Protein AF-A0A968DNM8-F1 (afdb_monomer_lite)

Structure (mmCIF, N/CA/C/O backbone):
data_AF-A0A968DNM8-F1
#
_entry.id   AF-A0A968DNM8-F1
#
loop_
_atom_site.group_PDB
_atom_site.id
_atom_site.type_symbol
_atom_site.label_atom_id
_atom_site.label_alt_id
_atom_site.label_comp_id
_atom_site.label_asym_id
_atom_site.label_entity_id
_atom_site.label_seq_id
_atom_site.pdbx_PDB_ins_code
_atom_site.Cartn_x
_atom_site.Cartn_y
_atom_site.Cartn_z
_atom_site.occupancy
_atom_site.B_iso_or_equiv
_atom_site.auth_seq_id
_atom_site.auth_comp_id
_atom_site.auth_asym_id
_atom_site.auth_atom_id
_atom_site.pdbx_PDB_model_num
ATOM 1 N N . SER A 1 1 ? 60.825 -6.050 -36.585 1.00 47.53 1 SER A N 1
ATOM 2 C CA . SER A 1 1 ? 59.431 -6.464 -36.829 1.00 47.53 1 SER A CA 1
ATOM 3 C C . SER A 1 1 ? 58.989 -7.382 -35.704 1.00 47.53 1 SER A C 1
ATOM 5 O O . SER A 1 1 ? 59.132 -8.590 -35.809 1.00 47.53 1 SER A O 1
ATOM 7 N N . GLU A 1 2 ? 58.483 -6.815 -34.615 1.00 42.41 2 GLU A N 1
ATOM 8 C CA . GLU A 1 2 ? 57.850 -7.585 -33.541 1.00 42.41 2 GLU A CA 1
ATOM 9 C C . GLU A 1 2 ? 56.453 -7.002 -33.344 1.00 42.41 2 GLU A C 1
ATOM 11 O O . GLU A 1 2 ? 56.248 -6.000 -32.662 1.00 42.41 2 GLU A O 1
ATOM 16 N N . ILE A 1 3 ? 55.484 -7.581 -34.055 1.00 45.53 3 ILE A N 1
ATOM 17 C CA . ILE A 1 3 ? 54.069 -7.320 -33.807 1.00 45.53 3 ILE A CA 1
ATOM 18 C C . ILE A 1 3 ? 53.752 -8.070 -32.518 1.00 45.53 3 ILE A C 1
ATOM 20 O O . ILE A 1 3 ? 53.507 -9.275 -32.525 1.00 45.53 3 ILE A O 1
ATOM 24 N N . VAL A 1 4 ? 53.813 -7.353 -31.396 1.00 52.62 4 VAL A N 1
ATOM 25 C CA . VAL A 1 4 ? 53.345 -7.842 -30.101 1.00 52.62 4 VAL A CA 1
ATOM 26 C C . VAL A 1 4 ? 51.849 -8.124 -30.236 1.00 52.62 4 VAL A C 1
ATOM 28 O O . VAL A 1 4 ? 51.016 -7.217 -30.189 1.00 52.62 4 VAL A O 1
ATOM 31 N N . TYR A 1 5 ? 51.504 -9.397 -30.423 1.00 43.38 5 TYR A N 1
ATOM 32 C CA . TYR A 1 5 ? 50.137 -9.895 -30.336 1.00 43.38 5 TYR A CA 1
ATOM 33 C C . TYR A 1 5 ? 49.639 -9.681 -28.898 1.00 43.38 5 TYR A C 1
ATOM 35 O O . TYR A 1 5 ? 49.817 -10.521 -28.015 1.00 43.38 5 TYR A O 1
ATOM 43 N N . ARG A 1 6 ? 49.010 -8.528 -28.633 1.00 48.03 6 ARG A N 1
ATOM 44 C CA . ARG A 1 6 ? 48.183 -8.347 -27.434 1.00 48.03 6 ARG A CA 1
ATOM 45 C C . ARG A 1 6 ? 47.087 -9.412 -27.489 1.00 48.03 6 ARG A C 1
ATOM 47 O O . ARG A 1 6 ? 46.253 -9.384 -28.391 1.00 48.03 6 ARG A O 1
ATOM 54 N N . LYS A 1 7 ? 47.110 -10.346 -26.528 1.00 50.75 7 LYS A N 1
ATOM 55 C CA . LYS A 1 7 ? 46.036 -11.322 -26.274 1.00 50.75 7 LYS A CA 1
ATOM 56 C C . LYS A 1 7 ? 44.667 -10.648 -26.450 1.00 50.75 7 LYS A C 1
ATOM 58 O O . LYS A 1 7 ? 44.511 -9.522 -25.967 1.00 50.75 7 LYS A O 1
ATOM 63 N N . PRO A 1 8 ? 43.677 -11.313 -27.073 1.00 48.50 8 PRO A N 1
ATOM 64 C CA . PRO A 1 8 ? 42.332 -10.765 -27.161 1.00 48.50 8 PRO A CA 1
ATOM 65 C C . PRO A 1 8 ? 41.835 -10.505 -25.736 1.00 48.50 8 PRO A C 1
ATOM 67 O O . PRO A 1 8 ? 41.644 -11.437 -24.955 1.00 48.50 8 PRO A O 1
ATOM 70 N N . LYS A 1 9 ? 41.689 -9.227 -25.369 1.00 60.75 9 LYS A N 1
ATOM 71 C CA . LYS A 1 9 ? 40.992 -8.835 -24.143 1.00 60.75 9 LYS A CA 1
ATOM 72 C C . LYS A 1 9 ? 39.611 -9.488 -24.178 1.00 60.75 9 LYS A C 1
ATOM 74 O O . LYS A 1 9 ? 38.979 -9.538 -25.233 1.00 60.75 9 LYS A O 1
ATOM 79 N N . ASN A 1 10 ? 39.154 -10.017 -23.042 1.00 77.69 10 ASN A N 1
ATOM 80 C CA . ASN A 1 10 ? 37.824 -10.616 -22.927 1.00 77.69 10 ASN A CA 1
ATOM 81 C C . ASN A 1 10 ? 36.771 -9.612 -23.422 1.00 77.69 10 ASN A C 1
ATOM 83 O O . ASN A 1 10 ? 36.462 -8.653 -22.716 1.00 77.69 10 ASN A O 1
ATOM 87 N N . LYS A 1 11 ? 36.209 -9.847 -24.616 1.00 78.50 11 LYS A N 1
ATOM 88 C CA . LYS A 1 11 ? 35.213 -8.968 -25.261 1.00 78.50 11 LYS A CA 1
ATOM 89 C C . LYS A 1 11 ? 34.022 -8.662 -24.344 1.00 78.50 11 LYS A C 1
ATOM 91 O O . LYS A 1 11 ? 33.450 -7.581 -24.414 1.00 78.50 11 LYS A O 1
ATOM 96 N N . TRP A 1 12 ? 33.673 -9.592 -23.452 1.00 80.50 12 TRP A N 1
ATOM 97 C CA . TRP A 1 12 ? 32.627 -9.401 -22.445 1.00 80.50 12 TRP A CA 1
ATOM 98 C C . TRP A 1 12 ? 32.983 -8.335 -21.395 1.00 80.50 12 TRP A C 1
ATOM 100 O O . TRP A 1 12 ? 32.142 -7.506 -21.066 1.00 80.50 12 TRP A O 1
ATOM 110 N N . LEU A 1 13 ? 34.236 -8.292 -20.924 1.00 82.44 13 LEU A N 1
ATOM 111 C CA . LEU A 1 13 ? 34.688 -7.276 -19.965 1.00 82.44 13 LEU A CA 1
ATOM 112 C C . LEU A 1 13 ? 34.738 -5.881 -20.594 1.00 82.44 13 LEU A C 1
ATOM 114 O O . LEU A 1 13 ? 34.473 -4.895 -19.913 1.00 82.44 13 LEU A O 1
ATOM 118 N N . GLU A 1 14 ? 35.068 -5.785 -21.883 1.00 82.62 14 GLU A N 1
ATOM 119 C CA . GLU A 1 14 ? 35.017 -4.509 -22.605 1.00 82.62 14 GLU A CA 1
ATOM 120 C C . GLU A 1 14 ? 33.575 -4.014 -22.742 1.00 82.62 14 GLU A C 1
ATOM 122 O O . GLU A 1 14 ? 33.303 -2.865 -22.400 1.00 82.62 14 GLU A O 1
ATOM 127 N N . LYS A 1 15 ? 32.634 -4.891 -23.117 1.00 84.50 15 LYS A N 1
ATOM 128 C CA . LYS A 1 15 ? 31.202 -4.553 -23.156 1.00 84.50 15 LYS A CA 1
ATOM 129 C C . LYS A 1 15 ? 30.659 -4.128 -21.794 1.00 84.50 15 LYS A C 1
ATOM 131 O O . LYS A 1 15 ? 30.009 -3.094 -21.699 1.00 84.50 15 LYS A O 1
ATOM 136 N N . ALA A 1 16 ? 30.973 -4.874 -20.736 1.00 86.19 16 ALA A N 1
ATOM 137 C CA . ALA A 1 16 ? 30.549 -4.532 -19.381 1.00 86.19 16 ALA A CA 1
ATOM 138 C C . ALA A 1 16 ? 31.075 -3.153 -18.948 1.00 86.19 16 ALA A C 1
ATOM 140 O O . ALA A 1 16 ? 30.330 -2.365 -18.374 1.00 86.19 16 ALA A O 1
ATOM 141 N N . ARG A 1 17 ? 32.332 -2.820 -19.275 1.00 85.81 17 ARG A N 1
ATOM 142 C CA . ARG A 1 17 ? 32.898 -1.489 -18.995 1.00 85.81 17 ARG A CA 1
ATOM 143 C C . ARG A 1 17 ? 32.185 -0.378 -19.757 1.00 85.81 17 ARG A C 1
ATOM 145 O O . ARG A 1 17 ? 31.951 0.670 -19.170 1.00 85.81 17 ARG A O 1
ATOM 152 N N . VAL A 1 18 ? 31.840 -0.598 -21.027 1.00 84.44 18 VAL A N 1
ATOM 153 C CA . VAL A 1 18 ? 31.085 0.383 -21.825 1.00 84.44 18 VAL A CA 1
ATOM 154 C C . VAL A 1 18 ? 29.696 0.606 -21.224 1.00 84.44 18 VAL A C 1
ATOM 156 O O . VAL A 1 18 ? 29.329 1.748 -20.970 1.00 84.44 18 VAL A O 1
ATOM 159 N N . ILE A 1 19 ? 28.964 -0.469 -20.912 1.00 87.94 19 ILE A N 1
ATOM 160 C CA . ILE A 1 19 ? 27.630 -0.394 -20.293 1.00 87.94 19 ILE A CA 1
ATOM 161 C C . ILE A 1 19 ? 27.691 0.351 -18.954 1.00 87.94 19 ILE A C 1
ATOM 163 O O . ILE A 1 19 ? 26.894 1.258 -18.717 1.00 87.94 19 ILE A O 1
ATOM 167 N N . LEU A 1 20 ? 28.656 0.018 -18.090 1.00 87.56 20 LEU A N 1
ATOM 168 C CA . LEU A 1 20 ? 28.830 0.682 -16.796 1.00 87.56 20 LEU A CA 1
ATOM 169 C C . LEU A 1 20 ? 29.239 2.151 -16.938 1.00 87.56 20 LEU A C 1
ATOM 171 O O . LEU A 1 20 ? 28.790 2.975 -16.149 1.00 87.56 20 LEU A O 1
ATOM 175 N N . ALA A 1 21 ? 30.054 2.497 -17.938 1.00 86.62 21 ALA A N 1
ATOM 176 C CA . ALA A 1 21 ? 30.423 3.885 -18.201 1.00 86.62 21 ALA A CA 1
ATOM 177 C C . ALA A 1 21 ? 29.208 4.721 -18.635 1.00 86.62 21 ALA A C 1
ATOM 179 O O . ALA A 1 21 ? 29.029 5.827 -18.130 1.00 86.62 21 ALA A O 1
ATOM 180 N N . ILE A 1 22 ? 28.353 4.179 -19.513 1.00 85.44 22 ILE A N 1
ATOM 181 C CA . ILE A 1 22 ? 27.098 4.832 -19.925 1.00 85.44 22 ILE A CA 1
ATOM 182 C C . ILE A 1 22 ? 26.163 4.972 -18.718 1.00 85.44 22 ILE A C 1
ATOM 184 O O . ILE A 1 22 ? 25.698 6.067 -18.429 1.00 85.44 22 ILE A O 1
ATOM 188 N N . THR A 1 23 ? 25.974 3.891 -17.956 1.00 88.19 23 THR A N 1
ATOM 189 C CA . THR A 1 23 ? 25.125 3.888 -16.752 1.00 88.19 23 THR A CA 1
ATOM 190 C C . THR A 1 23 ? 25.596 4.931 -15.735 1.00 88.19 23 THR A C 1
ATOM 192 O O . THR A 1 23 ? 24.809 5.734 -15.246 1.00 88.19 23 THR A O 1
ATOM 195 N N . GLY A 1 24 ? 26.896 4.960 -15.421 1.00 88.19 24 GLY A N 1
ATOM 196 C CA . GLY A 1 24 ? 27.458 5.904 -14.454 1.00 88.19 24 GLY A CA 1
ATOM 197 C C . GLY A 1 24 ? 27.327 7.358 -14.905 1.00 88.19 24 GLY A C 1
ATOM 198 O O . GLY A 1 24 ? 27.003 8.224 -14.093 1.00 88.19 24 GLY A O 1
ATOM 199 N N . LYS A 1 25 ? 27.523 7.625 -16.202 1.00 88.00 25 LYS A N 1
ATOM 200 C CA . LYS A 1 25 ? 27.269 8.942 -16.792 1.00 88.00 25 LYS A CA 1
ATOM 201 C C . LYS A 1 25 ? 25.800 9.339 -16.619 1.00 88.00 25 LYS A C 1
ATOM 203 O O . LYS A 1 25 ? 25.532 10.421 -16.104 1.00 88.00 25 LYS A O 1
ATOM 208 N N . ASP A 1 26 ? 24.874 8.462 -17.000 1.00 87.50 26 ASP A N 1
ATOM 209 C CA . ASP A 1 26 ? 23.439 8.736 -16.935 1.00 87.50 26 ASP A CA 1
ATOM 210 C C . ASP A 1 26 ? 22.969 9.017 -15.512 1.00 87.50 26 ASP A C 1
ATOM 212 O O . ASP A 1 26 ? 22.211 9.955 -15.303 1.00 87.50 26 ASP A O 1
ATOM 216 N N . ILE A 1 27 ? 23.436 8.242 -14.527 1.00 90.12 27 ILE A N 1
ATOM 217 C CA . ILE A 1 27 ? 23.116 8.475 -13.112 1.00 90.12 27 ILE A CA 1
ATOM 218 C C . ILE A 1 27 ? 23.582 9.878 -12.688 1.00 90.12 27 ILE A C 1
ATOM 220 O O . ILE A 1 27 ? 22.854 10.623 -12.036 1.00 90.12 27 ILE A O 1
ATOM 224 N N . LEU A 1 28 ? 24.789 10.290 -13.078 1.00 88.75 28 LEU A N 1
ATOM 225 C CA . LEU A 1 28 ? 25.308 11.612 -12.715 1.00 88.75 28 LEU A CA 1
ATOM 226 C C . LEU A 1 28 ? 24.573 12.760 -13.420 1.00 88.75 28 LEU A C 1
ATOM 228 O O . LEU A 1 28 ? 24.411 13.833 -12.835 1.00 88.75 28 LEU A O 1
ATOM 232 N N . GLU A 1 29 ? 24.145 12.564 -14.666 1.00 84.81 29 GLU A N 1
ATOM 233 C CA . GLU A 1 29 ? 23.373 13.558 -15.422 1.00 84.81 29 GLU A CA 1
ATOM 234 C C . GLU A 1 29 ? 21.927 13.651 -14.929 1.00 84.81 29 GLU A C 1
ATOM 236 O O . GLU A 1 29 ? 21.407 14.751 -14.748 1.00 84.81 29 GLU A O 1
ATOM 241 N N . ALA A 1 30 ? 21.302 12.517 -14.625 1.00 82.56 30 ALA A N 1
ATOM 242 C CA . ALA A 1 30 ? 19.929 12.446 -14.149 1.00 82.56 30 ALA A CA 1
ATOM 243 C C . ALA A 1 30 ? 19.754 13.097 -12.767 1.00 82.56 30 ALA A C 1
ATOM 245 O O . ALA A 1 30 ? 18.746 13.765 -12.547 1.00 82.56 30 ALA A O 1
ATOM 246 N N . VAL A 1 31 ? 20.757 13.027 -11.880 1.00 83.94 31 VAL A N 1
ATOM 247 C CA . VAL A 1 31 ? 20.761 13.802 -10.618 1.00 83.94 31 VAL A CA 1
ATOM 248 C C . VAL A 1 31 ? 20.751 15.313 -10.867 1.00 83.94 31 VAL A C 1
ATOM 250 O O . VAL A 1 31 ? 20.229 16.054 -10.051 1.00 83.94 31 VAL A O 1
ATOM 253 N N . LYS A 1 32 ? 21.285 15.799 -11.991 1.00 85.81 32 LYS A N 1
ATOM 254 C CA . LYS A 1 32 ? 21.257 17.231 -12.342 1.00 85.81 32 LYS A CA 1
ATOM 255 C C . LYS A 1 32 ? 20.007 17.614 -13.135 1.00 85.81 32 LYS A C 1
ATOM 257 O O . LYS A 1 32 ? 19.736 18.801 -13.334 1.00 85.81 32 LYS A O 1
ATOM 262 N N . ASN A 1 33 ? 19.252 16.629 -13.621 1.00 84.25 33 ASN A N 1
ATOM 263 C CA . ASN A 1 33 ? 18.058 16.862 -14.412 1.00 84.25 33 ASN A CA 1
ATOM 264 C C . ASN A 1 33 ? 16.872 17.174 -13.486 1.00 84.25 33 ASN A C 1
ATOM 266 O O . ASN A 1 33 ? 16.312 16.305 -12.816 1.00 84.25 33 ASN A O 1
ATOM 270 N N . LYS A 1 34 ? 16.431 18.436 -13.514 1.00 84.31 34 LYS A N 1
ATOM 271 C CA . LYS A 1 34 ? 15.292 18.922 -12.718 1.00 84.31 34 LYS A CA 1
ATOM 272 C C . LYS A 1 34 ? 14.007 18.127 -12.953 1.00 84.31 34 LYS A C 1
ATOM 274 O O . LYS A 1 34 ? 13.228 17.964 -12.023 1.00 84.31 34 LYS A O 1
ATOM 279 N N . SER A 1 35 ? 13.773 17.633 -14.170 1.00 80.19 35 SER A N 1
ATOM 280 C CA . SER A 1 35 ? 12.582 16.838 -14.491 1.00 80.19 35 SER A CA 1
ATOM 281 C C . SER A 1 35 ? 12.633 15.456 -13.841 1.00 80.19 35 SER A C 1
ATOM 283 O O . SER A 1 35 ? 11.611 14.970 -13.361 1.00 80.19 35 SER A O 1
ATOM 285 N N . VAL A 1 36 ? 13.815 14.837 -13.797 1.00 84.06 36 VAL A N 1
ATOM 286 C CA . VAL A 1 36 ? 14.033 13.551 -13.121 1.00 84.06 36 VAL A CA 1
ATOM 287 C C . VAL A 1 36 ? 13.823 13.706 -11.618 1.00 84.06 36 VAL A C 1
ATOM 289 O O . VAL A 1 36 ? 13.012 12.982 -11.043 1.00 84.06 36 VAL A O 1
ATOM 292 N N . ILE A 1 37 ? 14.481 14.696 -11.002 1.00 86.94 37 ILE A N 1
ATOM 293 C CA . ILE A 1 37 ? 14.333 14.986 -9.568 1.00 86.94 37 ILE A CA 1
ATOM 294 C C . ILE A 1 37 ? 12.872 15.273 -9.232 1.00 86.94 37 ILE A C 1
ATOM 296 O O . ILE A 1 37 ? 12.331 14.686 -8.303 1.00 86.94 37 ILE A O 1
ATOM 300 N N . SER A 1 38 ? 12.217 16.130 -10.018 1.00 84.38 38 SER A N 1
ATOM 301 C CA . SER A 1 38 ? 10.799 16.453 -9.865 1.00 84.38 38 SER A CA 1
ATOM 302 C C . SER A 1 38 ? 9.921 15.205 -9.908 1.00 84.38 38 SER A C 1
ATOM 304 O O . SER A 1 38 ? 9.015 15.086 -9.096 1.00 84.38 38 SER A O 1
ATOM 306 N N . THR A 1 39 ? 10.177 14.271 -10.823 1.00 84.12 39 THR A N 1
ATOM 307 C CA . THR A 1 39 ? 9.371 13.047 -10.956 1.00 84.12 39 THR A CA 1
ATOM 308 C C . THR A 1 39 ? 9.530 12.142 -9.736 1.00 84.12 39 THR A C 1
ATOM 310 O O . THR A 1 39 ? 8.539 11.681 -9.173 1.00 84.12 39 THR A O 1
ATOM 313 N N . ILE A 1 40 ? 10.773 11.928 -9.291 1.00 88.38 40 ILE A N 1
ATOM 314 C CA . ILE A 1 40 ? 11.072 11.124 -8.099 1.00 88.38 40 ILE A CA 1
ATOM 315 C C . ILE A 1 40 ? 10.467 11.785 -6.856 1.00 88.38 40 ILE A C 1
ATOM 317 O O . ILE A 1 40 ? 9.807 11.118 -6.065 1.00 88.38 40 ILE A O 1
ATOM 321 N N . LEU A 1 41 ? 10.631 13.101 -6.705 1.00 88.62 41 LEU A N 1
ATOM 322 C CA . LEU A 1 41 ? 10.116 13.842 -5.558 1.00 88.62 41 LEU A CA 1
ATOM 323 C C . LEU A 1 41 ? 8.584 13.851 -5.523 1.00 88.62 41 LEU A C 1
ATOM 325 O O . LEU A 1 41 ? 8.022 13.688 -4.450 1.00 88.62 41 LEU A O 1
ATOM 329 N N . SER A 1 42 ? 7.901 13.979 -6.667 1.00 86.44 42 SER A N 1
ATOM 330 C CA . SER A 1 42 ? 6.438 13.851 -6.736 1.00 86.44 42 SER A CA 1
ATOM 331 C C . SER A 1 42 ? 5.963 12.456 -6.325 1.00 86.44 42 SER A C 1
ATOM 333 O O . SER A 1 42 ? 5.014 12.344 -5.555 1.00 86.44 42 SER A O 1
ATOM 335 N N . ALA A 1 43 ? 6.631 11.398 -6.796 1.00 89.00 43 ALA A N 1
ATOM 336 C CA . ALA A 1 43 ? 6.296 10.025 -6.421 1.00 89.00 43 ALA A CA 1
ATOM 337 C C . ALA A 1 43 ? 6.492 9.778 -4.913 1.00 89.00 43 ALA A C 1
ATOM 339 O O . ALA A 1 43 ? 5.636 9.183 -4.267 1.00 89.00 43 ALA A O 1
ATOM 340 N N . LEU A 1 44 ? 7.586 10.284 -4.337 1.00 90.75 44 LEU A N 1
ATOM 341 C CA . LEU A 1 44 ? 7.869 10.162 -2.904 1.00 90.75 44 LEU A CA 1
ATOM 342 C C . LEU A 1 44 ? 6.984 11.067 -2.042 1.00 90.75 44 LEU A C 1
ATOM 344 O O . LEU A 1 44 ? 6.633 10.696 -0.928 1.00 90.75 44 LEU A O 1
ATOM 348 N N . PHE A 1 45 ? 6.583 12.234 -2.546 1.00 89.38 45 PHE A N 1
ATOM 349 C CA . PHE A 1 45 ? 5.645 13.105 -1.845 1.00 89.38 45 PHE A CA 1
ATOM 350 C C . PHE A 1 45 ? 4.310 12.404 -1.603 1.00 89.38 45 PHE A C 1
ATOM 352 O O . PHE A 1 45 ? 3.740 12.551 -0.532 1.00 89.38 45 PHE A O 1
ATOM 359 N N . ILE A 1 46 ? 3.843 11.601 -2.560 1.00 87.56 46 ILE A N 1
ATOM 360 C CA . ILE A 1 46 ? 2.614 10.817 -2.407 1.00 87.56 46 ILE A CA 1
ATOM 361 C C . ILE A 1 46 ? 2.751 9.795 -1.274 1.00 87.56 46 ILE A C 1
ATOM 363 O O . ILE A 1 46 ? 1.831 9.650 -0.481 1.00 87.56 46 ILE A O 1
ATOM 367 N N . VAL A 1 47 ? 3.912 9.154 -1.128 1.00 91.19 47 VAL A N 1
ATOM 368 C CA . VAL A 1 47 ? 4.204 8.227 -0.015 1.00 91.19 47 VAL A CA 1
ATOM 369 C C . VAL A 1 47 ? 4.099 8.936 1.330 1.00 91.19 47 VAL A C 1
ATOM 371 O O . VAL A 1 47 ? 3.466 8.438 2.259 1.00 91.19 47 VAL A O 1
ATOM 374 N N . VAL A 1 48 ? 4.676 10.136 1.412 1.00 89.81 48 VAL A N 1
ATOM 375 C CA . VAL A 1 48 ? 4.573 10.986 2.599 1.00 89.81 48 VAL A CA 1
ATOM 376 C C . VAL A 1 48 ? 3.121 11.406 2.836 1.00 89.81 48 VAL A C 1
ATOM 378 O O . VAL A 1 48 ? 2.637 11.279 3.951 1.00 89.81 48 VAL A O 1
ATOM 381 N N . ALA A 1 49 ? 2.398 11.838 1.803 1.00 85.50 49 ALA A N 1
ATOM 382 C CA . ALA A 1 49 ? 1.000 12.239 1.919 1.00 85.50 49 ALA A CA 1
ATOM 383 C C . ALA A 1 49 ? 0.128 11.095 2.456 1.00 85.50 49 ALA A C 1
ATOM 385 O O . ALA A 1 49 ? -0.558 11.291 3.451 1.00 85.50 49 ALA A O 1
ATOM 386 N N . TYR A 1 50 ? 0.226 9.890 1.882 1.00 85.12 50 TYR A N 1
ATOM 387 C CA . TYR A 1 50 ? -0.513 8.713 2.356 1.00 85.12 50 TYR A CA 1
ATOM 388 C C . TYR A 1 50 ? -0.187 8.338 3.800 1.00 85.12 50 TYR A C 1
ATOM 390 O O . TYR A 1 50 ? -1.071 7.886 4.515 1.00 85.12 50 TYR A O 1
ATOM 398 N N . ARG A 1 51 ? 1.051 8.564 4.254 1.00 85.75 51 ARG A N 1
ATOM 399 C CA . ARG A 1 51 ? 1.412 8.369 5.663 1.00 85.75 51 ARG A CA 1
ATOM 400 C C . ARG A 1 51 ? 0.673 9.335 6.597 1.00 85.75 51 ARG A C 1
ATOM 402 O O . ARG A 1 51 ? 0.370 8.963 7.721 1.00 85.75 51 ARG A O 1
ATOM 409 N N . PHE A 1 52 ? 0.419 10.567 6.158 1.00 83.88 52 PHE A N 1
ATOM 410 C CA . PHE A 1 52 ? -0.199 11.600 6.992 1.00 83.88 52 PHE A CA 1
ATOM 411 C C . PHE A 1 52 ? -1.724 11.688 6.855 1.00 83.88 52 PHE A C 1
ATOM 413 O O . PHE A 1 52 ? -2.343 12.327 7.698 1.00 83.88 52 PHE A O 1
ATOM 420 N N . ILE A 1 53 ? -2.342 11.061 5.845 1.00 80.94 53 ILE A N 1
ATOM 421 C CA . ILE A 1 53 ? -3.807 11.087 5.668 1.00 80.94 53 ILE A CA 1
ATOM 422 C C . ILE A 1 53 ? -4.554 10.604 6.925 1.00 80.94 53 ILE A C 1
ATOM 424 O O . ILE A 1 53 ? -5.370 11.390 7.402 1.00 80.94 53 ILE A O 1
ATOM 428 N N . PRO A 1 54 ? -4.254 9.424 7.514 1.00 74.88 54 PRO A N 1
ATOM 429 C CA . PRO A 1 54 ? -4.985 8.936 8.692 1.00 74.88 54 PRO A CA 1
ATOM 430 C C . PRO A 1 54 ? -4.878 9.880 9.899 1.00 74.88 54 PRO A C 1
ATOM 432 O O . PRO A 1 54 ? -5.838 10.125 10.623 1.00 74.88 54 PRO A O 1
ATOM 435 N N . ILE A 1 55 ? -3.702 10.489 10.076 1.00 74.94 55 ILE A N 1
ATOM 436 C CA . ILE A 1 55 ? -3.440 11.446 11.160 1.00 74.94 55 ILE A CA 1
ATOM 437 C C . ILE A 1 55 ? -4.273 12.720 10.967 1.00 74.94 55 ILE A C 1
ATOM 439 O O . ILE A 1 55 ? -4.791 13.278 11.929 1.00 74.94 55 ILE A O 1
ATOM 443 N N . LEU A 1 56 ? -4.413 13.185 9.723 1.00 75.69 56 LEU A N 1
ATOM 444 C CA . LEU A 1 56 ? -5.194 14.378 9.398 1.00 75.69 56 LEU A CA 1
ATOM 445 C C . LEU A 1 56 ? -6.706 14.131 9.460 1.00 75.69 56 LEU A C 1
ATOM 447 O O . LEU A 1 56 ? -7.451 15.085 9.679 1.00 75.69 56 LEU A O 1
ATOM 451 N N . SER A 1 57 ? -7.162 12.891 9.261 1.00 69.69 57 SER A N 1
ATOM 452 C CA . SER A 1 57 ? -8.579 12.530 9.358 1.00 69.69 57 SER A CA 1
ATOM 453 C C . SER A 1 57 ? -9.061 12.284 10.786 1.00 69.69 57 SER A C 1
ATOM 455 O O . SER A 1 57 ? -10.262 12.372 10.999 1.00 69.69 57 SER A O 1
ATOM 457 N N . ARG A 1 58 ? -8.160 12.041 11.752 1.00 66.75 58 ARG A N 1
ATOM 458 C CA . ARG A 1 58 ? -8.500 11.730 13.157 1.00 66.75 58 ARG A CA 1
ATOM 459 C C . ARG A 1 58 ? -9.313 12.821 13.875 1.00 66.75 58 ARG A C 1
ATOM 461 O O . ARG A 1 58 ? -9.993 12.529 14.848 1.00 66.75 58 ARG A O 1
ATOM 468 N N . GLY A 1 59 ? -9.257 14.073 13.413 1.00 66.06 59 GLY A N 1
ATOM 469 C CA . GLY A 1 59 ? -10.091 15.150 13.957 1.00 66.06 59 GLY A CA 1
ATOM 470 C C . GLY A 1 59 ? -9.978 15.301 15.482 1.00 66.06 59 GLY A C 1
ATOM 471 O O . GLY A 1 59 ? -8.876 15.299 16.028 1.00 66.06 59 GLY A O 1
ATOM 472 N N . SER A 1 60 ? -11.123 15.472 16.145 1.00 69.75 60 SER A N 1
ATOM 473 C CA . SER A 1 60 ? -11.270 15.503 17.609 1.00 69.75 60 SER A CA 1
ATOM 474 C C . SER A 1 60 ? -11.877 14.206 18.153 1.00 69.75 60 SER A C 1
ATOM 476 O O . SER A 1 60 ? -12.475 14.229 19.227 1.00 69.75 60 SER A O 1
ATOM 478 N N . ASP A 1 61 ? -11.798 13.117 17.389 1.00 78.81 61 ASP A N 1
ATOM 479 C CA . ASP A 1 61 ? -12.473 11.875 17.743 1.00 78.81 61 ASP A CA 1
ATOM 480 C C . ASP A 1 61 ? -11.740 11.197 18.913 1.00 78.81 61 ASP A C 1
ATOM 482 O O . ASP A 1 61 ? -10.498 11.174 18.933 1.00 78.81 61 ASP A O 1
ATOM 486 N N . PRO A 1 62 ? -12.480 10.667 19.904 1.00 85.50 62 PRO A N 1
ATOM 487 C CA . PRO A 1 62 ? -11.874 10.021 21.054 1.00 85.50 62 PRO A CA 1
ATOM 488 C C . PRO A 1 62 ? -11.093 8.764 20.637 1.00 85.50 62 PRO A C 1
ATOM 490 O O . PRO A 1 62 ? -11.445 8.109 19.648 1.00 85.50 62 PRO A O 1
ATOM 493 N N . PRO A 1 63 ? -10.025 8.399 21.369 1.00 89.50 63 PRO A N 1
ATOM 494 C CA . PRO A 1 63 ? -9.244 7.206 21.073 1.00 89.50 63 PRO A CA 1
ATOM 495 C C . PRO A 1 63 ? -10.077 5.929 21.051 1.00 89.50 63 PRO A C 1
ATOM 497 O O . PRO A 1 63 ? -11.077 5.806 21.753 1.00 89.50 63 PRO A O 1
ATOM 500 N N . VAL A 1 64 ? -9.652 4.974 20.228 1.00 90.44 64 VAL A N 1
ATOM 501 C CA . VAL A 1 64 ? -10.423 3.764 19.944 1.00 90.44 64 VAL A CA 1
ATOM 502 C C . VAL A 1 64 ? -9.923 2.595 20.783 1.00 90.44 64 VAL A C 1
ATOM 504 O O . VAL A 1 64 ? -8.719 2.325 20.829 1.00 90.44 64 VAL A O 1
ATOM 507 N N . VAL A 1 65 ? -10.863 1.880 21.401 1.00 93.88 65 VAL A N 1
ATOM 508 C CA . VAL A 1 65 ? -10.608 0.709 22.241 1.00 93.88 65 VAL A CA 1
ATOM 509 C C . VAL A 1 65 ? -11.463 -0.464 21.779 1.00 93.88 65 VAL A C 1
ATOM 511 O O . VAL A 1 65 ? -12.677 -0.351 21.642 1.00 93.88 65 VAL A O 1
ATOM 514 N N . PHE A 1 66 ? -10.828 -1.610 21.566 1.00 94.00 66 PHE A N 1
ATOM 515 C CA . PHE A 1 66 ? -11.492 -2.863 21.224 1.00 94.00 66 PHE A CA 1
ATOM 516 C C . PHE A 1 66 ? -11.546 -3.756 22.456 1.00 94.00 66 PHE A C 1
ATOM 518 O O . PHE A 1 66 ? -10.509 -4.037 23.042 1.00 94.00 66 PHE A O 1
ATOM 525 N N . ILE A 1 67 ? -12.723 -4.222 22.860 1.00 92.75 67 ILE A N 1
ATOM 526 C CA . ILE A 1 67 ? -12.878 -5.011 24.083 1.00 92.75 67 ILE A CA 1
ATOM 527 C C . ILE A 1 67 ? -13.330 -6.425 23.748 1.00 92.75 67 ILE A C 1
ATOM 529 O O . ILE A 1 67 ? -14.423 -6.640 23.224 1.00 92.75 67 ILE A O 1
ATOM 533 N N . TYR A 1 68 ? -12.509 -7.400 24.126 1.00 93.31 68 TYR A N 1
ATOM 534 C CA . TYR A 1 68 ? -12.888 -8.805 24.167 1.00 93.31 68 TYR A CA 1
ATOM 535 C C . TYR A 1 68 ? -13.255 -9.200 25.600 1.00 93.31 68 TYR A C 1
ATOM 537 O O . TYR A 1 68 ? -12.461 -9.031 26.523 1.00 93.31 68 TYR A O 1
ATOM 545 N N . SER A 1 69 ? -14.451 -9.756 25.789 1.00 89.12 69 SER A N 1
ATOM 546 C CA . SER A 1 69 ? -14.894 -10.291 27.076 1.00 89.12 69 SER A CA 1
ATOM 547 C C . SER A 1 69 ? -15.631 -11.606 26.868 1.00 89.12 69 SER A C 1
ATOM 549 O O . SER A 1 69 ? -16.513 -11.698 26.019 1.00 89.12 69 SER A O 1
ATOM 551 N N . GLN A 1 70 ? -15.301 -12.623 27.667 1.00 82.00 70 GLN A N 1
ATOM 552 C CA . GLN A 1 70 ? -15.995 -13.921 27.624 1.00 82.00 70 GLN A CA 1
ATOM 553 C C . GLN A 1 70 ? -17.387 -13.871 28.265 1.00 82.00 70 GLN A C 1
ATOM 555 O O . GLN A 1 70 ? -18.210 -14.757 28.039 1.00 82.00 70 GLN A O 1
ATOM 560 N N . VAL A 1 71 ? -17.634 -12.860 29.099 1.00 79.31 71 VAL A N 1
ATOM 561 C CA . VAL A 1 71 ? -18.899 -12.654 29.805 1.00 79.31 71 VAL A CA 1
ATOM 562 C C . VAL A 1 71 ? -19.328 -11.211 29.599 1.00 79.31 71 VAL A C 1
ATOM 564 O O . VAL A 1 71 ? -18.519 -10.291 29.710 1.00 79.31 71 VAL A O 1
ATOM 567 N N . GLU A 1 72 ? -20.602 -10.991 29.311 1.00 73.25 72 GLU A N 1
ATOM 568 C CA . GLU A 1 72 ? -21.156 -9.643 29.268 1.00 73.25 72 GLU A CA 1
ATOM 569 C C . GLU A 1 72 ? -21.106 -9.046 30.684 1.00 73.25 72 GLU A C 1
ATOM 571 O O . GLU A 1 72 ? -21.722 -9.568 31.616 1.00 73.25 72 GLU A O 1
ATOM 576 N N . THR A 1 73 ? -20.319 -7.987 30.875 1.00 77.12 73 THR A N 1
ATOM 577 C CA . THR A 1 73 ? -20.164 -7.329 32.180 1.00 77.12 73 THR A CA 1
ATOM 578 C C . THR A 1 73 ? -20.809 -5.948 32.158 1.00 77.12 73 THR A C 1
ATOM 580 O O . THR A 1 73 ? -20.836 -5.276 31.128 1.00 77.12 73 THR A O 1
ATOM 583 N N . GLU A 1 74 ? -21.307 -5.478 33.307 1.00 81.62 74 GLU A N 1
ATOM 584 C CA . GLU A 1 74 ? -21.835 -4.107 33.426 1.00 81.62 74 GLU A CA 1
ATOM 585 C C . GLU A 1 74 ? -20.785 -3.036 33.090 1.00 81.62 74 GLU A C 1
ATOM 587 O O . GLU A 1 74 ? -21.137 -1.930 32.691 1.00 81.62 74 GLU A O 1
ATOM 592 N N . ILE A 1 75 ? -19.499 -3.362 33.236 1.00 82.31 75 ILE A N 1
ATOM 593 C CA . ILE A 1 75 ? -18.378 -2.470 32.924 1.00 82.31 75 ILE A CA 1
ATOM 594 C C . ILE A 1 75 ? -18.325 -2.188 31.424 1.00 82.31 75 ILE A C 1
ATOM 596 O O . ILE A 1 75 ? -18.192 -1.034 31.034 1.00 82.31 75 ILE A O 1
ATOM 600 N N . VAL A 1 76 ? -18.498 -3.220 30.593 1.00 84.38 76 VAL A N 1
ATOM 601 C CA . VAL A 1 76 ? -18.515 -3.078 29.130 1.00 84.38 76 VAL A CA 1
ATOM 602 C C . VAL A 1 76 ? -19.632 -2.123 28.702 1.00 84.38 76 VAL A C 1
ATOM 604 O O . VAL A 1 76 ? -19.374 -1.193 27.947 1.00 84.38 76 VAL A O 1
ATOM 607 N N . LYS A 1 77 ? -20.831 -2.253 29.287 1.00 83.69 77 LYS A N 1
ATOM 608 C CA . LYS A 1 77 ? -21.966 -1.353 29.001 1.00 83.69 77 LYS A CA 1
ATOM 609 C C . LYS A 1 77 ? -21.702 0.097 29.397 1.00 83.69 77 LYS A C 1
ATOM 611 O O . LYS A 1 77 ? -22.162 1.013 28.728 1.00 83.69 77 LYS A O 1
ATOM 616 N N . LYS A 1 78 ? -20.983 0.323 30.501 1.00 85.00 78 LYS A N 1
ATOM 617 C CA . LYS A 1 78 ? -20.606 1.678 30.930 1.00 85.00 78 LYS A CA 1
ATOM 618 C C . LYS A 1 78 ? -19.537 2.283 30.020 1.00 85.00 78 LYS A C 1
ATOM 620 O O . LYS A 1 78 ? -19.626 3.465 29.704 1.00 85.00 78 LYS A O 1
ATOM 625 N N . LEU A 1 79 ? -18.577 1.475 29.575 1.00 85.31 79 LEU A N 1
ATOM 626 C CA . LEU A 1 79 ? -17.528 1.891 28.642 1.00 85.31 79 LEU A CA 1
ATOM 627 C C . LEU A 1 79 ? -18.091 2.279 27.272 1.00 85.31 79 LEU A C 1
ATOM 629 O O . LEU A 1 79 ? -17.664 3.280 26.712 1.00 85.31 79 LEU A O 1
ATOM 633 N N . GLU A 1 80 ? -19.092 1.553 26.771 1.00 82.56 80 GLU A N 1
ATOM 634 C CA . GLU A 1 80 ? -19.804 1.901 25.528 1.00 82.56 80 GLU A CA 1
ATOM 635 C C . GLU A 1 80 ? -20.480 3.281 25.588 1.00 82.56 80 GLU A C 1
ATOM 637 O O . GLU A 1 80 ? -20.687 3.913 24.557 1.00 82.56 80 GLU A O 1
ATOM 642 N N . THR A 1 81 ? -20.803 3.771 26.790 1.00 83.75 81 THR A N 1
ATOM 643 C CA . THR A 1 81 ? -21.405 5.099 26.997 1.00 83.75 81 THR A CA 1
ATOM 644 C C . THR A 1 81 ? -20.397 6.206 27.309 1.00 83.75 81 THR A C 1
ATOM 646 O O . THR A 1 81 ? -20.811 7.331 27.590 1.00 83.75 81 THR A O 1
ATOM 649 N N . SER A 1 82 ? -19.095 5.907 27.304 1.00 83.50 82 SER A N 1
ATOM 650 C CA . SER A 1 82 ? -18.068 6.894 27.633 1.00 83.50 82 SER A CA 1
ATOM 651 C C . SER A 1 82 ? -17.906 7.935 26.520 1.00 83.50 82 SER A C 1
ATOM 653 O O . SER A 1 82 ? -17.817 7.599 25.344 1.00 83.50 82 SER A O 1
ATOM 655 N N . ASP A 1 83 ? -17.827 9.216 26.893 1.00 85.94 83 ASP A N 1
ATOM 656 C CA . ASP A 1 83 ? -17.500 10.299 25.955 1.00 85.94 83 ASP A CA 1
ATOM 657 C C . ASP A 1 83 ? -15.966 10.437 25.747 1.00 85.94 83 ASP A C 1
ATOM 659 O O . ASP A 1 83 ? -15.529 11.237 24.916 1.00 85.94 83 ASP A O 1
ATOM 663 N N . THR A 1 84 ? -15.131 9.702 26.504 1.00 87.75 84 THR A N 1
ATOM 664 C CA . THR A 1 84 ? -13.654 9.794 26.446 1.00 87.75 84 THR A CA 1
ATOM 665 C C . THR A 1 84 ? -13.024 8.779 25.493 1.00 87.75 84 THR A C 1
ATOM 667 O O . THR A 1 84 ? -11.956 9.050 24.937 1.00 87.75 84 THR A O 1
ATOM 670 N N . LEU A 1 85 ? -13.683 7.637 25.275 1.00 89.75 85 LEU A N 1
ATOM 671 C CA . LEU A 1 85 ? -13.203 6.521 24.461 1.00 89.75 85 LEU A CA 1
ATOM 672 C C . LEU A 1 85 ? -14.274 6.084 23.462 1.00 89.75 85 LEU A C 1
ATOM 674 O O . LEU A 1 85 ? -15.443 5.952 23.805 1.00 89.75 85 LEU A O 1
ATOM 678 N N . THR A 1 86 ? -13.859 5.767 22.238 1.00 88.12 86 THR A N 1
ATOM 679 C CA . THR A 1 86 ? -14.712 5.051 21.283 1.00 88.12 86 THR A CA 1
ATOM 680 C C . THR A 1 86 ? -14.520 3.555 21.494 1.00 88.12 86 THR A C 1
ATOM 682 O O . THR A 1 86 ? -13.459 3.016 21.171 1.00 88.12 86 THR A O 1
ATOM 685 N N . VAL A 1 87 ? -15.531 2.875 22.026 1.00 89.31 87 VAL A N 1
ATOM 686 C CA . VAL A 1 87 ? -15.418 1.472 22.435 1.00 89.31 87 VAL A CA 1
ATOM 687 C C . VAL A 1 87 ? -16.138 0.554 21.450 1.00 89.31 87 VAL A C 1
ATOM 689 O O . VAL A 1 87 ? -17.307 0.753 21.143 1.00 89.31 87 VAL A O 1
ATOM 692 N N . TYR A 1 88 ? -15.439 -0.477 20.977 1.00 87.94 88 TYR A N 1
ATOM 693 C CA . TYR A 1 88 ? -15.992 -1.535 20.131 1.00 87.94 88 TYR A CA 1
ATOM 694 C C . TYR A 1 88 ? -15.977 -2.863 20.887 1.00 87.94 88 TYR A C 1
ATOM 696 O O . TYR A 1 88 ? -14.937 -3.266 21.412 1.00 87.94 88 TYR A O 1
ATOM 704 N N . THR A 1 89 ? -17.105 -3.569 20.910 1.00 87.94 89 THR A N 1
ATOM 705 C CA . THR A 1 89 ? -17.320 -4.793 21.703 1.00 87.94 89 THR A CA 1
ATOM 706 C C . THR A 1 89 ? -17.913 -5.909 20.827 1.00 87.94 89 THR A C 1
ATOM 708 O O . THR A 1 89 ? -17.942 -5.787 19.605 1.00 87.94 89 THR A O 1
ATOM 711 N N . GLY A 1 90 ? -18.346 -7.029 21.419 1.00 83.00 90 GLY A N 1
ATOM 712 C CA . GLY A 1 90 ? -19.083 -8.078 20.693 1.00 83.00 90 GLY A CA 1
ATOM 713 C C . GLY A 1 90 ? -18.227 -9.117 19.955 1.00 83.00 90 GLY A C 1
ATOM 714 O O . GLY A 1 90 ? -18.741 -9.865 19.129 1.00 83.00 90 GLY A O 1
ATOM 715 N N . TYR A 1 91 ? -16.927 -9.203 20.244 1.00 87.62 91 TYR A N 1
ATOM 716 C CA . TYR A 1 91 ? -16.048 -10.192 19.613 1.00 87.62 91 TYR A CA 1
ATOM 717 C C . TYR A 1 91 ? -16.234 -11.593 20.209 1.00 87.62 91 TYR A C 1
ATOM 719 O O . TYR A 1 91 ? -15.983 -11.803 21.394 1.00 87.62 91 TYR A O 1
ATOM 727 N N . GLU A 1 92 ? -16.575 -12.579 19.372 1.00 85.56 92 GLU A N 1
ATOM 728 C CA . GLU A 1 92 ? -16.7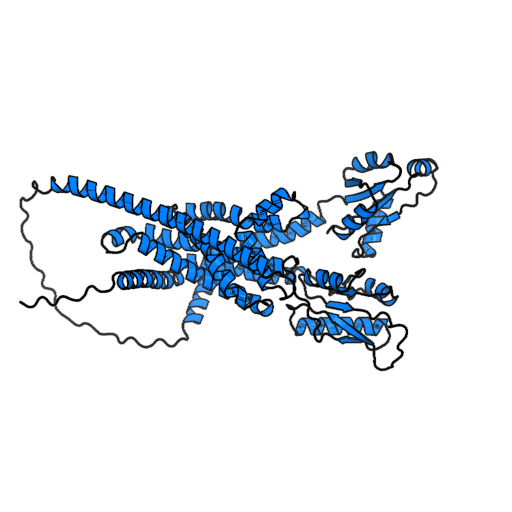14 -13.986 19.795 1.00 85.56 92 GLU A CA 1
ATOM 729 C C . GLU A 1 92 ? -15.392 -14.611 20.264 1.00 85.56 92 GLU A C 1
ATOM 731 O 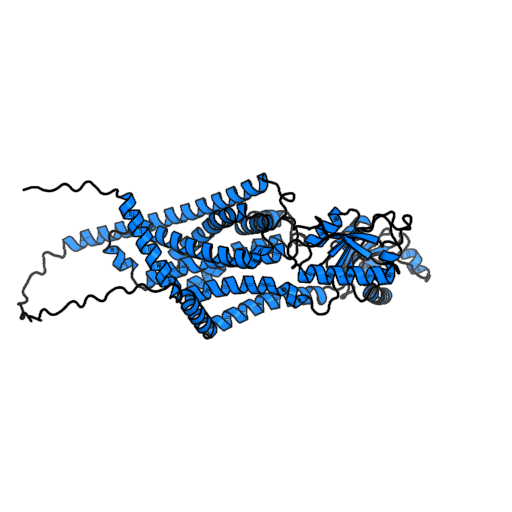O . GLU A 1 92 ? -15.370 -15.527 21.086 1.00 85.56 92 GLU A O 1
ATOM 736 N N . THR A 1 93 ? -14.271 -14.142 19.712 1.00 91.12 93 THR A N 1
ATOM 737 C CA . THR A 1 93 ? -12.937 -14.666 20.009 1.00 91.12 93 THR A CA 1
ATOM 738 C C . THR A 1 93 ? -11.921 -13.540 20.123 1.00 91.12 93 THR A C 1
ATOM 740 O O . THR A 1 93 ? -12.036 -12.503 19.465 1.00 91.12 93 THR A O 1
ATOM 743 N N . LEU A 1 94 ? -10.864 -13.783 20.901 1.00 92.12 94 LEU A N 1
ATOM 744 C CA . LEU A 1 94 ? -9.727 -12.869 20.997 1.00 92.12 94 LEU A CA 1
ATOM 745 C C . LEU A 1 94 ? -9.087 -12.612 19.622 1.00 92.12 94 LEU A C 1
ATOM 747 O O . LEU A 1 94 ? -8.711 -11.486 19.315 1.00 92.12 94 LEU A O 1
ATOM 751 N N . GLU A 1 95 ? -8.994 -13.639 18.772 1.00 91.75 95 GLU A N 1
ATOM 752 C CA . GLU A 1 95 ? -8.438 -13.496 17.422 1.00 91.75 95 GLU A CA 1
ATOM 753 C C . GLU A 1 95 ? -9.296 -12.567 16.549 1.00 91.75 95 GLU A C 1
ATOM 755 O O . GLU A 1 95 ? -8.746 -11.771 15.793 1.00 91.75 95 GLU A O 1
ATOM 760 N N . ALA A 1 96 ? -10.628 -12.613 16.674 1.00 90.12 96 ALA A N 1
ATOM 761 C CA . ALA A 1 96 ? -11.517 -11.702 15.951 1.00 90.12 96 ALA A CA 1
ATOM 762 C C . ALA A 1 96 ? -11.280 -10.238 16.358 1.00 90.12 96 ALA A C 1
ATOM 764 O O . ALA A 1 96 ? -11.154 -9.377 15.487 1.00 90.12 96 ALA A O 1
ATOM 765 N N . MET A 1 97 ? -11.126 -9.971 17.661 1.00 93.75 97 MET A N 1
ATOM 766 C CA . MET A 1 97 ? -10.758 -8.643 18.163 1.00 93.75 97 MET A CA 1
ATOM 767 C C . MET A 1 97 ? -9.385 -8.208 17.631 1.00 93.75 97 MET A C 1
ATOM 769 O O . MET A 1 97 ? -9.238 -7.088 17.152 1.00 93.75 97 MET A O 1
ATOM 773 N N . GLN A 1 98 ? -8.380 -9.091 17.658 1.00 93.62 98 GLN A N 1
ATOM 774 C CA . GLN A 1 98 ? -7.041 -8.780 17.144 1.00 93.62 98 GLN A CA 1
ATOM 775 C C . GLN A 1 98 ? -7.044 -8.494 15.637 1.00 93.62 98 GLN A C 1
ATOM 777 O O . GLN A 1 98 ? -6.363 -7.568 15.201 1.00 93.62 98 GLN A O 1
ATOM 782 N N . ARG A 1 99 ? -7.814 -9.246 14.838 1.00 90.19 99 ARG A N 1
ATOM 783 C CA . ARG A 1 99 ? -7.987 -8.977 13.400 1.00 90.19 99 ARG A CA 1
ATOM 784 C C . ARG A 1 99 ? -8.601 -7.609 13.169 1.00 90.19 99 ARG A C 1
ATOM 786 O O . ARG A 1 99 ? -8.056 -6.828 12.398 1.00 90.19 99 ARG A O 1
ATOM 793 N N . ARG A 1 100 ? -9.670 -7.291 13.899 1.00 89.69 100 ARG A N 1
ATOM 794 C CA . ARG A 1 100 ? -10.318 -5.987 13.787 1.00 89.69 100 ARG A CA 1
ATOM 795 C C . ARG A 1 100 ? -9.394 -4.844 14.206 1.00 89.69 100 ARG A C 1
ATOM 797 O O . ARG A 1 100 ? -9.338 -3.832 13.516 1.00 89.69 100 ARG A O 1
ATOM 804 N N . LEU A 1 101 ? -8.632 -5.033 15.282 1.00 92.25 101 LEU A N 1
ATOM 805 C CA . LEU A 1 101 ? -7.615 -4.087 15.730 1.00 92.25 101 LEU A CA 1
ATOM 806 C C . LEU A 1 101 ? -6.545 -3.872 14.645 1.00 92.25 101 LEU A C 1
ATOM 808 O O . LEU A 1 101 ? -6.205 -2.733 14.345 1.00 92.25 101 LEU A O 1
ATOM 812 N N . ALA A 1 102 ? -6.054 -4.937 14.006 1.00 90.75 102 ALA A N 1
ATOM 813 C CA . ALA A 1 102 ? -5.061 -4.841 12.933 1.00 90.75 102 ALA A CA 1
ATOM 814 C C . ALA A 1 102 ? -5.554 -4.151 11.654 1.00 90.75 102 ALA A C 1
ATOM 816 O O . ALA A 1 102 ? -4.726 -3.645 10.893 1.00 90.75 102 ALA A O 1
ATOM 817 N N . ASP A 1 103 ? -6.867 -4.139 11.423 1.00 89.12 103 ASP A N 1
ATOM 818 C CA . ASP A 1 103 ? -7.494 -3.451 10.293 1.00 89.12 103 ASP A CA 1
ATOM 819 C C . ASP A 1 103 ? -7.660 -1.942 10.538 1.00 89.12 103 ASP A C 1
ATOM 821 O O . ASP A 1 103 ? -8.053 -1.198 9.634 1.00 89.12 103 ASP A O 1
ATOM 825 N N . TRP A 1 104 ? -7.360 -1.473 11.753 1.00 89.62 104 TRP A N 1
ATOM 826 C CA . TRP A 1 104 ? -7.473 -0.071 12.127 1.00 89.62 104 TRP A CA 1
ATOM 827 C C . TRP A 1 104 ? -6.302 0.760 11.578 1.00 89.62 104 TRP A C 1
ATOM 829 O O . TRP A 1 104 ? -5.159 0.303 11.483 1.00 89.62 104 TRP A O 1
ATOM 839 N N . ASP A 1 105 ? -6.575 2.001 11.172 1.00 85.31 105 ASP A N 1
ATOM 840 C CA . ASP A 1 105 ? -5.605 2.889 10.515 1.00 85.31 105 ASP A CA 1
ATOM 841 C C . ASP A 1 105 ? -5.077 4.026 11.401 1.00 85.31 105 ASP A C 1
ATOM 843 O O . ASP A 1 105 ? -4.172 4.759 10.986 1.00 85.31 105 ASP A O 1
ATOM 847 N N . VAL A 1 106 ? -5.583 4.137 12.631 1.00 86.88 106 VAL A N 1
ATOM 848 C CA . VAL A 1 106 ? -5.099 5.055 13.673 1.00 86.88 106 VAL A CA 1
ATOM 849 C C . VAL A 1 106 ? -4.670 4.280 14.929 1.00 86.88 106 VAL A C 1
ATOM 851 O O . VAL A 1 106 ? -5.001 3.104 15.058 1.00 86.88 106 VAL A O 1
ATOM 854 N N . PRO A 1 107 ? -3.882 4.880 15.838 1.00 89.75 107 PRO A N 1
ATOM 855 C CA . PRO A 1 107 ? -3.522 4.221 17.089 1.00 89.75 107 PRO A CA 1
ATOM 856 C C . PRO A 1 107 ? -4.774 3.799 17.871 1.00 89.75 107 PRO A C 1
ATOM 858 O O . PRO A 1 107 ? -5.664 4.620 18.110 1.00 89.75 107 PRO A O 1
ATOM 861 N N . ALA A 1 108 ? -4.837 2.521 18.236 1.00 92.19 108 ALA A N 1
ATOM 862 C CA . ALA A 1 108 ? -5.918 1.905 18.995 1.00 92.19 108 ALA A CA 1
ATOM 863 C C . ALA A 1 108 ? -5.362 0.767 19.856 1.00 92.19 108 ALA A C 1
ATOM 865 O O . ALA A 1 108 ? -4.280 0.243 19.577 1.00 92.19 108 ALA A O 1
ATOM 866 N N . ILE A 1 109 ? -6.118 0.383 20.882 1.00 95.44 109 ILE A N 1
ATOM 867 C CA . ILE A 1 109 ? -5.728 -0.662 21.830 1.00 95.44 109 ILE A CA 1
ATOM 868 C C . ILE A 1 109 ? -6.836 -1.704 21.970 1.00 95.44 109 ILE A C 1
ATOM 870 O O . ILE A 1 109 ? -8.020 -1.376 22.006 1.00 95.44 109 ILE A O 1
ATOM 874 N N . GLY A 1 110 ? -6.454 -2.976 22.014 1.00 95.94 110 GLY A N 1
ATOM 875 C CA . GLY A 1 110 ? -7.343 -4.074 22.375 1.00 95.94 110 GLY A CA 1
ATOM 876 C C . GLY A 1 110 ? -7.226 -4.387 23.862 1.00 95.94 110 GLY A C 1
ATOM 877 O O . GLY A 1 110 ? -6.128 -4.362 24.400 1.00 95.94 110 GLY A O 1
ATOM 878 N N . VAL A 1 111 ? -8.320 -4.713 24.534 1.00 95.25 111 VAL A N 1
ATOM 879 C CA . VAL A 1 111 ? -8.335 -5.077 25.954 1.00 95.25 111 VAL A CA 1
ATOM 880 C C . VAL A 1 111 ? -9.084 -6.391 26.112 1.00 95.25 111 VAL A C 1
ATOM 882 O O . VAL A 1 111 ? -10.228 -6.520 25.675 1.00 95.25 111 VAL A O 1
ATOM 885 N N . SER A 1 112 ? -8.442 -7.373 26.742 1.00 93.75 112 SER A N 1
ATOM 886 C CA . SER A 1 112 ? -9.088 -8.633 27.114 1.00 93.75 112 SER A CA 1
ATOM 887 C C . SER A 1 112 ? -9.506 -8.589 28.579 1.00 93.75 112 SER A C 1
ATOM 889 O O . SER A 1 112 ? -8.667 -8.525 29.477 1.00 93.75 112 SER A O 1
ATOM 891 N N . ILE A 1 113 ? -10.814 -8.651 28.815 1.00 88.88 113 ILE A N 1
ATOM 892 C CA . ILE A 1 113 ? -11.421 -8.681 30.145 1.00 88.88 113 ILE A CA 1
ATOM 893 C C . ILE A 1 113 ? -11.435 -10.138 30.638 1.00 88.88 113 ILE A C 1
ATOM 895 O O . ILE A 1 113 ? -12.124 -10.979 30.045 1.00 88.88 113 ILE A O 1
ATOM 899 N N . PRO A 1 114 ? -10.702 -10.473 31.718 1.00 82.88 114 PRO A N 1
ATOM 900 C CA . PRO A 1 114 ? -10.753 -11.808 32.302 1.00 82.88 114 PRO A CA 1
ATOM 901 C C . PRO A 1 114 ? -12.158 -12.147 32.826 1.00 82.88 114 PRO A C 1
ATOM 903 O O . PRO A 1 114 ? -12.819 -11.341 33.483 1.00 82.88 114 PRO A O 1
ATOM 906 N N . GLY A 1 115 ? -12.627 -13.364 32.532 1.00 74.31 115 GLY A N 1
ATOM 907 C CA . GLY A 1 115 ? -13.989 -13.810 32.859 1.00 74.31 115 GLY A CA 1
ATOM 908 C C . GLY A 1 115 ? -14.265 -14.004 34.358 1.00 74.31 115 GLY A C 1
ATOM 909 O O . GLY A 1 115 ? -15.422 -14.116 34.756 1.00 74.31 115 GLY A O 1
ATOM 910 N N . ASP A 1 116 ? -13.229 -14.030 35.198 1.00 67.50 116 ASP A N 1
ATOM 911 C CA . ASP A 1 116 ? -13.281 -14.214 36.653 1.00 67.50 116 ASP A CA 1
ATOM 912 C C . ASP A 1 116 ? -13.156 -12.902 37.450 1.00 67.50 116 ASP A C 1
ATOM 914 O O . ASP A 1 116 ? -13.045 -12.938 38.681 1.00 67.50 116 ASP A O 1
ATOM 918 N N . MET A 1 117 ? -13.275 -11.743 36.783 1.00 66.25 117 MET A N 1
ATOM 919 C CA . MET A 1 117 ? -13.220 -10.404 37.398 1.00 66.25 117 MET A CA 1
ATOM 920 C C . MET A 1 117 ? -14.185 -10.209 38.585 1.00 66.25 117 MET A C 1
ATOM 922 O O . MET A 1 117 ? -13.967 -9.343 39.430 1.00 66.25 117 MET A O 1
ATOM 926 N N . GLY A 1 118 ? -15.251 -11.012 38.677 1.00 54.06 118 GLY A N 1
ATOM 927 C CA . GLY A 1 118 ? -16.204 -10.987 39.791 1.00 54.06 118 GLY A CA 1
ATOM 928 C C . GLY A 1 118 ? -15.779 -11.771 41.041 1.00 54.06 118 GLY A C 1
ATOM 929 O O . GLY A 1 118 ? -16.446 -11.658 42.070 1.00 54.06 118 GLY A O 1
ATOM 930 N N . THR A 1 119 ? -14.716 -12.580 40.977 1.00 52.09 119 THR A N 1
ATOM 931 C CA . THR A 1 119 ? -14.400 -13.587 42.008 1.00 52.09 119 THR A CA 1
ATOM 932 C C . THR A 1 119 ? -13.045 -13.441 42.694 1.00 52.09 119 THR A C 1
ATOM 934 O O . THR A 1 119 ? -12.933 -13.915 43.826 1.00 52.09 119 THR A O 1
ATOM 937 N N . ASP A 1 120 ? -12.057 -12.765 42.095 1.00 47.88 120 ASP A N 1
ATOM 938 C CA . ASP A 1 120 ? -10.750 -12.567 42.739 1.00 47.88 120 ASP A CA 1
ATOM 939 C C . ASP A 1 120 ? -10.644 -11.171 43.382 1.00 47.88 120 ASP A C 1
ATOM 941 O O . ASP A 1 120 ? -10.473 -10.136 42.739 1.00 47.88 120 ASP A O 1
ATOM 945 N N . LEU A 1 121 ? -10.852 -11.145 44.699 1.00 49.97 121 LEU A N 1
ATOM 946 C CA . LEU A 1 121 ? -10.916 -9.955 45.554 1.00 49.97 121 LEU A CA 1
ATOM 947 C C . LEU A 1 121 ? -9.542 -9.657 46.177 1.00 49.97 121 LEU A C 1
ATOM 949 O O . LEU A 1 121 ? -9.405 -9.640 47.403 1.00 49.97 121 LEU A O 1
ATOM 953 N N . SER A 1 122 ? -8.512 -9.431 45.362 1.00 55.78 122 SER A N 1
ATOM 954 C CA . SER A 1 122 ? -7.241 -8.894 45.862 1.00 55.78 122 SER A CA 1
ATOM 955 C C . SER A 1 122 ? -7.259 -7.355 45.826 1.00 55.78 122 SER A C 1
ATOM 957 O O . SER A 1 122 ? -7.805 -6.733 44.919 1.00 55.78 122 SER A O 1
ATOM 959 N N . MET A 1 123 ? -6.704 -6.712 46.861 1.00 55.38 123 MET A N 1
ATOM 960 C CA . MET A 1 123 ? -6.586 -5.243 46.963 1.00 55.38 123 MET A CA 1
ATOM 961 C C . MET A 1 123 ? -5.467 -4.663 46.073 1.00 55.38 123 MET A C 1
ATOM 963 O O . MET A 1 123 ? -5.242 -3.456 46.099 1.00 55.38 123 MET A O 1
ATOM 967 N N . ASP A 1 124 ? -4.765 -5.504 45.309 1.00 65.06 124 ASP A N 1
ATOM 968 C CA . ASP A 1 124 ? -3.536 -5.149 44.583 1.00 65.06 124 ASP A CA 1
ATOM 969 C C . ASP A 1 124 ? -3.786 -4.604 43.158 1.00 65.06 124 ASP A C 1
ATOM 971 O O . ASP A 1 124 ? -2.833 -4.296 42.444 1.00 65.06 124 ASP A O 1
ATOM 975 N N . GLY A 1 125 ? -5.052 -4.410 42.769 1.00 72.38 125 GLY A N 1
ATOM 976 C CA . GLY A 1 125 ? -5.454 -3.901 41.452 1.00 72.38 125 GLY A CA 1
ATOM 977 C C . GLY A 1 125 ? -5.797 -5.004 40.449 1.00 72.38 125 GLY A C 1
ATOM 978 O O . GLY A 1 125 ? -5.500 -6.176 40.668 1.00 72.38 125 GLY A O 1
ATOM 979 N N . VAL A 1 126 ? -6.474 -4.631 39.361 1.00 83.38 126 VAL A N 1
ATOM 980 C CA . VAL A 1 126 ? -6.884 -5.563 38.298 1.00 83.38 126 VAL A CA 1
ATOM 981 C C . VAL A 1 126 ? -5.877 -5.482 37.158 1.00 83.38 126 VAL A C 1
ATOM 983 O O . VAL A 1 126 ? -5.657 -4.405 36.609 1.00 83.38 126 VAL A O 1
ATOM 986 N N . VAL A 1 127 ? -5.276 -6.615 36.796 1.00 87.06 127 VAL A N 1
ATOM 987 C CA . VAL A 1 127 ? -4.410 -6.720 35.615 1.00 87.06 127 VAL A CA 1
ATOM 988 C C . VAL A 1 127 ? -5.234 -7.261 34.451 1.00 87.06 127 VAL A C 1
ATOM 990 O O . VAL A 1 127 ? -5.926 -8.267 34.609 1.00 87.06 127 VAL A O 1
ATOM 993 N N . MET A 1 128 ? -5.183 -6.591 33.303 1.00 89.56 128 MET A N 1
ATOM 994 C CA . MET A 1 128 ? -5.855 -7.016 32.069 1.00 89.56 128 MET A CA 1
ATOM 995 C C . MET A 1 128 ? -4.854 -7.039 30.917 1.00 89.56 128 MET A C 1
ATOM 997 O O . MET A 1 128 ? -3.907 -6.259 30.918 1.00 89.56 128 MET A O 1
ATOM 1001 N N . ASP A 1 129 ? -5.070 -7.890 29.916 1.00 93.19 129 ASP A N 1
ATOM 1002 C CA . ASP A 1 129 ? -4.170 -7.934 28.761 1.00 93.19 129 ASP A CA 1
ATOM 1003 C C . ASP A 1 129 ? -4.486 -6.777 27.805 1.00 93.19 129 ASP A C 1
ATOM 1005 O O . ASP A 1 129 ? -5.613 -6.660 27.310 1.00 93.19 129 ASP A O 1
ATOM 1009 N N . GLY A 1 130 ? -3.481 -5.942 27.536 1.00 94.75 130 GLY A N 1
ATOM 1010 C CA . GLY A 1 130 ? -3.531 -4.833 26.587 1.00 94.75 130 GLY A CA 1
ATOM 1011 C C . GLY A 1 130 ? -2.812 -5.180 25.284 1.00 94.75 130 GLY A C 1
ATOM 1012 O O . GLY A 1 130 ? -1.606 -5.407 25.266 1.00 94.75 130 GLY A O 1
ATOM 1013 N N . TYR A 1 131 ? -3.541 -5.189 24.175 1.00 96.44 131 TYR A N 1
ATOM 1014 C CA . TYR A 1 131 ? -3.046 -5.498 22.840 1.00 96.44 131 TYR A CA 1
ATOM 1015 C C . TYR A 1 131 ? -2.749 -4.214 22.072 1.00 96.44 131 TYR A C 1
ATOM 1017 O O . TYR A 1 131 ? -3.662 -3.452 21.759 1.00 96.44 131 TYR A O 1
ATOM 1025 N N . ILE A 1 132 ? -1.480 -3.995 21.735 1.00 95.06 132 ILE A N 1
ATOM 1026 C CA . ILE A 1 132 ? -1.009 -2.799 21.022 1.00 95.06 132 ILE A CA 1
ATOM 1027 C C . ILE A 1 132 ? -0.641 -3.124 19.578 1.00 95.06 132 ILE A C 1
ATOM 1029 O O . ILE A 1 132 ? -0.245 -4.246 19.253 1.00 95.06 132 ILE A O 1
ATOM 1033 N N . LEU A 1 133 ? -0.760 -2.143 18.692 1.00 93.25 133 LEU A N 1
ATOM 1034 C CA . LEU A 1 133 ? -0.421 -2.305 17.283 1.00 93.25 133 LEU A CA 1
ATOM 1035 C C . LEU A 1 133 ? 1.097 -2.294 17.079 1.00 93.25 133 LEU A C 1
ATOM 1037 O O . LEU A 1 133 ? 1.829 -1.555 17.716 1.00 93.25 133 LEU A O 1
ATOM 1041 N N . ASN A 1 134 ? 1.612 -3.088 16.141 1.00 91.81 134 ASN A N 1
ATOM 1042 C CA . ASN A 1 134 ? 3.063 -3.169 15.916 1.00 91.81 134 ASN A CA 1
ATOM 1043 C C . ASN A 1 134 ? 3.704 -1.896 15.338 1.00 91.81 134 ASN A C 1
ATOM 1045 O O . ASN A 1 134 ? 4.921 -1.844 15.156 1.00 91.81 134 ASN A O 1
ATOM 1049 N N . TRP A 1 135 ? 2.884 -0.945 14.908 1.00 89.00 135 TRP A N 1
ATOM 1050 C CA . TRP A 1 135 ? 3.298 0.217 14.139 1.00 89.00 135 TRP A CA 1
ATOM 1051 C C . TRP A 1 135 ? 3.086 1.528 14.898 1.00 89.00 135 TRP A C 1
ATOM 1053 O O . TRP A 1 135 ? 3.526 2.575 14.424 1.00 89.00 135 TRP A O 1
ATOM 1063 N N . THR A 1 136 ? 2.433 1.497 16.053 1.00 89.25 136 THR A N 1
ATOM 1064 C CA . THR A 1 136 ? 2.293 2.663 16.921 1.00 89.25 136 THR A CA 1
ATOM 1065 C C . THR A 1 136 ? 3.627 2.995 17.590 1.00 89.25 136 THR A C 1
ATOM 1067 O O . THR A 1 136 ? 4.562 2.189 17.607 1.00 89.25 136 THR A O 1
ATOM 1070 N N . SER A 1 137 ? 3.785 4.254 18.002 1.00 88.94 137 SER A N 1
ATOM 1071 C CA . SER A 1 137 ? 4.987 4.677 18.716 1.00 88.94 137 SER A CA 1
ATOM 1072 C C . SER A 1 137 ? 4.837 4.395 20.207 1.00 88.94 137 SER A C 1
ATOM 1074 O O . SER A 1 137 ? 3.729 4.473 20.726 1.00 88.94 137 SER A O 1
ATOM 1076 N N . ASP A 1 138 ? 5.951 4.166 20.911 1.00 89.44 138 ASP A N 1
ATOM 1077 C CA . ASP A 1 138 ? 5.924 3.970 22.367 1.00 89.44 138 ASP A CA 1
ATOM 1078 C C . ASP A 1 138 ? 5.237 5.145 23.097 1.00 89.44 138 ASP A C 1
ATOM 1080 O O . ASP A 1 138 ? 4.652 4.962 24.158 1.00 89.44 138 ASP A O 1
ATOM 1084 N N . GLU A 1 139 ? 5.315 6.368 22.561 1.00 88.88 139 GLU A N 1
ATOM 1085 C CA . GLU A 1 139 ? 4.645 7.546 23.131 1.00 88.88 139 GLU A CA 1
ATOM 1086 C C . GLU A 1 139 ? 3.122 7.451 22.978 1.00 88.88 139 GLU A C 1
ATOM 1088 O O . GLU A 1 139 ? 2.415 7.577 23.977 1.00 88.88 139 GLU A O 1
ATOM 1093 N N . ASP A 1 140 ? 2.638 7.144 21.768 1.00 88.94 140 ASP A N 1
ATOM 1094 C CA . ASP A 1 140 ? 1.206 6.953 21.502 1.00 88.94 140 ASP A CA 1
ATOM 1095 C C . ASP A 1 140 ? 0.646 5.772 22.312 1.00 88.94 140 ASP A C 1
ATOM 1097 O O . ASP A 1 140 ? -0.441 5.866 22.875 1.00 88.94 140 ASP A O 1
ATOM 1101 N N . ASP A 1 141 ? 1.394 4.668 22.400 1.00 91.56 141 ASP A N 1
ATOM 1102 C CA . ASP A 1 141 ? 0.988 3.483 23.158 1.00 91.56 141 ASP A CA 1
ATOM 1103 C C . ASP A 1 141 ? 0.866 3.792 24.649 1.00 91.56 141 ASP A C 1
ATOM 1105 O O . ASP A 1 141 ? -0.127 3.426 25.270 1.00 91.56 141 ASP A O 1
ATOM 1109 N N . ASN A 1 142 ? 1.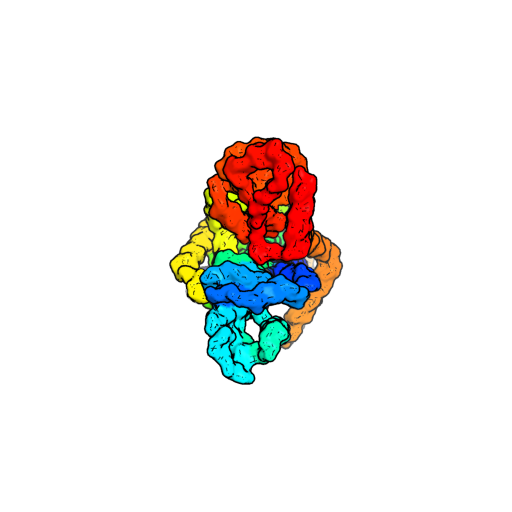840 4.498 25.233 1.00 93.00 142 ASN A N 1
ATOM 1110 C CA . ASN A 1 142 ? 1.792 4.869 26.648 1.00 93.00 142 ASN A CA 1
ATOM 1111 C C . ASN A 1 142 ? 0.667 5.870 26.949 1.00 93.00 142 ASN A C 1
ATOM 1113 O O . ASN A 1 142 ? 0.049 5.779 28.009 1.00 93.00 142 ASN A O 1
ATOM 1117 N N . GLU A 1 143 ? 0.391 6.811 26.040 1.00 92.38 143 GLU A N 1
ATOM 1118 C CA . GLU A 1 143 ? -0.740 7.738 26.170 1.00 92.38 143 GLU A CA 1
ATOM 1119 C C . GLU A 1 143 ? -2.076 6.982 26.138 1.00 92.38 143 GLU A C 1
ATOM 1121 O O . GLU A 1 143 ? -2.916 7.184 27.015 1.00 92.38 143 GLU A O 1
ATOM 1126 N N . LEU A 1 144 ? -2.249 6.067 25.176 1.00 92.75 144 LEU A N 1
ATOM 1127 C CA . LEU A 1 144 ? -3.443 5.227 25.069 1.00 92.75 144 LEU A CA 1
ATOM 1128 C C . LEU A 1 144 ? -3.616 4.319 26.286 1.00 92.75 144 LEU A C 1
ATOM 1130 O O . LEU A 1 144 ? -4.714 4.237 26.827 1.00 92.75 144 LEU A O 1
ATOM 1134 N N . ILE A 1 145 ? -2.544 3.660 26.731 1.00 94.88 145 ILE A N 1
ATOM 1135 C CA . ILE A 1 145 ? -2.567 2.794 27.913 1.00 94.88 145 ILE A CA 1
ATOM 1136 C C . ILE A 1 145 ? -2.978 3.600 29.143 1.00 94.88 145 ILE A C 1
ATOM 1138 O O . ILE A 1 145 ? -3.908 3.191 29.826 1.00 94.88 145 ILE A O 1
ATOM 1142 N N . SER A 1 146 ? -2.354 4.758 29.392 1.00 94.69 146 SER A N 1
ATOM 1143 C CA . SER A 1 146 ? -2.690 5.599 30.547 1.00 94.69 146 SER A CA 1
ATOM 1144 C C . SER A 1 146 ? -4.146 6.053 30.512 1.00 94.69 146 SER A C 1
ATOM 1146 O O . SER A 1 146 ? -4.823 5.990 31.530 1.00 94.69 146 SER A O 1
ATOM 1148 N N . LEU A 1 147 ? -4.643 6.481 29.346 1.00 94.19 147 LEU A N 1
ATOM 1149 C CA . LEU A 1 147 ? -6.026 6.928 29.202 1.00 94.19 147 LEU A CA 1
ATOM 1150 C C . LEU A 1 147 ? -7.023 5.797 29.485 1.00 94.19 147 LEU A C 1
ATOM 1152 O O . LEU A 1 147 ? -8.024 6.005 30.167 1.00 94.19 147 LEU A O 1
ATOM 1156 N N . VAL A 1 148 ? -6.748 4.598 28.970 1.00 94.44 148 VAL A N 1
ATOM 1157 C CA . VAL A 1 148 ? -7.607 3.432 29.191 1.00 94.44 148 VAL A CA 1
ATOM 1158 C C . VAL A 1 148 ? -7.521 2.955 30.641 1.00 94.44 148 VAL A C 1
ATOM 1160 O O . VAL A 1 148 ? -8.552 2.676 31.243 1.00 94.44 148 VAL A O 1
ATOM 1163 N N . GLU A 1 149 ? -6.330 2.902 31.240 1.00 94.75 149 GLU A N 1
ATOM 1164 C CA . GLU A 1 149 ? -6.158 2.572 32.661 1.00 94.75 149 GLU A CA 1
ATOM 1165 C C . GLU A 1 149 ? -6.920 3.546 33.571 1.00 94.75 149 GLU A C 1
ATOM 1167 O O . GLU A 1 149 ? -7.579 3.095 34.511 1.00 94.75 149 GLU A O 1
ATOM 1172 N N . ASP A 1 150 ? -6.880 4.850 33.278 1.00 94.06 150 ASP A N 1
ATOM 1173 C CA . ASP A 1 150 ? -7.593 5.885 34.031 1.00 94.06 150 ASP A CA 1
ATOM 1174 C C . ASP A 1 150 ? -9.119 5.703 33.934 1.00 94.06 150 ASP A C 1
ATOM 1176 O O . ASP A 1 150 ? -9.796 5.661 34.965 1.00 94.06 150 ASP A O 1
ATOM 1180 N N . GLU A 1 151 ? -9.658 5.505 32.725 1.00 92.62 151 GLU A N 1
ATOM 1181 C CA . GLU A 1 151 ? -11.099 5.301 32.508 1.00 92.62 151 GLU A CA 1
ATOM 1182 C C . GLU A 1 151 ? -11.601 4.022 33.199 1.00 92.62 151 GLU A C 1
ATOM 1184 O O . GLU A 1 151 ? -12.609 4.021 33.910 1.00 92.62 151 GLU A O 1
ATOM 1189 N N . PHE A 1 152 ? -10.875 2.911 33.045 1.00 90.50 152 PHE A N 1
ATOM 1190 C CA . PHE A 1 152 ? -11.230 1.664 33.716 1.00 90.50 152 PHE A CA 1
ATOM 1191 C C . PHE A 1 152 ? -11.115 1.788 35.240 1.00 90.50 152 PHE A C 1
ATOM 1193 O O . PHE A 1 152 ? -11.947 1.226 35.956 1.00 90.50 152 PHE A O 1
ATOM 1200 N N . THR A 1 153 ? -10.125 2.533 35.742 1.00 91.00 153 THR A N 1
ATOM 1201 C CA . THR A 1 153 ? -9.954 2.787 37.179 1.00 91.00 153 THR A CA 1
ATOM 1202 C C . THR A 1 153 ? -11.120 3.591 37.747 1.00 91.00 153 THR A C 1
ATOM 1204 O O . THR A 1 153 ? -11.619 3.254 38.823 1.00 91.00 153 THR A O 1
ATOM 1207 N N . GLU A 1 154 ? -11.596 4.605 37.020 1.00 90.75 154 GLU A N 1
ATOM 1208 C CA . GLU A 1 154 ? -12.773 5.394 37.400 1.00 90.75 154 GLU A CA 1
ATOM 1209 C C . GLU A 1 154 ? -14.043 4.531 37.448 1.00 90.75 154 GLU A C 1
ATOM 1211 O O . GLU A 1 154 ? -14.818 4.610 38.405 1.00 90.75 154 GLU A O 1
ATOM 1216 N N . LEU A 1 155 ? -14.238 3.646 36.467 1.00 87.94 155 LEU A N 1
ATOM 1217 C CA . LEU A 1 155 ? -15.426 2.791 36.393 1.00 87.94 155 LEU A CA 1
ATOM 1218 C C . LEU A 1 155 ? -15.439 1.647 37.416 1.00 87.94 155 LEU A C 1
ATOM 1220 O O . LEU A 1 155 ? -16.517 1.231 37.858 1.00 87.94 155 LEU A O 1
ATOM 1224 N N . LEU A 1 156 ? -14.265 1.122 37.777 1.00 85.75 156 LEU A N 1
ATOM 1225 C CA . LEU A 1 156 ? -14.103 0.001 38.710 1.00 85.75 156 LEU A CA 1
ATOM 1226 C C . LEU A 1 156 ? -13.866 0.429 40.163 1.00 85.75 156 LEU A C 1
ATOM 1228 O O . LEU A 1 156 ? -13.924 -0.428 41.049 1.00 85.75 156 LEU A O 1
ATOM 1232 N N . ASP A 1 157 ? -13.596 1.716 40.407 1.00 85.94 157 ASP A N 1
ATOM 1233 C CA . ASP A 1 157 ? -13.166 2.268 41.704 1.00 85.94 157 ASP A CA 1
ATOM 1234 C C . ASP A 1 157 ? -11.951 1.509 42.285 1.00 85.94 157 ASP A C 1
ATOM 1236 O O . ASP A 1 157 ? -11.823 1.273 43.490 1.00 85.94 157 ASP A O 1
ATOM 1240 N N . ARG A 1 158 ? -11.072 1.030 41.392 1.00 84.69 158 ARG A N 1
ATOM 1241 C CA . ARG A 1 158 ? -9.888 0.211 41.700 1.00 84.69 158 ARG A CA 1
ATOM 1242 C C . ARG A 1 158 ? -8.812 0.436 40.645 1.00 84.69 158 ARG A C 1
ATOM 1244 O O . ARG A 1 158 ? -9.164 0.549 39.478 1.00 84.69 158 ARG A O 1
ATOM 1251 N N . PRO A 1 159 ? -7.519 0.420 41.013 1.00 87.88 159 PRO A N 1
ATOM 1252 C CA . PRO A 1 159 ? -6.451 0.601 40.039 1.00 87.88 159 PRO A CA 1
ATOM 1253 C C . PRO A 1 159 ? -6.450 -0.542 39.021 1.00 87.88 159 PRO A C 1
ATOM 1255 O O . PRO A 1 159 ? -6.412 -1.718 39.401 1.00 87.88 159 PRO A O 1
ATOM 1258 N N . VAL A 1 160 ? -6.478 -0.182 37.740 1.00 89.56 160 VAL A N 1
ATOM 1259 C CA . VAL A 1 160 ? -6.327 -1.102 36.611 1.00 89.56 160 VAL A CA 1
ATOM 1260 C C . VAL A 1 160 ? -4.953 -0.932 35.989 1.00 89.56 160 VAL A C 1
ATOM 1262 O O . VAL A 1 160 ? -4.461 0.184 35.860 1.00 89.56 160 VAL A O 1
ATOM 1265 N N . ARG A 1 161 ? -4.332 -2.052 35.616 1.00 91.50 161 ARG A N 1
ATOM 1266 C CA . ARG A 1 161 ? -3.076 -2.069 34.874 1.00 91.50 161 ARG A CA 1
ATOM 1267 C C . ARG A 1 161 ? -3.196 -2.949 33.639 1.00 91.50 161 ARG A C 1
ATOM 1269 O O . ARG A 1 161 ? -3.627 -4.097 33.743 1.00 91.50 161 ARG A O 1
ATOM 1276 N N . LEU A 1 162 ? -2.774 -2.430 32.495 1.00 92.00 162 LEU A N 1
ATOM 1277 C CA . LEU A 1 162 ? -2.706 -3.180 31.251 1.00 92.00 162 LEU A CA 1
ATOM 1278 C C . LEU A 1 162 ? -1.337 -3.855 31.121 1.00 92.00 162 LEU A C 1
ATOM 1280 O O . LEU A 1 162 ? -0.295 -3.200 31.164 1.00 92.00 162 LEU A O 1
ATOM 1284 N N . ASP A 1 163 ? -1.339 -5.178 30.969 1.00 91.06 163 ASP A N 1
ATOM 1285 C CA . ASP A 1 163 ? -0.157 -5.949 30.599 1.00 91.06 163 ASP A CA 1
ATOM 1286 C C . ASP A 1 163 ? -0.057 -6.042 29.074 1.00 91.06 163 ASP A C 1
ATOM 1288 O O . ASP A 1 163 ? -0.866 -6.694 28.407 1.00 91.06 163 ASP A O 1
ATOM 1292 N N . ASN A 1 164 ? 0.943 -5.367 28.515 1.00 89.69 164 ASN A N 1
ATOM 1293 C CA . ASN A 1 164 ? 1.225 -5.347 27.085 1.00 89.69 164 ASN A CA 1
ATOM 1294 C C . ASN A 1 164 ? 2.429 -6.222 26.693 1.00 89.69 164 ASN A C 1
ATOM 1296 O O . ASN A 1 164 ? 2.780 -6.282 25.508 1.00 89.69 164 ASN A O 1
ATOM 1300 N N . GLU A 1 165 ? 3.074 -6.913 27.643 1.00 86.38 165 GLU A N 1
ATOM 1301 C CA . GLU A 1 165 ? 4.268 -7.705 27.352 1.00 86.38 165 GLU A CA 1
ATOM 1302 C C . GLU A 1 165 ? 3.935 -8.904 26.446 1.00 86.38 165 GLU A C 1
ATOM 1304 O O . GLU A 1 165 ? 3.346 -9.900 26.850 1.00 86.38 165 GLU A O 1
ATOM 1309 N N . GLY A 1 166 ? 4.358 -8.827 25.179 1.00 84.19 166 GLY A N 1
ATOM 1310 C CA . GLY A 1 166 ? 4.125 -9.885 24.189 1.00 84.19 166 GLY A CA 1
ATOM 1311 C C . GLY A 1 166 ? 2.766 -9.821 23.481 1.00 84.19 166 GLY A C 1
ATOM 1312 O O . GLY A 1 166 ? 2.506 -10.659 22.618 1.00 84.19 166 GLY A O 1
ATOM 1313 N N . HIS A 1 167 ? 1.946 -8.806 23.761 1.00 91.56 167 HIS A N 1
ATOM 1314 C CA . HIS A 1 167 ? 0.620 -8.601 23.167 1.00 91.56 167 HIS A CA 1
ATOM 1315 C C . HIS A 1 167 ? 0.640 -7.648 21.956 1.00 91.56 167 HIS A C 1
ATOM 1317 O O . HIS A 1 167 ? -0.283 -6.869 21.728 1.00 91.56 167 HIS A O 1
ATOM 1323 N N . THR A 1 168 ? 1.696 -7.705 21.140 1.00 92.19 168 THR A N 1
ATOM 1324 C CA . THR A 1 168 ? 1.788 -6.905 19.911 1.00 92.19 168 THR A CA 1
ATOM 1325 C C . THR A 1 168 ? 1.004 -7.550 18.771 1.00 92.19 168 THR A C 1
ATOM 1327 O O . THR A 1 168 ? 1.275 -8.683 18.366 1.00 92.19 168 THR A O 1
ATOM 1330 N N . VAL A 1 169 ? 0.070 -6.799 18.199 1.00 92.88 169 VAL A N 1
ATOM 1331 C CA . VAL A 1 169 ? -0.768 -7.217 17.077 1.00 92.88 169 VAL A CA 1
ATOM 1332 C C . VAL A 1 169 ? -0.152 -6.752 15.763 1.00 92.88 169 VAL A C 1
ATOM 1334 O O . VAL A 1 169 ? 0.156 -5.576 15.567 1.00 92.88 169 VAL A O 1
ATOM 1337 N N . TYR A 1 170 ? 0.029 -7.703 14.848 1.00 92.50 170 TYR A N 1
ATOM 1338 C CA . TYR A 1 170 ? 0.586 -7.467 13.520 1.00 92.50 170 TYR A CA 1
ATOM 1339 C C . TYR A 1 170 ? -0.507 -7.545 12.450 1.00 92.50 170 TYR A C 1
ATOM 1341 O O . TYR A 1 170 ? -1.347 -8.441 12.527 1.00 92.50 170 TYR A O 1
ATOM 1349 N N . PRO A 1 171 ? -0.434 -6.717 11.393 1.00 91.50 171 PRO A N 1
ATOM 1350 C CA . PRO A 1 171 ? -1.316 -6.824 10.242 1.00 91.50 171 PRO A CA 1
ATOM 1351 C C . PRO A 1 171 ? -1.322 -8.223 9.622 1.00 91.50 171 PRO A C 1
ATOM 1353 O O . PRO A 1 171 ? -0.286 -8.900 9.535 1.00 91.50 171 PRO A O 1
ATOM 1356 N N . TRP A 1 172 ? -2.480 -8.645 9.126 1.00 90.12 172 TRP A N 1
ATOM 1357 C CA . TRP A 1 172 ? -2.581 -9.764 8.196 1.00 90.12 172 TRP A CA 1
ATOM 1358 C C . TRP A 1 172 ? -2.322 -9.286 6.756 1.00 90.12 172 TRP A C 1
ATOM 1360 O O . TRP A 1 172 ? -2.458 -8.099 6.455 1.00 90.12 172 TRP A O 1
ATOM 1370 N N . PRO A 1 173 ? -1.935 -10.178 5.826 1.00 87.62 173 PRO A N 1
ATOM 1371 C CA . PRO A 1 173 ? -1.787 -9.819 4.413 1.00 87.62 173 PRO A CA 1
ATOM 1372 C C . PRO A 1 173 ? -3.069 -9.266 3.784 1.00 87.62 173 PRO A C 1
ATOM 1374 O O . PRO A 1 173 ? -2.996 -8.515 2.812 1.00 87.62 173 PRO A O 1
ATOM 1377 N N . GLU A 1 174 ? -4.220 -9.663 4.319 1.00 84.94 174 GLU A N 1
ATOM 1378 C CA . GLU A 1 174 ? -5.554 -9.222 3.932 1.00 84.94 174 GLU A CA 1
ATOM 1379 C C . GLU A 1 174 ? -6.070 -8.056 4.784 1.00 84.94 174 GLU A C 1
ATOM 1381 O O . GLU A 1 174 ? -7.058 -7.453 4.374 1.00 84.94 174 GLU A O 1
ATOM 1386 N N . SER A 1 175 ? -5.375 -7.681 5.869 1.00 84.56 175 SER A N 1
ATOM 1387 C CA . SER A 1 175 ? -5.826 -6.644 6.804 1.00 84.56 175 SER A CA 1
ATOM 1388 C C . SER A 1 175 ? -5.932 -5.272 6.182 1.00 84.56 175 SER A C 1
ATOM 1390 O O . SER A 1 175 ? -4.944 -4.750 5.645 1.00 84.56 175 SER A O 1
ATOM 1392 N N . ASP A 1 176 ? -7.101 -4.665 6.300 1.00 81.00 176 ASP A N 1
ATOM 1393 C CA . ASP A 1 176 ? -7.322 -3.299 5.855 1.00 81.00 176 ASP A CA 1
ATOM 1394 C C . ASP A 1 176 ? -6.579 -2.282 6.751 1.00 81.00 176 ASP A C 1
ATOM 1396 O O . ASP A 1 176 ? -5.680 -2.626 7.518 1.00 81.00 176 ASP A O 1
ATOM 1400 N N . GLY A 1 177 ? -6.809 -0.989 6.540 1.00 84.62 177 GLY A N 1
ATOM 1401 C CA . GLY A 1 177 ? -6.168 0.062 7.332 1.00 84.62 177 GLY A CA 1
ATOM 1402 C C . GLY A 1 177 ? -4.758 0.450 6.872 1.00 84.62 177 GLY A C 1
ATOM 1403 O O . GLY A 1 177 ? -4.506 0.660 5.677 1.00 84.62 177 GLY A O 1
ATOM 1404 N N . ILE A 1 178 ? -3.817 0.613 7.814 1.00 85.31 178 ILE A N 1
ATOM 1405 C CA . ILE A 1 178 ? -2.522 1.258 7.522 1.00 85.31 178 ILE A CA 1
ATOM 1406 C C . ILE A 1 178 ? -1.681 0.473 6.504 1.00 85.31 178 ILE A C 1
ATOM 1408 O O . ILE A 1 178 ? -1.027 1.069 5.641 1.00 85.31 178 ILE A O 1
ATOM 1412 N N . SER A 1 179 ? -1.744 -0.865 6.541 1.00 88.81 179 SER A N 1
ATOM 1413 C CA . SER A 1 179 ? -0.991 -1.736 5.628 1.00 88.81 179 SER A CA 1
ATOM 1414 C C . SER A 1 179 ? -1.394 -1.498 4.165 1.00 88.81 179 SER A C 1
ATOM 1416 O O . SER A 1 179 ? -0.541 -1.472 3.268 1.00 88.81 179 SER A O 1
ATOM 1418 N N . THR A 1 180 ? -2.684 -1.233 3.940 1.00 90.06 180 THR A N 1
ATOM 1419 C CA . THR A 1 180 ? -3.276 -0.930 2.638 1.00 90.06 180 THR A CA 1
ATOM 1420 C C . THR A 1 180 ? -2.803 0.427 2.126 1.00 90.06 180 THR A C 1
ATOM 1422 O O . THR A 1 180 ? -2.306 0.512 0.999 1.00 90.06 180 THR A O 1
ATOM 1425 N N . TRP A 1 181 ? -2.857 1.480 2.950 1.00 88.62 181 TRP A N 1
ATOM 1426 C CA . TRP A 1 181 ? -2.381 2.815 2.563 1.00 88.62 181 TRP A CA 1
ATOM 1427 C C . TRP A 1 181 ? -0.885 2.833 2.234 1.00 88.62 181 TRP A C 1
ATOM 1429 O O . TRP A 1 181 ? -0.462 3.417 1.229 1.00 88.62 181 TRP A O 1
ATOM 1439 N N . MET A 1 182 ? -0.079 2.144 3.042 1.00 91.31 182 MET A N 1
ATOM 1440 C CA . MET A 1 182 ? 1.364 2.025 2.840 1.00 91.31 182 MET A CA 1
ATOM 1441 C C . MET A 1 182 ? 1.705 1.214 1.589 1.00 91.31 182 MET A C 1
ATOM 1443 O O . MET A 1 182 ? 2.545 1.630 0.788 1.00 91.31 182 MET A O 1
ATOM 1447 N N . GLY A 1 183 ? 1.038 0.074 1.389 1.00 92.81 183 GLY A N 1
ATOM 1448 C CA . GLY A 1 183 ? 1.225 -0.745 0.196 1.00 92.81 183 GLY A CA 1
ATOM 1449 C C . GLY A 1 183 ? 0.846 -0.000 -1.075 1.00 92.81 183 GLY A C 1
ATOM 1450 O O . GLY A 1 183 ? 1.572 -0.057 -2.071 1.00 92.81 183 GLY A O 1
ATOM 1451 N N . LEU A 1 184 ? -0.251 0.756 -1.034 1.00 92.31 184 LEU A N 1
ATOM 1452 C CA . LEU A 1 184 ? -0.728 1.510 -2.179 1.00 92.31 184 LEU A CA 1
ATOM 1453 C C . LEU A 1 184 ? 0.265 2.596 -2.578 1.00 92.31 184 LEU A C 1
ATOM 1455 O O . LEU A 1 184 ? 0.630 2.708 -3.750 1.00 92.31 184 LEU A O 1
ATOM 1459 N N . SER A 1 185 ? 0.724 3.375 -1.600 1.00 92.44 185 SER A N 1
ATOM 1460 C CA . SER A 1 185 ? 1.660 4.467 -1.833 1.00 92.44 185 SER A CA 1
ATOM 1461 C C . SER A 1 185 ? 3.012 3.948 -2.342 1.00 92.44 185 SER A C 1
ATOM 1463 O O . SER A 1 185 ? 3.595 4.526 -3.263 1.00 92.44 185 SER A O 1
ATOM 1465 N N . ALA A 1 186 ? 3.478 2.811 -1.814 1.00 92.62 186 ALA A N 1
ATOM 1466 C CA . ALA A 1 186 ? 4.713 2.167 -2.231 1.00 92.62 186 ALA A CA 1
ATOM 1467 C C . ALA A 1 186 ? 4.631 1.667 -3.677 1.00 92.62 186 ALA A C 1
ATOM 1469 O O . ALA A 1 186 ? 5.497 1.988 -4.499 1.00 92.62 186 ALA A O 1
ATOM 1470 N N . VAL A 1 187 ? 3.573 0.923 -4.017 1.00 93.62 187 VAL A N 1
ATOM 1471 C CA . VAL A 1 187 ? 3.351 0.431 -5.384 1.00 93.62 187 VAL A CA 1
ATOM 1472 C C . VAL A 1 187 ? 3.162 1.590 -6.350 1.00 93.62 187 VAL A C 1
ATOM 1474 O O . VAL A 1 187 ? 3.738 1.556 -7.440 1.00 93.62 187 VAL A O 1
ATOM 1477 N N . PHE A 1 188 ? 2.430 2.634 -5.952 1.00 92.44 188 PHE A N 1
ATOM 1478 C CA . PHE A 1 188 ? 2.282 3.854 -6.739 1.00 92.44 188 PHE A CA 1
ATOM 1479 C C . PHE A 1 188 ? 3.652 4.467 -7.040 1.00 92.44 188 PHE A C 1
ATOM 1481 O O . PHE A 1 188 ? 3.994 4.677 -8.204 1.00 92.44 188 PHE A O 1
ATOM 1488 N N . ALA A 1 189 ? 4.463 4.718 -6.008 1.00 92.06 189 ALA A N 1
ATOM 1489 C CA . ALA A 1 189 ? 5.742 5.399 -6.152 1.00 92.06 189 ALA A CA 1
ATOM 1490 C C . ALA A 1 189 ? 6.721 4.611 -7.027 1.00 92.06 189 ALA A C 1
ATOM 1492 O O . ALA A 1 189 ? 7.299 5.166 -7.965 1.00 92.06 189 ALA A O 1
ATOM 1493 N N . VAL A 1 190 ? 6.870 3.308 -6.776 1.00 91.88 190 VAL A N 1
ATOM 1494 C CA . VAL A 1 190 ? 7.774 2.447 -7.553 1.00 91.88 190 VAL A CA 1
ATOM 1495 C C . VAL A 1 190 ? 7.287 2.309 -8.998 1.00 91.88 190 VAL A C 1
ATOM 1497 O O . VAL A 1 190 ? 8.098 2.400 -9.923 1.00 91.88 190 VAL A O 1
ATOM 1500 N N . SER A 1 191 ? 5.975 2.165 -9.216 1.00 92.19 191 SER A N 1
ATOM 1501 C CA . SER A 1 191 ? 5.390 2.100 -10.563 1.00 92.19 191 SER A CA 1
ATOM 1502 C C . SER A 1 191 ? 5.595 3.402 -11.325 1.00 92.19 191 SER A C 1
ATOM 1504 O O . SER A 1 191 ? 6.007 3.379 -12.483 1.00 92.19 191 SER A O 1
ATOM 1506 N N . MET A 1 192 ? 5.379 4.542 -10.672 1.00 90.56 192 MET A N 1
ATOM 1507 C CA . MET A 1 192 ? 5.544 5.852 -11.285 1.00 90.56 192 MET A CA 1
ATOM 1508 C C . MET A 1 192 ? 7.001 6.110 -11.666 1.00 90.56 192 MET A C 1
ATOM 1510 O O . MET A 1 192 ? 7.270 6.520 -12.797 1.00 90.56 192 MET A O 1
ATOM 1514 N N . ILE A 1 193 ? 7.947 5.799 -10.773 1.00 90.75 193 ILE A N 1
ATOM 1515 C CA . ILE A 1 193 ? 9.384 5.894 -11.058 1.00 90.75 193 ILE A CA 1
ATOM 1516 C C . ILE A 1 193 ? 9.747 4.965 -12.224 1.00 90.75 193 ILE A C 1
ATOM 1518 O O . ILE A 1 193 ? 10.323 5.425 -13.207 1.00 90.75 193 ILE A O 1
ATOM 1522 N N . GLY A 1 194 ? 9.376 3.683 -12.172 1.00 90.00 194 GLY A N 1
ATOM 1523 C CA . GLY A 1 194 ? 9.732 2.712 -13.212 1.00 90.00 194 GLY A CA 1
ATOM 1524 C C . GLY A 1 194 ? 9.161 3.051 -14.593 1.00 90.00 194 GLY A C 1
ATOM 1525 O O . GLY A 1 194 ? 9.877 2.988 -15.594 1.00 90.00 194 GLY A O 1
ATOM 1526 N N . ILE A 1 195 ? 7.891 3.458 -14.648 1.00 90.50 195 ILE A N 1
ATOM 1527 C CA . ILE A 1 195 ? 7.175 3.698 -15.905 1.00 90.50 195 ILE A CA 1
ATOM 1528 C C . ILE A 1 195 ? 7.577 5.026 -16.540 1.00 90.50 195 ILE A C 1
ATOM 1530 O O . ILE A 1 195 ? 7.704 5.076 -17.757 1.00 90.50 195 ILE A O 1
ATOM 1534 N N . THR A 1 196 ? 7.793 6.095 -15.769 1.00 88.94 196 THR A N 1
ATOM 1535 C CA . THR A 1 196 ? 8.018 7.432 -16.351 1.00 88.94 196 THR A CA 1
ATOM 1536 C C . THR A 1 196 ? 9.480 7.849 -16.442 1.00 88.94 196 THR A C 1
ATOM 1538 O O . THR A 1 196 ? 9.860 8.524 -17.405 1.00 88.94 196 THR A O 1
ATOM 1541 N N . LEU A 1 197 ? 10.327 7.427 -15.498 1.00 89.69 197 LEU A N 1
ATOM 1542 C CA . LEU A 1 197 ? 11.712 7.887 -15.442 1.00 89.69 197 LEU A CA 1
ATOM 1543 C C . LEU A 1 197 ? 12.528 7.353 -16.621 1.00 89.69 197 LEU A C 1
ATOM 1545 O O . LEU A 1 197 ? 13.227 8.104 -17.298 1.00 89.69 197 LEU A O 1
ATOM 1549 N N . ILE A 1 198 ? 12.420 6.053 -16.888 1.00 91.00 198 ILE A N 1
ATOM 1550 C CA . ILE A 1 198 ? 13.216 5.371 -17.915 1.00 91.00 198 ILE A CA 1
ATOM 1551 C C . ILE A 1 198 ? 12.937 5.935 -19.312 1.00 91.00 198 ILE A C 1
ATOM 1553 O O . ILE A 1 198 ? 13.895 6.319 -19.992 1.00 91.00 198 ILE A O 1
ATOM 1557 N N . PRO A 1 199 ? 11.672 6.073 -19.757 1.00 90.50 199 PRO A N 1
ATOM 1558 C CA . PRO A 1 199 ? 11.402 6.725 -21.028 1.00 90.50 199 PRO A CA 1
ATOM 1559 C C . PRO A 1 199 ? 11.905 8.165 -21.098 1.00 90.50 199 PRO A C 1
ATOM 1561 O O . PRO A 1 199 ? 12.308 8.600 -22.174 1.00 90.50 199 PRO A O 1
ATOM 1564 N N . HIS A 1 200 ? 11.876 8.913 -19.988 1.00 88.19 200 HIS A N 1
ATOM 1565 C CA . HIS A 1 200 ? 12.374 10.286 -19.965 1.00 88.19 200 HIS A CA 1
ATOM 1566 C C . HIS A 1 200 ? 13.868 10.326 -20.298 1.00 88.19 200 HIS A C 1
ATOM 1568 O O . HIS A 1 200 ? 14.280 11.080 -21.182 1.00 88.19 200 HIS A O 1
ATOM 1574 N N . LEU A 1 201 ? 14.649 9.445 -19.664 1.00 87.12 201 LEU A N 1
ATOM 1575 C CA . LEU A 1 201 ? 16.080 9.291 -19.929 1.00 87.12 201 LEU A CA 1
ATOM 1576 C C . LEU A 1 201 ? 16.350 8.868 -21.382 1.00 87.12 201 LEU A C 1
ATOM 1578 O O . LEU A 1 201 ? 17.264 9.388 -22.018 1.00 87.12 201 LEU A O 1
ATOM 1582 N N . MET A 1 202 ? 15.541 7.961 -21.940 1.00 86.75 202 MET A N 1
ATOM 1583 C CA . MET A 1 202 ? 15.672 7.546 -23.346 1.00 86.75 202 MET A CA 1
ATOM 1584 C C . MET A 1 202 ? 15.298 8.661 -24.332 1.00 86.75 202 MET A C 1
ATOM 1586 O O . MET A 1 202 ? 15.911 8.810 -25.390 1.00 86.75 202 MET A O 1
ATOM 1590 N N . LEU A 1 203 ? 14.277 9.452 -24.014 1.00 86.50 203 LEU A N 1
ATOM 1591 C CA . LEU A 1 203 ? 13.819 10.548 -24.858 1.00 86.50 203 LEU A CA 1
ATOM 1592 C C . LEU A 1 203 ? 14.831 11.698 -24.899 1.00 86.50 203 LEU A C 1
ATOM 1594 O O . LEU A 1 203 ? 15.009 12.328 -25.943 1.00 86.50 203 LEU A O 1
ATOM 1598 N N . GLU A 1 204 ? 15.500 11.974 -23.782 1.00 82.44 204 GLU A N 1
ATOM 1599 C CA . GLU A 1 204 ? 16.574 12.964 -23.707 1.00 82.44 204 GLU A CA 1
ATOM 1600 C C . GLU A 1 204 ? 17.757 12.594 -24.616 1.00 82.44 204 GLU A C 1
ATOM 1602 O O . GLU A 1 204 ? 18.263 13.442 -25.357 1.00 82.44 204 GLU A O 1
ATOM 1607 N N . GLU A 1 205 ? 18.127 11.315 -24.675 1.00 78.31 205 GLU A N 1
ATOM 1608 C CA . GLU A 1 205 ? 19.143 10.826 -25.615 1.00 78.31 205 GLU A CA 1
ATOM 1609 C C . GLU A 1 205 ? 18.728 10.942 -27.079 1.00 78.31 205 GLU A C 1
ATOM 1611 O O . GLU A 1 205 ? 19.525 11.368 -27.920 1.00 78.31 205 GLU A O 1
ATOM 1616 N N . LYS A 1 206 ? 17.470 10.602 -27.389 1.00 77.25 206 LYS A N 1
ATOM 1617 C CA . LYS A 1 206 ? 16.914 10.767 -28.739 1.00 77.25 206 LYS A CA 1
ATOM 1618 C C . LYS A 1 206 ? 16.965 12.230 -29.185 1.00 77.25 206 LYS A C 1
ATOM 1620 O O . LYS A 1 206 ? 17.318 12.510 -30.327 1.00 77.25 206 LYS A O 1
ATOM 1625 N N . LYS A 1 207 ? 16.638 13.175 -28.294 1.00 74.31 207 LYS A N 1
ATOM 1626 C CA . LYS A 1 207 ? 16.624 14.614 -28.612 1.00 74.31 207 LYS A CA 1
ATOM 1627 C C . LYS A 1 207 ? 18.020 15.234 -28.685 1.00 74.31 207 LYS A C 1
ATOM 1629 O O . LYS A 1 207 ? 18.236 16.113 -29.513 1.00 74.31 207 LYS A O 1
ATOM 1634 N N . SER A 1 208 ? 18.965 14.771 -27.871 1.00 63.72 208 SER A N 1
ATOM 1635 C CA . SER A 1 208 ? 20.351 15.267 -27.871 1.00 63.72 208 SER A CA 1
ATOM 1636 C C . SER A 1 208 ? 21.192 14.780 -29.063 1.00 63.72 208 SER A C 1
ATOM 1638 O O . SER A 1 208 ? 22.365 15.130 -29.146 1.00 63.72 208 SER A O 1
ATOM 1640 N N . ARG A 1 209 ? 20.622 13.984 -29.990 1.00 59.03 209 ARG A N 1
ATOM 1641 C CA . ARG A 1 209 ? 21.336 13.304 -31.095 1.00 59.03 209 ARG A CA 1
ATOM 1642 C C . ARG A 1 209 ? 22.539 12.477 -30.631 1.00 59.03 209 ARG A C 1
ATOM 1644 O O . ARG A 1 209 ? 23.417 12.138 -31.422 1.00 59.03 209 ARG A O 1
ATOM 1651 N N . THR A 1 210 ? 22.561 12.078 -29.361 1.00 55.00 210 THR A N 1
ATOM 1652 C CA . THR A 1 210 ? 23.604 11.185 -28.846 1.00 55.00 210 THR A CA 1
ATOM 1653 C C . THR A 1 210 ? 23.539 9.830 -29.560 1.00 55.00 210 THR A C 1
ATOM 1655 O O . THR A 1 210 ? 24.571 9.214 -29.784 1.00 55.00 210 THR A O 1
ATOM 1658 N N . ILE A 1 211 ? 22.355 9.414 -30.031 1.00 54.97 211 ILE A N 1
ATOM 1659 C CA . ILE A 1 211 ? 22.175 8.223 -30.880 1.00 54.97 211 ILE A CA 1
ATOM 1660 C C . ILE A 1 211 ? 22.930 8.349 -32.217 1.00 54.97 211 ILE A C 1
ATOM 1662 O O . ILE A 1 211 ? 23.590 7.396 -32.623 1.00 54.97 211 ILE A O 1
ATOM 1666 N N . ASP A 1 212 ? 22.920 9.524 -32.854 1.00 50.53 212 ASP A N 1
ATOM 1667 C CA . ASP A 1 212 ? 23.652 9.763 -34.110 1.00 50.53 212 ASP A CA 1
ATOM 1668 C C . ASP A 1 212 ? 25.172 9.785 -33.873 1.00 50.53 212 ASP A C 1
ATOM 1670 O O . ASP A 1 212 ? 25.950 9.316 -34.701 1.00 50.53 212 ASP A O 1
ATOM 1674 N N . PHE A 1 213 ? 25.611 10.271 -32.705 1.00 48.53 213 PHE A N 1
ATOM 1675 C CA . PHE A 1 213 ? 27.017 10.215 -32.291 1.00 48.53 213 PHE A CA 1
ATOM 1676 C C . PHE A 1 213 ? 27.461 8.788 -31.919 1.00 48.53 213 PHE A C 1
ATOM 1678 O O . PHE A 1 213 ? 28.604 8.400 -32.172 1.00 48.53 213 PHE A O 1
ATOM 1685 N N . LEU A 1 214 ? 26.551 7.965 -31.382 1.00 47.41 214 LEU A N 1
ATOM 1686 C CA . LEU A 1 214 ? 26.801 6.551 -31.104 1.00 47.41 214 LEU A CA 1
ATOM 1687 C C . LEU A 1 214 ? 26.971 5.724 -32.385 1.00 47.41 214 LEU A C 1
ATOM 1689 O O . LEU A 1 214 ? 27.704 4.741 -32.326 1.00 47.41 214 LEU A O 1
ATOM 1693 N N . MET A 1 215 ? 26.424 6.147 -33.536 1.00 50.19 215 MET A N 1
ATOM 1694 C CA . MET A 1 215 ? 26.686 5.509 -34.842 1.00 50.19 215 MET A CA 1
ATOM 1695 C C . MET A 1 215 ? 28.153 5.626 -35.299 1.00 50.19 215 MET A C 1
ATOM 1697 O O . MET A 1 215 ? 28.579 4.904 -36.200 1.00 50.19 215 MET A O 1
ATOM 1701 N N . VAL A 1 216 ? 28.944 6.502 -34.668 1.00 54.91 216 VAL A N 1
ATOM 1702 C CA . VAL A 1 216 ? 30.397 6.639 -34.891 1.00 54.91 216 VAL A CA 1
ATOM 1703 C C . VAL A 1 216 ? 31.213 5.893 -33.819 1.00 54.91 216 VAL A C 1
ATOM 1705 O O . VAL A 1 216 ? 32.431 5.759 -33.932 1.00 54.91 216 VAL A O 1
ATOM 1708 N N . SER A 1 217 ? 30.546 5.383 -32.778 1.00 54.81 217 SER A N 1
ATOM 1709 C CA . SER A 1 217 ? 31.139 4.655 -31.655 1.00 54.81 217 SER A CA 1
ATOM 1710 C C . SER A 1 217 ? 30.874 3.142 -31.766 1.00 54.81 217 SER A C 1
ATOM 1712 O O . SER A 1 217 ? 29.893 2.726 -32.372 1.00 54.81 217 SER A O 1
ATOM 1714 N N . PRO A 1 218 ? 31.689 2.277 -31.143 1.00 58.47 218 PRO A N 1
ATOM 1715 C CA . PRO A 1 218 ? 31.495 0.824 -31.188 1.00 58.47 218 PRO A CA 1
ATOM 1716 C C . PRO A 1 218 ? 30.327 0.283 -30.325 1.00 58.47 218 PRO A C 1
ATOM 1718 O O . PRO A 1 218 ? 30.240 -0.932 -30.141 1.00 58.47 218 PRO A O 1
ATOM 1721 N N . ALA A 1 219 ? 29.462 1.131 -29.754 1.00 68.00 219 ALA A N 1
ATOM 1722 C CA . ALA A 1 219 ? 28.373 0.706 -28.867 1.00 68.00 219 ALA A CA 1
ATOM 1723 C C . ALA A 1 219 ? 27.115 0.286 -29.648 1.00 68.00 219 ALA A C 1
ATOM 1725 O O . ALA A 1 219 ? 26.654 1.004 -30.532 1.00 68.00 219 ALA A O 1
ATOM 1726 N N . THR A 1 220 ? 26.530 -0.867 -29.306 1.00 76.44 220 THR A N 1
ATOM 1727 C CA . THR A 1 220 ? 25.304 -1.361 -29.960 1.00 76.44 220 THR A CA 1
ATOM 1728 C C . THR A 1 220 ? 24.037 -0.821 -29.290 1.00 76.44 220 THR A C 1
ATOM 1730 O O . THR A 1 220 ? 24.043 -0.497 -28.101 1.00 76.44 220 THR A O 1
ATOM 1733 N N . ALA A 1 221 ? 22.903 -0.819 -30.003 1.00 77.06 221 ALA A N 1
ATOM 1734 C CA . ALA A 1 221 ? 21.597 -0.461 -29.429 1.00 77.06 221 ALA A CA 1
ATOM 1735 C C . ALA A 1 221 ? 21.216 -1.327 -28.207 1.00 77.06 221 ALA A C 1
ATOM 1737 O O . ALA A 1 221 ? 20.504 -0.881 -27.303 1.00 77.06 221 ALA A O 1
ATOM 1738 N N . THR A 1 222 ? 21.726 -2.563 -28.151 1.00 81.69 222 THR A N 1
ATOM 1739 C CA . THR A 1 222 ? 21.549 -3.457 -26.998 1.00 81.69 222 THR A CA 1
ATOM 1740 C C . THR A 1 222 ? 22.351 -2.978 -25.789 1.00 81.69 222 THR A C 1
ATOM 1742 O O . THR A 1 222 ? 21.810 -2.959 -24.687 1.00 81.69 222 THR A O 1
ATOM 1745 N N . ASP A 1 223 ? 23.600 -2.542 -25.983 1.00 82.81 223 ASP A N 1
ATOM 1746 C CA . ASP A 1 223 ? 24.440 -2.025 -24.894 1.00 82.81 223 ASP A CA 1
ATOM 1747 C C . ASP A 1 223 ? 23.826 -0.747 -24.292 1.00 82.81 223 ASP A C 1
ATOM 1749 O O . ASP A 1 223 ? 23.773 -0.605 -23.070 1.00 82.81 223 ASP A O 1
ATOM 1753 N N . LEU A 1 224 ? 23.274 0.132 -25.140 1.00 83.81 224 LEU A N 1
ATOM 1754 C CA . LEU A 1 224 ? 22.552 1.331 -24.704 1.00 83.81 224 LEU A CA 1
ATOM 1755 C C . LEU A 1 224 ? 21.293 0.981 -23.898 1.00 83.81 224 LEU A C 1
ATOM 1757 O O . LEU A 1 224 ? 21.074 1.518 -22.815 1.00 83.81 224 LEU A O 1
ATOM 1761 N N . THR A 1 225 ? 20.479 0.048 -24.396 1.00 88.06 225 THR A N 1
ATOM 1762 C CA . THR A 1 225 ? 19.237 -0.347 -23.712 1.00 88.06 225 THR A CA 1
ATOM 1763 C C . THR A 1 225 ? 19.525 -0.994 -22.355 1.00 88.06 225 THR A C 1
ATOM 1765 O O . THR A 1 225 ? 18.833 -0.700 -21.384 1.00 88.06 225 THR A O 1
ATOM 1768 N N . ILE A 1 226 ? 20.561 -1.839 -22.257 1.00 89.44 226 ILE A N 1
ATOM 1769 C CA . ILE A 1 226 ? 20.978 -2.440 -20.980 1.00 89.44 226 ILE A CA 1
ATOM 1770 C C . ILE A 1 226 ? 21.457 -1.358 -20.007 1.00 89.44 226 ILE A C 1
ATOM 1772 O O . ILE A 1 226 ? 21.089 -1.403 -18.835 1.00 89.44 226 ILE A O 1
ATOM 1776 N N . ALA A 1 227 ? 22.229 -0.374 -20.478 1.00 88.06 227 ALA A N 1
ATOM 1777 C CA . ALA A 1 227 ? 22.651 0.743 -19.637 1.00 88.06 227 ALA A CA 1
ATOM 1778 C C . ALA A 1 227 ? 21.443 1.527 -19.092 1.00 88.06 227 ALA A C 1
ATOM 1780 O O . ALA A 1 227 ? 21.369 1.784 -17.894 1.00 88.06 227 ALA A O 1
ATOM 1781 N N . LYS A 1 228 ? 20.430 1.803 -19.927 1.00 88.88 228 LYS A N 1
ATOM 1782 C CA . LYS A 1 228 ? 19.184 2.457 -19.485 1.00 88.88 228 LYS A CA 1
ATOM 1783 C C . LYS A 1 228 ? 18.370 1.621 -18.512 1.00 88.88 228 LYS A C 1
ATOM 1785 O O . LYS A 1 228 ? 17.841 2.169 -17.548 1.00 88.88 228 LYS A O 1
ATOM 1790 N N . ALA A 1 229 ? 18.297 0.312 -18.732 1.00 92.25 229 ALA A N 1
ATOM 1791 C CA . ALA A 1 229 ? 17.663 -0.606 -17.796 1.00 92.25 229 ALA A CA 1
ATOM 1792 C C . ALA A 1 229 ? 18.341 -0.537 -16.419 1.00 92.25 229 ALA A C 1
ATOM 1794 O O . ALA A 1 229 ? 17.659 -0.462 -15.400 1.00 92.25 229 ALA A O 1
ATOM 1795 N N . LEU A 1 230 ? 19.678 -0.503 -16.392 1.00 92.75 230 LEU A N 1
ATOM 1796 C CA . LEU A 1 230 ? 20.464 -0.452 -15.162 1.00 92.75 230 LEU A CA 1
ATOM 1797 C C . LEU A 1 230 ? 20.340 0.900 -14.444 1.00 92.75 230 LEU A C 1
ATOM 1799 O O . LEU A 1 230 ? 20.167 0.926 -13.228 1.00 92.75 230 LEU A O 1
ATOM 1803 N N . THR A 1 231 ? 20.348 2.013 -15.184 1.00 91.06 231 THR A N 1
ATOM 1804 C CA . THR A 1 231 ? 20.074 3.349 -14.630 1.00 91.06 231 THR A CA 1
ATOM 1805 C C . THR A 1 231 ? 18.663 3.418 -14.042 1.00 91.06 231 THR A C 1
ATOM 1807 O O . THR A 1 231 ? 18.476 3.899 -12.927 1.00 91.06 231 THR A O 1
ATOM 1810 N N . GLY A 1 232 ? 17.664 2.887 -14.753 1.00 91.00 232 GLY A N 1
ATOM 1811 C CA . GLY A 1 232 ? 16.291 2.779 -14.260 1.00 91.00 232 GLY A CA 1
ATOM 1812 C C . GLY A 1 232 ? 16.185 1.959 -12.976 1.00 91.00 232 GLY A C 1
ATOM 1813 O O . GLY A 1 232 ? 15.567 2.406 -12.012 1.00 91.00 232 GLY A O 1
ATOM 1814 N N . ALA A 1 233 ? 16.846 0.798 -12.939 1.00 92.19 233 ALA A N 1
ATOM 1815 C CA . ALA A 1 233 ? 16.922 -0.050 -11.753 1.00 92.19 233 ALA A CA 1
ATOM 1816 C C . ALA A 1 233 ? 17.538 0.676 -10.562 1.00 92.19 233 ALA A C 1
ATOM 1818 O O . ALA A 1 233 ? 17.000 0.594 -9.464 1.00 92.19 233 ALA A O 1
ATOM 1819 N N . PHE A 1 234 ? 18.624 1.420 -10.778 1.00 92.75 234 PHE A N 1
ATOM 1820 C CA . PHE A 1 234 ? 19.268 2.196 -9.725 1.00 92.75 234 PHE A CA 1
ATOM 1821 C C . PHE A 1 234 ? 18.295 3.184 -9.066 1.00 92.75 234 PHE A C 1
ATOM 1823 O O . PHE A 1 234 ? 18.179 3.205 -7.843 1.00 92.75 234 PHE A O 1
ATOM 1830 N N . TYR A 1 235 ? 17.549 3.958 -9.857 1.00 90.81 235 TYR A N 1
ATOM 1831 C CA . TYR A 1 235 ? 16.605 4.937 -9.311 1.00 90.81 235 TYR A CA 1
ATOM 1832 C C . TYR A 1 235 ? 15.349 4.318 -8.710 1.00 90.81 235 TYR A C 1
ATOM 1834 O O . TYR A 1 235 ? 14.861 4.811 -7.697 1.00 90.81 235 TYR A O 1
ATOM 1842 N N . ALA A 1 236 ? 14.831 3.242 -9.300 1.00 91.06 236 ALA A N 1
ATOM 1843 C CA . ALA A 1 236 ? 13.707 2.517 -8.724 1.00 91.06 236 ALA A CA 1
ATOM 1844 C C . ALA A 1 236 ? 14.091 1.866 -7.385 1.00 91.06 236 ALA A C 1
ATOM 1846 O O . ALA A 1 236 ? 13.314 1.930 -6.437 1.00 91.06 236 ALA A O 1
ATOM 1847 N N . LEU A 1 237 ? 15.310 1.320 -7.272 1.00 92.50 237 LEU A N 1
ATOM 1848 C CA . LEU A 1 237 ? 15.850 0.808 -6.010 1.00 92.50 237 LEU A CA 1
ATOM 1849 C C . LEU A 1 237 ? 16.058 1.930 -4.996 1.00 92.50 237 LEU A C 1
ATOM 1851 O O . LEU A 1 237 ? 15.679 1.769 -3.844 1.00 92.50 237 LEU A O 1
ATOM 1855 N N . LEU A 1 238 ? 16.610 3.073 -5.410 1.00 91.50 238 LEU A N 1
ATOM 1856 C CA . LEU A 1 238 ? 16.772 4.230 -4.531 1.00 91.50 238 LEU A CA 1
ATOM 1857 C C . LEU A 1 238 ? 15.418 4.728 -4.004 1.00 91.50 238 LEU A C 1
ATOM 1859 O O . LEU A 1 238 ? 15.276 4.949 -2.806 1.00 91.50 238 LEU A O 1
ATOM 1863 N N . GLY A 1 239 ? 14.419 4.857 -4.881 1.00 90.00 239 GLY A N 1
ATOM 1864 C CA . GLY A 1 239 ? 13.052 5.205 -4.497 1.00 90.00 239 GLY A CA 1
ATOM 1865 C C . GLY A 1 239 ? 12.454 4.183 -3.533 1.00 90.00 239 GLY A C 1
ATOM 1866 O O . GLY A 1 239 ? 11.927 4.564 -2.496 1.00 90.00 239 GLY A O 1
ATOM 1867 N N . GLY A 1 240 ? 12.615 2.891 -3.823 1.00 91.19 240 GLY A N 1
ATOM 1868 C CA . GLY A 1 240 ? 12.184 1.802 -2.948 1.00 91.19 240 GLY A CA 1
ATOM 1869 C C . GLY A 1 240 ? 12.842 1.825 -1.566 1.00 91.19 240 GLY A C 1
ATOM 1870 O O . GLY A 1 240 ? 12.157 1.685 -0.557 1.00 91.19 240 GLY A O 1
ATOM 1871 N N . ILE A 1 241 ? 14.151 2.081 -1.503 1.00 92.44 241 ILE A N 1
ATOM 1872 C CA . ILE A 1 241 ? 14.884 2.252 -0.241 1.00 92.44 241 ILE A CA 1
ATOM 1873 C C . ILE A 1 241 ? 14.311 3.427 0.547 1.00 92.44 241 ILE A C 1
ATOM 1875 O O . ILE A 1 241 ? 14.103 3.290 1.749 1.00 92.44 241 ILE A O 1
ATOM 1879 N N . ILE A 1 242 ? 14.023 4.560 -0.101 1.00 92.56 242 ILE A N 1
ATOM 1880 C CA . ILE A 1 242 ? 13.419 5.715 0.576 1.00 92.56 242 ILE A CA 1
ATOM 1881 C C . ILE A 1 242 ? 12.029 5.357 1.113 1.00 92.56 242 ILE A C 1
ATOM 1883 O O . ILE A 1 242 ? 11.744 5.654 2.268 1.00 92.56 242 ILE A O 1
ATOM 1887 N N . VAL A 1 243 ? 11.197 4.670 0.325 1.00 92.50 243 VAL A N 1
ATOM 1888 C CA . VAL A 1 243 ? 9.866 4.204 0.755 1.00 92.50 243 VAL A CA 1
ATOM 1889 C C . VAL A 1 243 ? 9.962 3.298 1.984 1.00 92.50 243 VAL A C 1
ATOM 1891 O O . VAL A 1 243 ? 9.300 3.561 2.982 1.00 92.50 243 VAL A O 1
ATOM 1894 N N . ILE A 1 244 ? 10.828 2.280 1.964 1.00 93.06 244 ILE A N 1
ATOM 1895 C CA . ILE A 1 244 ? 11.043 1.418 3.137 1.00 93.06 244 ILE A CA 1
ATOM 1896 C C . ILE A 1 244 ? 11.647 2.185 4.307 1.00 93.06 244 ILE A C 1
ATOM 1898 O O . ILE A 1 244 ? 11.300 1.899 5.442 1.00 93.06 244 ILE A O 1
ATOM 1902 N N . SER A 1 245 ? 12.509 3.173 4.067 1.00 93.00 245 SER A N 1
ATOM 1903 C CA . SER A 1 245 ? 13.065 3.991 5.154 1.00 93.00 245 SER A CA 1
ATOM 1904 C C . SER A 1 245 ? 11.985 4.829 5.836 1.00 93.00 245 SER A C 1
ATOM 1906 O O . SER A 1 245 ? 12.030 5.016 7.045 1.00 93.00 245 SER A O 1
ATOM 1908 N N . ILE A 1 246 ? 10.998 5.318 5.079 1.00 91.19 246 ILE A N 1
ATOM 1909 C CA . ILE A 1 246 ? 9.835 6.016 5.642 1.00 91.19 246 ILE A CA 1
ATOM 1910 C C . ILE A 1 246 ? 9.005 5.039 6.486 1.00 91.19 246 ILE A C 1
ATOM 1912 O O . ILE A 1 246 ? 8.534 5.409 7.557 1.00 91.19 246 ILE A O 1
ATOM 1916 N N . TYR A 1 247 ? 8.861 3.797 6.032 1.00 90.50 247 TYR A N 1
ATOM 1917 C CA . TYR A 1 247 ? 8.023 2.769 6.650 1.00 90.50 247 TYR A CA 1
ATOM 1918 C C . TYR A 1 247 ? 8.776 1.778 7.544 1.00 90.50 247 TYR A C 1
ATOM 1920 O O . TYR A 1 247 ? 8.249 0.718 7.866 1.00 90.50 247 TYR A O 1
ATOM 1928 N N . SER A 1 248 ? 10.003 2.098 7.958 1.00 90.00 248 SER A N 1
ATOM 1929 C CA . SER A 1 248 ? 10.910 1.110 8.553 1.00 90.00 248 SER A CA 1
ATOM 1930 C C . SER A 1 248 ? 10.388 0.504 9.853 1.00 90.00 248 SER A C 1
ATOM 1932 O O . SER A 1 248 ? 10.683 -0.650 10.131 1.00 90.00 248 SER A O 1
ATOM 1934 N N . TYR A 1 249 ? 9.617 1.266 10.632 1.00 87.00 249 TYR A N 1
ATOM 1935 C CA . TYR A 1 249 ? 9.041 0.818 11.903 1.00 87.00 249 TYR A CA 1
ATOM 1936 C C . TYR A 1 249 ? 7.950 -0.250 11.714 1.00 87.00 249 TYR A C 1
ATOM 1938 O O . TYR A 1 249 ? 7.818 -1.141 12.538 1.00 87.00 249 TYR A O 1
ATOM 1946 N N . THR A 1 250 ? 7.221 -0.216 10.596 1.00 89.88 250 THR A N 1
ATOM 1947 C CA . THR A 1 250 ? 6.143 -1.170 10.284 1.00 89.88 250 THR A CA 1
ATOM 1948 C C . THR A 1 250 ? 6.665 -2.437 9.597 1.00 89.88 250 THR A C 1
ATOM 1950 O O . THR A 1 250 ? 5.957 -3.436 9.502 1.00 89.88 250 THR A O 1
ATOM 1953 N N . VAL A 1 251 ? 7.887 -2.416 9.054 1.00 92.94 251 VAL A N 1
ATOM 1954 C CA . VAL A 1 251 ? 8.436 -3.558 8.311 1.00 92.94 251 VAL A CA 1
ATOM 1955 C C . VAL A 1 251 ? 8.801 -4.684 9.270 1.00 92.94 251 VAL A C 1
ATOM 1957 O O . VAL A 1 251 ? 9.747 -4.578 10.050 1.00 92.94 251 VAL A O 1
ATOM 1960 N N . VAL A 1 252 ? 8.095 -5.806 9.136 1.00 93.44 252 VAL A N 1
ATOM 1961 C CA . VAL A 1 252 ? 8.319 -7.015 9.936 1.00 93.44 252 VAL A CA 1
ATOM 1962 C C . VAL A 1 252 ? 9.274 -7.963 9.206 1.00 93.44 252 VAL A C 1
ATOM 1964 O O . VAL A 1 252 ? 10.292 -8.394 9.750 1.00 93.44 252 VAL A O 1
ATOM 1967 N N . GLN A 1 253 ? 9.004 -8.258 7.930 1.00 94.25 253 GLN A N 1
ATOM 1968 C CA . GLN A 1 253 ? 9.747 -9.257 7.153 1.00 94.25 253 GLN A CA 1
ATOM 1969 C C . GLN A 1 253 ? 10.896 -8.637 6.346 1.00 94.25 253 GLN A C 1
ATOM 1971 O O . GLN A 1 253 ? 10.893 -8.621 5.112 1.00 94.25 253 GLN A O 1
ATOM 1976 N N . TRP A 1 254 ? 11.939 -8.169 7.033 1.00 93.69 254 TRP A N 1
ATOM 1977 C CA . TRP A 1 254 ? 13.111 -7.541 6.401 1.00 93.69 254 TRP A CA 1
ATOM 1978 C C . TRP A 1 254 ? 13.797 -8.400 5.330 1.00 93.69 254 TRP A C 1
ATOM 1980 O O . TRP A 1 254 ? 14.337 -7.874 4.356 1.00 93.69 254 TRP A O 1
ATOM 1990 N N . TRP A 1 255 ? 13.756 -9.725 5.470 1.00 93.31 255 TRP A N 1
ATOM 1991 C CA . TRP A 1 255 ? 14.372 -10.651 4.518 1.00 93.31 255 TRP A CA 1
ATOM 1992 C C . TRP A 1 255 ? 13.676 -10.668 3.146 1.00 93.31 255 TRP A C 1
ATOM 1994 O O . TRP A 1 255 ? 14.319 -11.003 2.151 1.00 93.31 255 TRP A O 1
ATOM 2004 N N . LEU A 1 256 ? 12.394 -10.284 3.071 1.00 93.81 256 LEU A N 1
ATOM 2005 C CA . LEU A 1 256 ? 11.624 -10.223 1.823 1.00 93.81 256 LEU A CA 1
ATOM 2006 C C . LEU A 1 256 ? 11.850 -8.935 1.035 1.00 93.81 256 LEU A C 1
ATOM 2008 O O . LEU A 1 256 ? 11.702 -8.937 -0.188 1.00 93.81 256 LEU A O 1
ATOM 2012 N N . VAL A 1 257 ? 12.255 -7.854 1.704 1.00 93.75 257 VAL A N 1
ATOM 2013 C CA . VAL A 1 257 ? 12.428 -6.524 1.099 1.00 93.75 257 VAL A CA 1
ATOM 2014 C C . VAL A 1 257 ? 13.338 -6.540 -0.143 1.00 93.75 257 VAL A C 1
ATOM 2016 O O . VAL A 1 257 ? 12.949 -5.974 -1.170 1.00 93.75 257 VAL A O 1
ATOM 2019 N N . PRO A 1 258 ? 14.513 -7.205 -0.147 1.00 91.94 258 PRO A N 1
ATOM 2020 C CA . PRO A 1 258 ? 15.357 -7.255 -1.339 1.00 91.94 258 PRO A CA 1
ATOM 2021 C C . PRO A 1 258 ? 14.679 -7.959 -2.520 1.00 91.94 258 PRO A C 1
ATOM 2023 O O . PRO A 1 258 ? 14.819 -7.517 -3.659 1.00 91.94 258 PRO A O 1
ATOM 2026 N N . PHE A 1 259 ? 13.928 -9.035 -2.265 1.00 92.06 259 PHE A N 1
ATOM 2027 C CA . PHE A 1 259 ? 13.228 -9.790 -3.308 1.00 92.06 259 PHE A CA 1
ATOM 2028 C C . PHE A 1 259 ? 12.046 -9.006 -3.872 1.00 92.06 259 PHE A C 1
ATOM 2030 O O . PHE A 1 259 ? 11.890 -8.943 -5.093 1.00 92.06 259 PHE A O 1
ATOM 2037 N N . LEU A 1 260 ? 11.274 -8.356 -2.996 1.00 91.81 260 LEU A N 1
ATOM 2038 C CA . LEU A 1 260 ? 10.189 -7.450 -3.359 1.00 91.81 260 LEU A CA 1
ATOM 2039 C C . LEU A 1 260 ? 10.672 -6.410 -4.376 1.00 91.81 260 LEU A C 1
ATOM 2041 O O . LEU A 1 260 ? 10.069 -6.258 -5.437 1.00 91.81 260 LEU A O 1
ATOM 2045 N N . PHE A 1 261 ? 11.794 -5.741 -4.101 1.00 88.88 261 PHE A N 1
ATOM 2046 C CA . PHE A 1 261 ? 12.308 -4.730 -5.018 1.00 88.88 261 PHE A CA 1
ATOM 2047 C C . PHE A 1 261 ? 12.969 -5.312 -6.258 1.00 88.88 261 PHE A C 1
ATOM 2049 O O . PHE A 1 261 ? 12.659 -4.869 -7.358 1.00 88.88 261 PHE A O 1
ATOM 2056 N N . LEU A 1 262 ? 13.850 -6.306 -6.132 1.00 88.56 262 LEU A N 1
ATOM 2057 C CA . LEU A 1 262 ? 14.549 -6.856 -7.297 1.00 88.56 262 LEU A CA 1
ATOM 2058 C C . LEU A 1 262 ? 13.576 -7.445 -8.323 1.00 88.56 262 LEU A C 1
ATOM 2060 O O . LEU A 1 262 ? 13.715 -7.199 -9.522 1.00 88.56 262 LEU A O 1
ATOM 2064 N N . VAL A 1 263 ? 12.579 -8.198 -7.856 1.00 90.19 263 VAL A N 1
ATOM 2065 C CA . VAL A 1 263 ? 11.600 -8.844 -8.731 1.00 90.19 263 VAL A CA 1
ATOM 2066 C C . VAL A 1 263 ? 10.508 -7.855 -9.138 1.00 90.19 263 VAL A C 1
ATOM 2068 O O . VAL A 1 263 ? 10.208 -7.744 -10.328 1.00 90.19 263 VAL A O 1
ATOM 2071 N N . GLY A 1 264 ? 9.968 -7.077 -8.196 1.00 86.00 264 GLY A N 1
ATOM 2072 C CA . GLY A 1 264 ? 8.899 -6.110 -8.454 1.00 86.00 264 GLY A CA 1
ATOM 2073 C C . GLY A 1 264 ? 9.299 -4.983 -9.406 1.00 86.00 264 GLY A C 1
ATOM 2074 O O . GLY A 1 264 ? 8.534 -4.608 -10.289 1.00 86.00 264 GLY A O 1
ATOM 2075 N N . ILE A 1 265 ? 10.530 -4.482 -9.311 1.00 90.19 265 ILE A N 1
ATOM 2076 C CA . ILE A 1 265 ? 11.015 -3.422 -10.203 1.00 90.19 265 ILE A CA 1
ATOM 2077 C C . ILE A 1 265 ? 11.249 -3.956 -11.627 1.00 90.19 265 ILE A C 1
ATOM 2079 O O . ILE A 1 265 ? 11.119 -3.208 -12.597 1.00 90.19 265 ILE A O 1
ATOM 2083 N N . SER A 1 266 ? 11.578 -5.243 -11.786 1.00 91.75 266 SER A N 1
ATOM 2084 C CA . SER A 1 266 ? 12.015 -5.798 -13.074 1.00 91.75 266 SER A CA 1
ATOM 2085 C C . SER A 1 266 ? 10.985 -5.633 -14.200 1.00 91.75 266 SER A C 1
ATOM 2087 O O . SER A 1 266 ? 11.343 -5.222 -15.308 1.00 91.75 266 SER A O 1
ATOM 2089 N N . PHE A 1 267 ? 9.699 -5.884 -13.928 1.00 92.69 267 PHE A N 1
ATOM 2090 C CA . PHE A 1 267 ? 8.649 -5.744 -14.939 1.00 92.69 267 PHE A CA 1
ATOM 2091 C C . PHE A 1 267 ? 8.315 -4.272 -15.216 1.00 92.69 267 PHE A C 1
ATOM 2093 O O . PHE A 1 267 ? 8.100 -3.906 -16.373 1.00 92.69 267 PHE A O 1
ATOM 2100 N N . LEU A 1 268 ? 8.350 -3.412 -14.191 1.00 93.19 268 LEU A N 1
ATOM 2101 C CA . LEU A 1 268 ? 8.140 -1.967 -14.328 1.00 93.19 268 LEU A CA 1
ATOM 2102 C C . LEU A 1 268 ? 9.227 -1.324 -15.197 1.00 93.19 268 LEU A C 1
ATOM 2104 O O . LEU A 1 268 ? 8.912 -0.536 -16.090 1.00 93.19 268 LEU A O 1
ATOM 2108 N N . ILE A 1 269 ? 10.490 -1.729 -15.008 1.00 93.50 269 ILE A N 1
ATOM 2109 C CA . ILE A 1 269 ? 11.600 -1.352 -15.895 1.00 93.50 269 ILE A CA 1
ATOM 2110 C C . ILE A 1 269 ? 11.299 -1.776 -17.327 1.00 93.50 269 ILE A C 1
ATOM 2112 O O . ILE A 1 269 ? 11.484 -0.993 -18.256 1.00 93.50 269 ILE A O 1
ATOM 2116 N N . GLY A 1 270 ? 10.837 -3.014 -17.515 1.00 93.69 270 GLY A N 1
ATOM 2117 C CA . GLY A 1 270 ? 10.483 -3.536 -18.827 1.00 93.69 270 GLY A CA 1
ATOM 2118 C C . GLY A 1 270 ? 9.458 -2.654 -19.547 1.00 93.69 270 GLY A C 1
ATOM 2119 O O . GLY A 1 270 ? 9.688 -2.263 -20.692 1.00 93.69 270 GLY A O 1
ATOM 2120 N N . PHE A 1 271 ? 8.370 -2.273 -18.870 1.00 93.62 271 PHE A N 1
ATOM 2121 C CA . PHE A 1 271 ? 7.363 -1.367 -19.432 1.00 93.62 271 PHE A CA 1
ATOM 2122 C C . PHE A 1 271 ? 7.934 0.022 -19.735 1.00 93.62 271 PHE A C 1
ATOM 2124 O O . PHE A 1 271 ? 7.694 0.553 -20.823 1.00 93.62 271 PHE A O 1
ATOM 2131 N N . GLY A 1 272 ? 8.748 0.577 -18.832 1.00 93.50 272 GLY A N 1
ATOM 2132 C CA . GLY A 1 272 ? 9.454 1.840 -19.055 1.00 93.50 272 GLY A CA 1
ATOM 2133 C C . GLY A 1 272 ? 10.377 1.797 -20.281 1.00 93.50 272 GLY A C 1
ATOM 2134 O O . GLY A 1 272 ? 10.411 2.736 -21.074 1.00 93.50 272 GLY A O 1
ATOM 2135 N N . LEU A 1 273 ? 11.077 0.685 -20.518 1.00 93.19 273 LEU A N 1
ATOM 2136 C CA . LEU A 1 273 ? 11.920 0.510 -21.706 1.00 93.19 273 LEU A CA 1
ATOM 2137 C C . LEU A 1 273 ? 11.094 0.407 -22.992 1.00 93.19 273 LEU A C 1
ATOM 2139 O O . LEU A 1 273 ? 11.422 1.072 -23.974 1.00 93.19 273 LEU A O 1
ATOM 2143 N N . ILE A 1 274 ? 10.014 -0.386 -23.007 1.00 93.94 274 ILE A N 1
ATOM 2144 C CA . ILE A 1 274 ? 9.111 -0.482 -24.172 1.00 93.94 274 ILE A CA 1
ATOM 2145 C C . ILE A 1 274 ? 8.593 0.910 -24.539 1.00 93.94 274 ILE A C 1
ATOM 2147 O O . ILE A 1 274 ? 8.673 1.333 -25.695 1.00 93.94 274 ILE A O 1
ATOM 2151 N N . MET A 1 275 ? 8.117 1.644 -23.536 1.00 92.00 275 MET A N 1
ATOM 2152 C CA . MET A 1 275 ? 7.605 2.995 -23.695 1.00 92.00 275 MET A CA 1
ATOM 2153 C C . MET A 1 275 ? 8.696 3.950 -24.217 1.00 92.00 275 MET A C 1
ATOM 2155 O O . MET A 1 275 ? 8.484 4.653 -25.209 1.00 92.00 275 MET A O 1
ATOM 2159 N N . GLY A 1 276 ? 9.895 3.920 -23.629 1.00 89.62 276 GLY A N 1
ATOM 2160 C CA . GLY A 1 276 ? 11.040 4.722 -24.065 1.00 89.62 276 GLY A CA 1
ATOM 2161 C C . GLY A 1 276 ? 11.478 4.446 -25.505 1.00 89.62 276 GLY A C 1
ATOM 2162 O O . GLY A 1 276 ? 11.888 5.368 -26.216 1.00 89.62 276 GLY A O 1
ATOM 2163 N N . LEU A 1 277 ? 11.325 3.210 -25.990 1.00 88.44 277 LEU A N 1
ATOM 2164 C CA . LEU A 1 277 ? 11.591 2.848 -27.385 1.00 88.44 277 LEU A CA 1
ATOM 2165 C C . LEU A 1 277 ? 10.534 3.415 -28.346 1.00 88.44 277 LEU A C 1
ATOM 2167 O O . LEU A 1 277 ? 10.906 3.920 -29.409 1.00 88.44 277 LEU A O 1
ATOM 2171 N N . MET A 1 278 ? 9.251 3.393 -27.974 1.00 88.31 278 MET A N 1
ATOM 2172 C CA . MET A 1 278 ? 8.136 3.810 -28.842 1.00 88.31 278 MET A CA 1
ATOM 2173 C C . MET A 1 278 ? 7.963 5.331 -28.952 1.00 88.31 278 MET A C 1
ATOM 2175 O O . MET A 1 278 ? 7.565 5.832 -30.006 1.00 88.31 278 MET A O 1
ATOM 2179 N N . ILE A 1 279 ? 8.271 6.075 -27.890 1.00 88.38 279 ILE A N 1
ATOM 2180 C CA . ILE A 1 279 ? 8.002 7.515 -27.818 1.00 88.38 279 ILE A CA 1
ATOM 2181 C C . ILE A 1 279 ? 8.994 8.338 -28.642 1.00 88.38 279 ILE A C 1
ATOM 2183 O O . ILE A 1 279 ? 10.198 8.053 -28.685 1.00 88.38 279 ILE A O 1
ATOM 2187 N N . LYS A 1 280 ? 8.478 9.409 -29.259 1.00 85.25 280 LYS A N 1
ATOM 2188 C CA . LYS A 1 280 ? 9.264 10.395 -30.017 1.00 85.25 280 LYS A CA 1
ATOM 2189 C C . LYS A 1 280 ? 9.260 11.794 -29.398 1.00 85.25 280 LYS A C 1
ATOM 2191 O O . LYS A 1 280 ? 10.221 12.533 -29.593 1.00 85.25 280 LYS A O 1
ATOM 2196 N N . ASP A 1 281 ? 8.216 12.158 -28.651 1.00 86.62 281 ASP A N 1
ATOM 2197 C CA . ASP A 1 281 ? 8.087 13.489 -28.048 1.00 86.62 281 ASP A CA 1
ATOM 2198 C C . ASP A 1 281 ? 7.694 13.467 -26.557 1.00 86.62 281 ASP A C 1
ATOM 2200 O O . ASP A 1 281 ? 7.143 12.492 -26.054 1.00 86.62 281 ASP A O 1
ATOM 2204 N N . ARG A 1 282 ? 7.978 14.568 -25.844 1.00 81.69 282 ARG A N 1
ATOM 2205 C CA . ARG A 1 282 ? 7.694 14.728 -24.411 1.00 81.69 282 ARG A CA 1
ATOM 2206 C C . ARG A 1 282 ? 6.195 14.748 -24.117 1.00 81.69 282 ARG A C 1
ATOM 2208 O O . ARG A 1 282 ? 5.792 14.192 -23.106 1.00 81.69 282 ARG A O 1
ATOM 2215 N N . SER A 1 283 ? 5.369 15.330 -24.988 1.00 83.12 283 SER A N 1
ATOM 2216 C CA . SER A 1 283 ? 3.912 15.335 -24.793 1.00 83.12 283 SER A CA 1
ATOM 2217 C C . SER A 1 283 ? 3.326 13.919 -24.880 1.00 83.12 283 SER A C 1
ATOM 2219 O O . SER A 1 283 ? 2.496 13.534 -24.057 1.00 83.12 283 SER A O 1
ATOM 2221 N N . GLN A 1 284 ? 3.834 13.103 -25.812 1.00 85.06 284 GLN A N 1
ATOM 2222 C CA . GLN A 1 284 ? 3.454 11.691 -25.924 1.00 85.06 284 GLN A CA 1
ATOM 2223 C C . GLN A 1 284 ? 3.873 10.885 -24.696 1.00 85.06 284 GLN A C 1
ATOM 2225 O O . GLN A 1 284 ? 3.157 9.965 -24.319 1.00 85.06 284 GLN A O 1
ATOM 2230 N N . LEU A 1 285 ? 4.999 11.235 -24.064 1.00 83.62 285 LEU A N 1
ATOM 2231 C CA . LEU A 1 285 ? 5.461 10.546 -22.865 1.00 83.62 285 LEU A CA 1
ATOM 2232 C C . LEU A 1 285 ? 4.466 10.634 -21.719 1.00 83.62 285 LEU A C 1
ATOM 2234 O O . LEU A 1 285 ? 4.126 9.607 -21.146 1.00 83.62 285 LEU A O 1
ATOM 2238 N N . THR A 1 286 ? 3.966 11.826 -21.415 1.00 82.25 286 THR A N 1
ATOM 2239 C CA . THR A 1 286 ? 2.990 11.972 -20.334 1.00 82.25 286 THR A CA 1
ATOM 2240 C C . THR A 1 286 ? 1.694 11.232 -20.667 1.00 82.25 286 THR A C 1
ATOM 2242 O O . THR A 1 286 ? 1.212 10.453 -19.851 1.00 82.25 286 THR A O 1
ATOM 2245 N N . LEU A 1 287 ? 1.161 11.405 -21.883 1.00 86.06 287 LEU A N 1
ATOM 2246 C CA . LEU A 1 287 ? -0.110 10.793 -22.291 1.00 86.06 287 LEU A CA 1
ATOM 2247 C C . LEU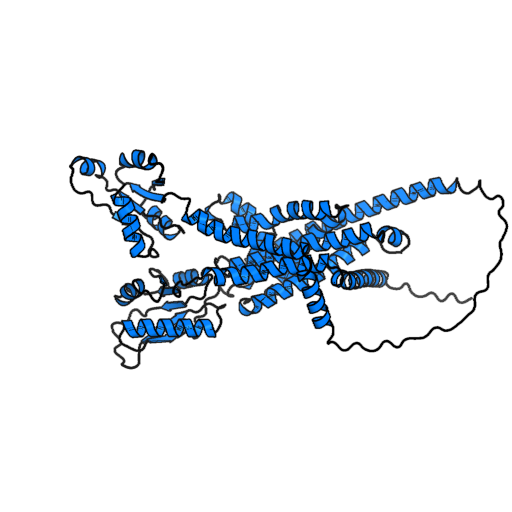 A 1 287 ? -0.037 9.259 -22.310 1.00 86.06 287 LEU A C 1
ATOM 2249 O O . LEU A 1 287 ? -0.852 8.591 -21.678 1.00 86.06 287 LEU A O 1
ATOM 2253 N N . VAL A 1 288 ? 0.951 8.693 -23.012 1.00 87.31 288 VAL A N 1
ATOM 2254 C CA . VAL A 1 288 ? 1.145 7.235 -23.095 1.00 87.31 288 VAL A CA 1
ATOM 2255 C C . VAL A 1 288 ? 1.547 6.670 -21.733 1.00 87.31 288 VAL A C 1
ATOM 2257 O O . VAL A 1 288 ? 1.125 5.571 -21.383 1.00 87.31 288 VAL A O 1
ATOM 2260 N N . GLY A 1 289 ? 2.298 7.447 -20.947 1.00 86.62 289 GLY A N 1
ATOM 2261 C CA . GLY A 1 289 ? 2.604 7.191 -19.543 1.00 86.62 289 GLY A CA 1
ATOM 2262 C C . GLY A 1 289 ? 1.362 6.829 -18.743 1.00 86.62 289 GLY A C 1
ATOM 2263 O O . GLY A 1 289 ? 1.264 5.717 -18.231 1.00 86.62 289 GLY A O 1
ATOM 2264 N N . PHE A 1 290 ? 0.384 7.734 -18.710 1.00 85.69 290 PHE A N 1
ATOM 2265 C CA . PHE A 1 290 ? -0.885 7.512 -18.018 1.00 85.69 290 PHE A CA 1
ATOM 2266 C C . PHE A 1 290 ? -1.704 6.365 -18.613 1.00 85.69 290 PHE A C 1
ATOM 2268 O O . PHE A 1 290 ? -2.284 5.584 -17.864 1.00 85.69 290 PHE A O 1
ATOM 2275 N N . PHE A 1 291 ? -1.713 6.216 -19.940 1.00 88.06 291 PHE A N 1
ATOM 2276 C CA . PHE A 1 291 ? -2.446 5.132 -20.599 1.00 88.06 291 PHE A CA 1
ATOM 2277 C C . PHE A 1 291 ? -1.910 3.736 -20.242 1.00 88.06 291 PHE A C 1
ATOM 2279 O O . PHE A 1 291 ? -2.671 2.777 -20.246 1.00 88.06 291 PHE A O 1
ATOM 2286 N N . ILE A 1 292 ? -0.618 3.609 -19.920 1.00 89.88 292 ILE A N 1
ATOM 2287 C CA . ILE A 1 292 ? -0.023 2.356 -19.425 1.00 89.88 292 ILE A CA 1
ATOM 2288 C C . ILE A 1 292 ? -0.141 2.251 -17.902 1.00 89.88 292 ILE A C 1
ATOM 2290 O O . ILE A 1 292 ? -0.402 1.171 -17.377 1.00 89.88 292 ILE A O 1
ATOM 2294 N N . PHE A 1 293 ? 0.032 3.365 -17.190 1.00 89.38 293 PHE A N 1
ATOM 2295 C CA . PHE A 1 293 ? -0.037 3.398 -15.735 1.00 89.38 293 PHE A CA 1
ATOM 2296 C C . PHE A 1 293 ? -1.425 3.015 -15.217 1.00 89.38 293 PHE A C 1
ATOM 2298 O O . PHE A 1 293 ? -1.510 2.183 -14.324 1.00 89.38 293 PHE A O 1
ATOM 2305 N N . ILE A 1 294 ? -2.509 3.561 -15.783 1.00 90.56 294 ILE A N 1
ATOM 2306 C CA . ILE A 1 294 ? -3.873 3.323 -15.284 1.00 90.56 294 ILE A CA 1
ATOM 2307 C C . ILE A 1 294 ? -4.253 1.833 -15.343 1.00 90.56 294 ILE A C 1
ATOM 2309 O O . ILE A 1 294 ? -4.611 1.302 -14.298 1.00 90.56 294 ILE A O 1
ATOM 2313 N N . PRO A 1 295 ? -4.132 1.105 -16.471 1.00 91.94 295 PRO A N 1
ATOM 2314 C CA . PRO A 1 295 ? -4.465 -0.322 -16.516 1.00 91.94 295 PRO A CA 1
ATOM 2315 C C . PRO A 1 295 ? -3.588 -1.197 -15.621 1.00 91.94 295 PRO A C 1
ATOM 2317 O O . PRO A 1 295 ? -3.997 -2.295 -15.263 1.00 91.94 295 PRO A O 1
ATOM 2320 N N . LEU A 1 296 ? -2.382 -0.736 -15.277 1.00 92.44 296 LEU A N 1
ATOM 2321 C CA . LEU A 1 296 ? -1.527 -1.422 -14.317 1.00 92.44 296 LEU A CA 1
ATOM 2322 C C . LEU A 1 296 ? -1.931 -1.078 -12.881 1.00 92.44 296 LEU A C 1
ATOM 2324 O O . LEU A 1 296 ? -2.024 -1.969 -12.057 1.00 92.44 296 LEU A O 1
ATOM 2328 N N . PHE A 1 297 ? -2.200 0.176 -12.544 1.00 92.81 297 PHE A N 1
ATOM 2329 C CA . PHE A 1 297 ? -2.429 0.583 -11.157 1.00 92.81 297 PHE A CA 1
ATOM 2330 C C . PHE A 1 297 ? -3.887 0.437 -10.702 1.00 92.81 297 PHE A C 1
ATOM 2332 O O . PHE A 1 297 ? -4.138 -0.008 -9.587 1.00 92.81 297 PHE A O 1
ATOM 2339 N N . LEU A 1 298 ? -4.857 0.759 -11.562 1.00 91.75 298 LEU A N 1
ATOM 2340 C CA . LEU A 1 298 ? -6.288 0.714 -11.247 1.00 91.75 298 LEU A CA 1
ATOM 2341 C C . LEU A 1 298 ? -6.756 -0.651 -10.700 1.00 91.75 298 LEU A C 1
ATOM 2343 O O . LEU A 1 298 ? -7.505 -0.646 -9.727 1.00 91.75 298 LEU A O 1
ATOM 2347 N N . PRO A 1 299 ? -6.305 -1.808 -11.225 1.00 94.44 299 PRO A N 1
ATOM 2348 C CA . PRO A 1 299 ? -6.666 -3.115 -10.673 1.00 94.44 299 PRO A CA 1
ATOM 2349 C C . PRO A 1 299 ? -6.294 -3.302 -9.200 1.00 94.44 299 PRO A C 1
ATOM 2351 O O . PRO A 1 299 ? -7.016 -3.997 -8.496 1.00 94.44 299 PRO A O 1
ATOM 2354 N N . VAL A 1 300 ? -5.228 -2.653 -8.716 1.00 93.62 300 VAL A N 1
ATOM 2355 C CA . VAL A 1 300 ? -4.873 -2.668 -7.287 1.00 93.62 300 VAL A CA 1
ATOM 2356 C C . VAL A 1 300 ? -6.010 -2.055 -6.475 1.00 93.62 300 VAL A C 1
ATOM 2358 O O . VAL A 1 300 ? -6.487 -2.659 -5.521 1.00 93.62 300 VAL A O 1
ATOM 2361 N N . MET A 1 301 ? -6.511 -0.898 -6.911 1.00 89.62 301 MET A N 1
ATOM 2362 C CA . MET A 1 301 ? -7.611 -0.202 -6.243 1.00 89.62 301 MET A CA 1
ATOM 2363 C C . MET A 1 301 ? -8.920 -0.974 -6.323 1.00 89.62 301 MET A C 1
ATOM 2365 O O . MET A 1 301 ? -9.587 -1.161 -5.312 1.00 89.62 301 MET A O 1
ATOM 2369 N N . LEU A 1 302 ? -9.259 -1.479 -7.508 1.00 88.00 302 LEU A N 1
ATOM 2370 C CA . LEU A 1 302 ? -10.479 -2.261 -7.691 1.00 88.00 302 LEU A CA 1
ATOM 2371 C C . LEU A 1 302 ? -10.444 -3.578 -6.904 1.00 88.00 302 LEU A C 1
ATOM 2373 O O . LEU A 1 302 ? -11.490 -4.053 -6.483 1.00 88.00 302 LEU A O 1
ATOM 2377 N N . SER A 1 303 ? -9.258 -4.153 -6.670 1.00 88.50 303 SER A N 1
ATOM 2378 C CA . SER A 1 303 ? -9.123 -5.377 -5.872 1.00 88.50 303 SER A CA 1
ATOM 2379 C C . SER A 1 303 ? -9.423 -5.182 -4.385 1.00 88.50 303 SER A C 1
ATOM 2381 O O . SER A 1 303 ? -9.842 -6.139 -3.741 1.00 88.50 303 SER A O 1
ATOM 2383 N N . LEU A 1 304 ? -9.249 -3.963 -3.862 1.00 85.88 304 LEU A N 1
ATOM 2384 C CA . LEU A 1 304 ? -9.612 -3.605 -2.486 1.00 85.88 304 LEU A CA 1
ATOM 2385 C C . LEU A 1 304 ? -11.122 -3.408 -2.333 1.00 85.88 304 LEU A C 1
ATOM 2387 O O . LEU A 1 304 ? -11.687 -3.669 -1.282 1.00 85.88 304 LEU A O 1
ATOM 2391 N N . MET A 1 305 ? -11.806 -3.026 -3.410 1.00 83.00 305 MET A N 1
ATOM 2392 C CA . MET A 1 305 ? -13.261 -2.860 -3.448 1.00 83.00 305 MET A CA 1
ATOM 2393 C C . MET A 1 305 ? -13.977 -4.194 -3.710 1.00 83.00 305 MET A C 1
ATOM 2395 O O . MET A 1 305 ? -14.956 -4.241 -4.454 1.00 83.00 305 MET A O 1
ATOM 2399 N N . SER A 1 306 ? -13.464 -5.290 -3.143 1.00 79.38 306 SER A N 1
ATOM 2400 C CA . SER A 1 306 ? -13.961 -6.642 -3.415 1.00 79.38 306 SER A CA 1
ATOM 2401 C C . SER A 1 306 ? -15.465 -6.840 -3.152 1.00 79.38 306 SER A C 1
ATOM 2403 O O . SER A 1 306 ? -16.100 -7.497 -3.969 1.00 79.38 306 SER A O 1
ATOM 2405 N N . PRO A 1 307 ? -16.108 -6.196 -2.160 1.00 77.31 307 PRO A N 1
ATOM 2406 C CA . PRO A 1 307 ? -17.554 -6.354 -1.977 1.00 77.31 307 PRO A CA 1
ATOM 2407 C C . PRO A 1 307 ? -18.404 -5.735 -3.103 1.00 77.31 307 PRO A C 1
ATOM 2409 O O . PRO A 1 307 ? -19.583 -6.043 -3.233 1.00 77.31 307 PRO A O 1
ATOM 2412 N N . LEU A 1 308 ? -17.835 -4.847 -3.931 1.00 76.56 308 LEU A N 1
ATOM 2413 C CA . LEU A 1 308 ? -18.580 -4.096 -4.953 1.00 76.56 308 LEU A CA 1
ATOM 2414 C C . LEU A 1 308 ? -18.552 -4.738 -6.345 1.00 76.56 308 LEU A C 1
ATOM 2416 O O . LEU A 1 308 ? -19.239 -4.264 -7.253 1.00 76.56 308 LEU A O 1
ATOM 2420 N N . PHE A 1 309 ? -17.733 -5.769 -6.553 1.00 81.06 309 PHE A N 1
ATOM 2421 C CA . PHE A 1 309 ? -17.526 -6.373 -7.866 1.00 81.06 309 PHE A CA 1
ATOM 2422 C C . PHE A 1 309 ? -17.759 -7.887 -7.825 1.00 81.06 309 PHE A C 1
ATOM 2424 O O . PHE A 1 309 ? -17.437 -8.530 -6.836 1.00 81.06 309 PHE A O 1
ATOM 2431 N N . PRO A 1 310 ? -18.238 -8.499 -8.923 1.00 87.12 310 PRO A N 1
ATOM 2432 C CA . PRO A 1 310 ? -18.298 -9.952 -9.034 1.00 87.12 310 PRO A CA 1
ATOM 2433 C C . PRO A 1 310 ? -16.926 -10.618 -8.847 1.00 87.12 310 PRO A C 1
ATOM 2435 O O . PRO A 1 310 ? -15.924 -10.150 -9.403 1.00 87.12 310 PRO A O 1
ATOM 2438 N N . ASP A 1 311 ? -16.900 -11.784 -8.198 1.00 88.25 311 ASP A N 1
ATOM 2439 C CA . ASP A 1 311 ? -15.682 -12.567 -7.913 1.00 88.25 311 ASP A CA 1
ATOM 2440 C C . ASP A 1 311 ? -14.802 -12.821 -9.142 1.00 88.25 311 ASP A C 1
ATOM 2442 O O . ASP A 1 311 ? -13.566 -12.807 -9.077 1.00 88.25 311 ASP A O 1
ATOM 2446 N N . ALA A 1 312 ? -15.436 -13.022 -10.301 1.00 90.56 312 ALA A N 1
ATOM 2447 C CA . ALA A 1 312 ? -14.742 -13.221 -11.566 1.00 90.56 312 ALA A CA 1
ATOM 2448 C C . ALA A 1 312 ? -13.879 -12.005 -11.947 1.00 90.56 312 ALA A C 1
ATOM 2450 O O . ALA A 1 312 ? -12.736 -12.174 -12.377 1.00 90.56 312 ALA A O 1
ATOM 2451 N N . LEU A 1 313 ? -14.387 -10.780 -11.760 1.00 89.88 313 LEU A N 1
ATOM 2452 C CA . LEU A 1 313 ? -13.631 -9.556 -12.043 1.00 89.88 313 LEU A CA 1
ATOM 2453 C C . LEU A 1 313 ? -12.499 -9.358 -11.038 1.00 89.88 313 LEU A C 1
ATOM 2455 O O . LEU A 1 313 ? -11.382 -9.033 -11.435 1.00 89.88 313 LEU A O 1
ATOM 2459 N N . ILE A 1 314 ? -12.748 -9.629 -9.758 1.00 89.25 314 ILE A N 1
ATOM 2460 C CA . ILE A 1 314 ? -11.730 -9.515 -8.707 1.00 89.25 314 ILE A CA 1
ATOM 2461 C C . ILE A 1 314 ? -10.583 -10.484 -8.962 1.00 89.25 314 ILE A C 1
ATOM 2463 O O . ILE A 1 314 ? -9.417 -10.115 -8.830 1.00 89.25 314 ILE A O 1
ATOM 2467 N N . THR A 1 315 ? -10.893 -11.703 -9.402 1.00 91.25 315 THR A N 1
ATOM 2468 C CA . THR A 1 315 ? -9.883 -12.687 -9.802 1.00 91.25 315 THR A CA 1
ATOM 2469 C C . THR A 1 315 ? -9.013 -12.147 -10.939 1.00 91.25 315 THR A C 1
ATOM 2471 O O . THR A 1 315 ? -7.788 -12.255 -10.885 1.00 91.25 315 THR A O 1
ATOM 2474 N N . VAL A 1 316 ? -9.615 -11.490 -11.937 1.00 92.88 316 VAL A N 1
ATOM 2475 C CA . VAL A 1 316 ? -8.872 -10.829 -13.022 1.00 92.88 316 VAL A CA 1
ATOM 2476 C C . VAL A 1 316 ? -8.007 -9.683 -12.493 1.00 92.88 316 VAL A C 1
ATOM 2478 O O . VAL A 1 316 ? -6.844 -9.573 -12.883 1.00 92.88 316 VAL A O 1
ATOM 2481 N N . PHE A 1 317 ? -8.513 -8.857 -11.576 1.00 93.06 317 PHE A N 1
ATOM 2482 C CA . PHE A 1 317 ? -7.740 -7.757 -10.990 1.00 93.06 317 PHE A CA 1
ATOM 2483 C C . PHE A 1 317 ? -6.559 -8.250 -10.147 1.00 93.06 317 PHE A C 1
ATOM 2485 O O . PHE A 1 317 ? -5.467 -7.682 -10.228 1.00 93.06 317 PHE A O 1
ATOM 2492 N N . LYS A 1 318 ? -6.734 -9.353 -9.409 1.00 92.25 318 LYS A N 1
ATOM 2493 C CA . LYS A 1 318 ? -5.679 -10.019 -8.627 1.00 92.25 318 LYS A CA 1
ATOM 2494 C C . LYS A 1 318 ? -4.571 -10.624 -9.500 1.00 92.25 318 LYS A C 1
ATOM 2496 O O . LYS A 1 318 ? -3.450 -10.777 -9.025 1.00 92.25 318 LYS A O 1
ATOM 2501 N N . LEU A 1 319 ? -4.840 -10.912 -10.779 1.00 93.56 319 LEU A N 1
ATOM 2502 C CA . LEU A 1 319 ? -3.837 -11.409 -11.733 1.00 93.56 319 LEU A CA 1
ATOM 2503 C C . LEU A 1 319 ? -2.911 -10.312 -12.279 1.00 93.56 319 LEU A C 1
ATOM 2505 O O . LEU A 1 319 ? -1.871 -10.620 -12.867 1.00 93.56 319 LEU A O 1
ATOM 2509 N N . VAL A 1 320 ? -3.251 -9.035 -12.122 1.00 95.56 320 VAL A N 1
ATOM 2510 C CA . VAL A 1 320 ? -2.411 -7.942 -12.625 1.00 95.56 320 VAL A CA 1
ATOM 2511 C C . VAL A 1 320 ? -1.127 -7.865 -11.780 1.00 95.56 320 VAL A C 1
ATOM 2513 O O . VAL A 1 320 ? -1.201 -7.912 -10.551 1.00 95.56 320 VAL A O 1
ATOM 2516 N N . PRO A 1 321 ? 0.075 -7.774 -12.390 1.00 95.19 321 PRO A N 1
ATOM 2517 C CA . PRO A 1 321 ? 1.343 -7.917 -11.662 1.00 95.19 321 PRO A CA 1
ATOM 2518 C C . PRO A 1 321 ? 1.549 -6.868 -10.561 1.00 95.19 321 PRO A C 1
ATOM 2520 O O . PRO A 1 321 ? 2.174 -7.146 -9.547 1.00 95.19 321 PRO A O 1
ATOM 2523 N N . THR A 1 322 ? 1.000 -5.672 -10.710 1.00 95.19 322 THR A N 1
ATOM 2524 C CA . THR A 1 322 ? 0.984 -4.630 -9.668 1.00 95.19 322 THR A CA 1
ATOM 2525 C C . THR A 1 322 ? 0.150 -5.015 -8.447 1.00 95.19 322 THR A C 1
ATOM 2527 O O . THR A 1 322 ? 0.557 -4.695 -7.337 1.00 95.19 322 THR A O 1
ATOM 2530 N N . THR A 1 323 ? -0.961 -5.738 -8.617 1.00 95.44 323 THR A N 1
ATOM 2531 C CA . THR A 1 323 ? -1.769 -6.267 -7.505 1.00 95.44 323 THR A CA 1
ATOM 2532 C C . THR A 1 323 ? -1.006 -7.354 -6.757 1.00 95.44 323 THR A C 1
ATOM 2534 O O . THR A 1 323 ? -0.986 -7.381 -5.531 1.00 95.44 323 THR A O 1
ATOM 2537 N N . VAL A 1 324 ? -0.276 -8.205 -7.483 1.00 95.75 324 VAL A N 1
ATOM 2538 C CA . VAL A 1 324 ? 0.623 -9.195 -6.869 1.00 95.75 324 VAL A CA 1
ATOM 2539 C C . VAL A 1 324 ? 1.770 -8.511 -6.117 1.00 95.75 324 VAL A C 1
ATOM 2541 O O . VAL A 1 324 ? 2.120 -8.928 -5.015 1.00 95.75 324 VAL A O 1
ATOM 2544 N N . LEU A 1 325 ? 2.331 -7.435 -6.677 1.00 95.56 325 LEU A N 1
ATOM 2545 C CA . LEU A 1 325 ? 3.349 -6.620 -6.012 1.00 95.56 325 LEU A CA 1
ATOM 2546 C C . LEU A 1 325 ? 2.808 -5.958 -4.735 1.00 95.56 325 LEU A C 1
ATOM 2548 O O . LEU A 1 325 ? 3.502 -5.944 -3.722 1.00 95.56 325 LEU A O 1
ATOM 2552 N N . PHE A 1 326 ? 1.576 -5.449 -4.779 1.00 95.62 326 PHE A N 1
ATOM 2553 C CA . PHE A 1 326 ? 0.871 -4.876 -3.633 1.00 95.62 326 PHE A CA 1
ATOM 2554 C C . PHE A 1 326 ? 0.661 -5.905 -2.517 1.00 95.62 326 PHE A C 1
ATOM 2556 O O . PHE A 1 326 ? 1.040 -5.655 -1.375 1.00 95.62 326 PHE A O 1
ATOM 2563 N N . ASN A 1 327 ? 0.170 -7.099 -2.852 1.00 94.31 327 ASN A N 1
ATOM 2564 C CA . ASN A 1 327 ? -0.012 -8.174 -1.876 1.00 94.31 327 ASN A CA 1
ATOM 2565 C C . ASN A 1 327 ? 1.323 -8.625 -1.269 1.00 94.31 327 ASN A C 1
ATOM 2567 O O . ASN A 1 327 ? 1.419 -8.844 -0.065 1.00 94.31 327 ASN A O 1
ATOM 2571 N N . LEU A 1 328 ? 2.384 -8.719 -2.078 1.00 94.69 328 LEU A N 1
ATOM 2572 C CA . LEU A 1 328 ? 3.718 -9.041 -1.573 1.00 94.69 328 LEU A CA 1
ATOM 2573 C C . LEU A 1 328 ? 4.251 -7.949 -0.632 1.00 94.69 328 LEU A C 1
ATOM 2575 O O . LEU A 1 328 ? 4.919 -8.271 0.346 1.00 94.69 328 LEU A O 1
ATOM 2579 N N . PHE A 1 329 ? 3.939 -6.676 -0.895 1.00 94.75 329 PHE A N 1
ATOM 2580 C CA . PHE A 1 329 ? 4.266 -5.579 0.014 1.00 94.75 329 PHE A CA 1
ATOM 2581 C C . PHE A 1 329 ? 3.517 -5.705 1.348 1.00 94.75 329 PHE A C 1
ATOM 2583 O O . PHE A 1 329 ? 4.141 -5.575 2.395 1.00 94.75 329 PHE A O 1
ATOM 2590 N N . ARG A 1 330 ? 2.216 -6.027 1.342 1.00 94.00 330 ARG A N 1
ATOM 2591 C CA . ARG A 1 330 ? 1.451 -6.262 2.584 1.00 94.00 330 ARG A CA 1
ATOM 2592 C C . ARG A 1 330 ? 2.012 -7.430 3.392 1.00 94.00 330 ARG A C 1
ATOM 2594 O O . ARG A 1 330 ? 2.149 -7.319 4.604 1.00 94.00 330 ARG A O 1
ATOM 2601 N N . ILE A 1 331 ? 2.471 -8.493 2.726 1.00 94.81 331 ILE A N 1
ATOM 2602 C CA . ILE A 1 331 ? 3.160 -9.602 3.404 1.00 94.81 331 ILE A CA 1
ATOM 2603 C C . ILE A 1 331 ? 4.437 -9.126 4.117 1.00 94.81 331 ILE A C 1
ATOM 2605 O O . ILE A 1 331 ? 4.734 -9.595 5.215 1.00 94.81 331 ILE A O 1
ATOM 2609 N N . VAL A 1 332 ? 5.179 -8.169 3.547 1.00 94.69 332 VAL A N 1
ATOM 2610 C CA . VAL A 1 332 ? 6.372 -7.595 4.200 1.00 94.69 332 VAL A CA 1
ATOM 2611 C C . VAL A 1 332 ? 6.033 -6.906 5.529 1.00 94.69 332 VAL A C 1
ATOM 2613 O O . VAL A 1 332 ? 6.858 -6.916 6.447 1.00 94.69 332 VAL A O 1
ATOM 2616 N N . LEU A 1 333 ? 4.829 -6.344 5.641 1.00 93.06 333 LEU A N 1
ATOM 2617 C CA . LEU A 1 333 ? 4.317 -5.698 6.852 1.00 93.06 333 LEU A CA 1
ATOM 2618 C C . LEU A 1 333 ? 3.660 -6.684 7.834 1.00 93.06 333 LEU A C 1
ATOM 2620 O O . LEU A 1 333 ? 3.425 -6.329 8.982 1.00 93.06 333 LEU A O 1
ATOM 2624 N N . SER A 1 334 ? 3.367 -7.910 7.394 1.00 92.69 334 SER A N 1
ATOM 2625 C CA . SER A 1 334 ? 2.615 -8.888 8.185 1.00 92.69 334 SER A CA 1
ATOM 2626 C C . SER A 1 334 ? 3.479 -9.735 9.129 1.00 92.69 334 SER A C 1
ATOM 2628 O O . SER A 1 334 ? 4.666 -10.000 8.880 1.00 92.69 334 SER A O 1
ATOM 2630 N N . GLY A 1 335 ? 2.855 -10.213 10.209 1.00 88.38 335 GLY A N 1
ATOM 2631 C CA . GLY A 1 335 ? 3.454 -11.158 11.156 1.00 88.38 335 GLY A CA 1
ATOM 2632 C C . GLY A 1 335 ? 3.823 -12.495 10.498 1.00 88.38 335 GLY A C 1
ATOM 2633 O O . GLY A 1 335 ? 3.147 -12.959 9.582 1.00 88.38 335 GLY A O 1
ATOM 2634 N N . SER A 1 336 ? 4.894 -13.152 10.960 1.00 78.44 336 SER A N 1
ATOM 2635 C CA . SER A 1 336 ? 5.425 -14.394 10.356 1.00 78.44 336 SER A CA 1
ATOM 2636 C C . SER A 1 336 ? 4.467 -15.593 10.400 1.00 78.44 336 SER A C 1
ATOM 2638 O O . SER A 1 336 ? 4.672 -16.549 9.654 1.00 78.44 336 SER A O 1
ATOM 2640 N N . GLY A 1 337 ? 3.434 -15.549 11.246 1.00 78.75 337 GLY A N 1
ATOM 2641 C CA . GLY A 1 337 ? 2.370 -16.555 11.322 1.00 78.75 337 GLY A CA 1
ATOM 2642 C C . GLY A 1 337 ? 1.179 -16.298 10.392 1.00 78.75 337 GLY A C 1
ATOM 2643 O O . GLY A 1 337 ? 0.370 -17.199 10.197 1.00 78.75 337 GLY A O 1
ATOM 2644 N N . ASN A 1 338 ? 1.085 -15.112 9.784 1.00 82.88 338 ASN A N 1
ATOM 2645 C CA . ASN A 1 338 ? -0.127 -14.661 9.090 1.00 82.88 338 ASN A CA 1
ATOM 2646 C C . ASN A 1 338 ? -0.133 -15.000 7.589 1.00 82.88 338 ASN A C 1
ATOM 2648 O O . ASN A 1 338 ? -1.085 -14.674 6.889 1.00 82.88 338 ASN A O 1
ATOM 2652 N N . PHE A 1 339 ? 0.919 -15.638 7.062 1.00 88.44 339 PHE A N 1
ATOM 2653 C CA . PHE A 1 339 ? 1.022 -15.971 5.640 1.00 88.44 339 PHE A CA 1
ATOM 2654 C C . PHE A 1 339 ? 1.694 -17.322 5.386 1.00 88.44 339 PHE A C 1
ATOM 2656 O O . PHE A 1 339 ? 2.523 -17.806 6.155 1.00 88.44 339 PHE A O 1
ATOM 2663 N N . SER A 1 340 ? 1.389 -17.915 4.230 1.00 91.75 340 SER A N 1
ATOM 2664 C CA . SER A 1 340 ? 2.042 -19.140 3.765 1.00 91.75 340 SER A CA 1
ATOM 2665 C C . SER A 1 340 ? 3.279 -18.836 2.918 1.00 91.75 340 SER A C 1
ATOM 2667 O O . SER A 1 340 ? 3.223 -18.072 1.950 1.00 91.75 340 SER A O 1
ATOM 2669 N N . ALA A 1 341 ? 4.397 -19.509 3.212 1.00 90.44 341 ALA A N 1
ATOM 2670 C CA . ALA A 1 341 ? 5.626 -19.418 2.416 1.00 90.44 341 ALA A CA 1
ATOM 2671 C C . ALA A 1 341 ? 5.408 -19.813 0.942 1.00 90.44 341 ALA A C 1
ATOM 2673 O O . ALA A 1 341 ? 6.055 -19.274 0.043 1.00 90.44 341 ALA A O 1
ATOM 2674 N N . ILE A 1 342 ? 4.465 -20.723 0.681 1.00 92.94 342 ILE A N 1
ATOM 2675 C CA . ILE A 1 342 ? 4.103 -21.153 -0.674 1.00 92.94 342 ILE A CA 1
ATOM 2676 C C . ILE A 1 342 ? 3.507 -19.977 -1.459 1.00 92.94 342 ILE A C 1
ATOM 2678 O O . ILE A 1 342 ? 3.890 -19.757 -2.607 1.00 92.94 342 ILE A O 1
ATOM 2682 N N . THR A 1 343 ? 2.638 -19.178 -0.832 1.00 92.69 343 THR A N 1
ATOM 2683 C CA . THR A 1 343 ? 2.036 -17.979 -1.440 1.00 92.69 343 THR A CA 1
ATOM 2684 C C . THR A 1 343 ? 3.104 -16.966 -1.847 1.00 92.69 343 THR A C 1
ATOM 2686 O O . THR A 1 343 ? 3.083 -16.452 -2.964 1.00 92.69 343 THR A O 1
ATOM 2689 N N . VAL A 1 344 ? 4.101 -16.743 -0.988 1.00 94.19 344 VAL A N 1
ATOM 2690 C CA . VAL A 1 344 ? 5.223 -15.837 -1.273 1.00 94.19 344 VAL A CA 1
ATOM 2691 C C . VAL A 1 344 ? 6.037 -16.308 -2.478 1.00 94.19 344 VAL A C 1
ATOM 2693 O O . VAL A 1 344 ? 6.347 -15.514 -3.369 1.00 94.19 344 VAL A O 1
ATOM 2696 N N . ILE A 1 345 ? 6.360 -17.603 -2.539 1.00 94.81 345 ILE A N 1
ATOM 2697 C CA . ILE A 1 345 ? 7.093 -18.188 -3.669 1.00 94.81 345 ILE A CA 1
ATOM 2698 C C . ILE A 1 345 ? 6.293 -18.025 -4.965 1.00 94.81 345 ILE A C 1
ATOM 2700 O O . ILE A 1 345 ? 6.870 -17.647 -5.986 1.00 94.81 345 ILE A O 1
ATOM 2704 N N . TRP A 1 346 ? 4.976 -18.252 -4.929 1.00 95.56 346 TRP A N 1
ATOM 2705 C CA . TRP A 1 346 ? 4.108 -18.047 -6.087 1.00 95.56 346 TRP A CA 1
ATOM 2706 C C . TRP A 1 346 ? 4.098 -16.596 -6.559 1.00 95.56 346 TRP A C 1
ATOM 2708 O O . TRP A 1 346 ? 4.278 -16.358 -7.753 1.00 95.56 346 TRP A O 1
ATOM 2718 N N . TYR A 1 347 ? 3.958 -15.627 -5.653 1.00 95.44 347 TYR A N 1
ATOM 2719 C CA . TYR A 1 347 ? 3.994 -14.207 -6.007 1.00 95.44 347 TYR A CA 1
ATOM 2720 C C . TYR A 1 347 ? 5.336 -13.801 -6.618 1.00 95.44 347 TYR A C 1
ATOM 2722 O O . TYR A 1 347 ? 5.364 -13.170 -7.675 1.00 95.44 347 TYR A O 1
ATOM 2730 N N . LEU A 1 348 ? 6.455 -14.226 -6.027 1.00 95.69 348 LEU A N 1
ATOM 2731 C CA . LEU A 1 348 ? 7.784 -13.959 -6.579 1.00 95.69 348 LEU A CA 1
ATOM 2732 C C . LEU A 1 348 ? 7.980 -14.610 -7.953 1.00 95.69 348 LEU A C 1
ATOM 2734 O O . LEU A 1 348 ? 8.469 -13.958 -8.874 1.00 95.69 348 LEU A O 1
ATOM 2738 N N . ALA A 1 349 ? 7.575 -15.870 -8.122 1.00 96.00 349 ALA A N 1
ATOM 2739 C CA . ALA A 1 349 ? 7.672 -16.569 -9.400 1.00 96.00 349 ALA A CA 1
ATOM 2740 C C . ALA A 1 349 ? 6.801 -15.908 -10.479 1.00 96.00 349 ALA A C 1
ATOM 2742 O O . ALA A 1 349 ? 7.244 -15.752 -11.618 1.00 96.00 349 ALA A O 1
ATOM 2743 N N . TYR A 1 350 ? 5.592 -15.472 -10.117 1.00 96.56 350 TYR A N 1
ATOM 2744 C CA . TYR A 1 350 ? 4.666 -14.791 -11.016 1.00 96.56 350 TYR A CA 1
ATOM 2745 C C . TYR A 1 350 ? 5.216 -13.439 -11.483 1.00 96.56 350 TYR A C 1
ATOM 2747 O O . TYR A 1 350 ? 5.267 -13.164 -12.684 1.00 96.56 350 TYR A O 1
ATOM 2755 N N . LEU A 1 351 ? 5.704 -12.618 -10.549 1.00 95.75 351 LEU A N 1
ATOM 2756 C CA . LEU A 1 351 ? 6.335 -11.336 -10.867 1.00 95.75 351 LEU A CA 1
ATOM 2757 C C . LEU A 1 351 ? 7.605 -11.522 -11.703 1.00 95.75 351 LEU A C 1
ATOM 2759 O O . LEU A 1 351 ? 7.834 -10.769 -12.650 1.00 95.75 351 LEU A O 1
ATOM 2763 N N . LEU A 1 352 ? 8.406 -12.548 -11.404 1.00 95.62 352 LEU A N 1
ATOM 2764 C CA . LEU A 1 352 ? 9.601 -12.874 -12.176 1.00 95.62 352 LEU A CA 1
ATOM 2765 C C . LEU A 1 352 ? 9.244 -13.300 -13.604 1.00 95.62 352 LEU A C 1
ATOM 2767 O O . LEU A 1 352 ? 9.892 -12.853 -14.549 1.00 95.62 352 LEU A O 1
ATOM 2771 N N . ALA A 1 353 ? 8.208 -14.124 -13.780 1.00 96.50 353 ALA A N 1
ATOM 2772 C CA . ALA A 1 353 ? 7.728 -14.538 -15.096 1.00 96.50 353 ALA A CA 1
ATOM 2773 C C . ALA A 1 353 ? 7.276 -13.331 -15.933 1.00 96.50 353 ALA A C 1
ATOM 2775 O O . ALA A 1 353 ? 7.666 -13.212 -17.098 1.00 96.50 353 ALA A O 1
ATOM 2776 N N . TRP A 1 354 ? 6.540 -12.394 -15.327 1.00 95.56 354 TRP A N 1
ATOM 2777 C CA . TRP A 1 354 ? 6.182 -11.121 -15.959 1.00 95.56 354 TRP A CA 1
ATOM 2778 C C . TRP A 1 354 ? 7.411 -10.281 -16.310 1.00 95.56 354 TRP A C 1
ATOM 2780 O O . TRP A 1 354 ? 7.536 -9.825 -17.448 1.00 95.56 354 TRP A O 1
ATOM 2790 N N . GLY A 1 355 ? 8.352 -10.121 -15.378 1.00 94.94 355 GLY A N 1
ATOM 2791 C CA . GLY A 1 355 ? 9.597 -9.388 -15.605 1.00 94.94 355 GLY A CA 1
ATOM 2792 C C . GLY A 1 355 ? 10.397 -9.948 -16.780 1.00 94.94 355 GLY A C 1
ATOM 2793 O O . GLY A 1 355 ? 10.756 -9.214 -17.702 1.00 94.94 355 GLY A O 1
ATOM 2794 N N . VAL A 1 356 ? 10.609 -11.266 -16.804 1.00 95.25 356 VAL A N 1
ATOM 2795 C CA . VAL A 1 356 ? 11.297 -11.964 -17.899 1.00 95.25 356 VAL A CA 1
ATOM 2796 C C . VAL A 1 356 ? 10.533 -11.818 -19.214 1.00 95.25 356 VAL A C 1
ATOM 2798 O O . VAL A 1 356 ? 11.150 -11.527 -20.241 1.00 95.25 356 VAL A O 1
ATOM 2801 N N . GLY A 1 357 ? 9.207 -11.975 -19.203 1.00 96.31 357 GLY A N 1
ATOM 2802 C CA . GLY A 1 357 ? 8.366 -11.836 -20.391 1.00 96.31 357 GLY A CA 1
ATOM 2803 C C . GLY A 1 357 ? 8.468 -10.446 -21.022 1.00 96.31 357 GLY A C 1
ATOM 2804 O O . GLY A 1 357 ? 8.745 -10.323 -22.218 1.00 96.31 357 GLY A O 1
ATOM 2805 N N . VAL A 1 358 ? 8.328 -9.388 -20.220 1.00 95.44 358 VAL A N 1
ATOM 2806 C CA . VAL A 1 358 ? 8.406 -8.001 -20.705 1.00 95.44 358 VAL A CA 1
ATOM 2807 C C . VAL A 1 358 ? 9.822 -7.663 -21.188 1.00 95.44 358 VAL A C 1
ATOM 2809 O O . VAL A 1 358 ? 9.984 -7.089 -22.266 1.00 95.44 358 VAL A O 1
ATOM 2812 N N . LEU A 1 359 ? 10.869 -8.073 -20.465 1.00 94.12 359 LEU A N 1
ATOM 2813 C CA . LEU A 1 359 ? 12.256 -7.864 -20.903 1.00 94.12 359 LEU A CA 1
ATOM 2814 C C . LEU A 1 359 ? 12.595 -8.649 -22.180 1.00 94.12 359 LEU A C 1
ATOM 2816 O O . LEU A 1 359 ? 13.364 -8.167 -23.016 1.00 94.12 359 LEU A O 1
ATOM 2820 N N . MET A 1 360 ? 11.997 -9.826 -22.389 1.00 95.00 360 MET A N 1
ATOM 2821 C CA . MET A 1 360 ? 12.130 -10.570 -23.643 1.00 95.00 360 MET A CA 1
ATOM 2822 C C . MET A 1 360 ? 11.503 -9.799 -24.811 1.00 95.00 360 MET A C 1
ATOM 2824 O O . MET A 1 360 ? 12.113 -9.710 -25.880 1.00 95.00 360 MET A O 1
ATOM 2828 N N . ILE A 1 361 ? 10.333 -9.184 -24.604 1.00 95.75 361 ILE A N 1
ATOM 2829 C CA . ILE A 1 361 ? 9.703 -8.302 -25.597 1.00 95.75 361 ILE A CA 1
ATOM 2830 C C . ILE A 1 361 ? 10.632 -7.126 -25.921 1.00 95.75 361 ILE A C 1
ATOM 2832 O O . ILE A 1 361 ? 10.888 -6.868 -27.099 1.00 95.75 361 ILE A O 1
ATOM 2836 N N . VAL A 1 362 ? 11.211 -6.470 -24.908 1.00 94.06 362 VAL A N 1
ATOM 2837 C CA . VAL A 1 362 ? 12.211 -5.402 -25.100 1.00 94.06 362 VAL A CA 1
ATOM 2838 C C . VAL A 1 362 ? 13.379 -5.900 -25.953 1.00 94.06 362 VAL A C 1
ATOM 2840 O O . VAL A 1 362 ? 13.720 -5.272 -26.955 1.00 94.06 362 VAL A O 1
ATOM 2843 N N . ALA A 1 363 ? 13.959 -7.057 -25.626 1.00 91.94 363 ALA A N 1
ATOM 2844 C CA . ALA A 1 363 ? 15.079 -7.622 -26.375 1.00 91.94 363 ALA A CA 1
ATOM 2845 C C . ALA A 1 363 ? 14.723 -7.899 -27.849 1.00 91.94 363 ALA A C 1
ATOM 2847 O O . ALA A 1 363 ? 15.538 -7.658 -28.744 1.00 91.94 363 ALA A O 1
ATOM 2848 N N . VAL A 1 364 ? 13.504 -8.373 -28.129 1.00 92.94 364 VAL A N 1
ATOM 2849 C CA . VAL A 1 364 ? 13.011 -8.573 -29.502 1.00 92.94 364 VAL A CA 1
ATOM 2850 C C . VAL A 1 364 ? 12.839 -7.238 -30.229 1.00 92.94 364 VAL A C 1
ATOM 2852 O O . VAL A 1 364 ? 13.251 -7.127 -31.386 1.00 92.94 364 VAL A O 1
ATOM 2855 N N . LEU A 1 365 ? 12.266 -6.225 -29.574 1.00 91.50 365 LEU A N 1
ATOM 2856 C CA . LEU A 1 365 ? 12.081 -4.892 -30.153 1.00 91.50 365 LEU A CA 1
ATOM 2857 C C . LEU A 1 365 ? 13.424 -4.236 -30.493 1.00 91.50 365 LEU A C 1
ATOM 2859 O O . LEU A 1 365 ? 13.599 -3.765 -31.615 1.00 91.50 365 LEU A O 1
ATOM 2863 N N . VAL A 1 366 ? 14.399 -4.295 -29.585 1.00 88.94 366 VAL A N 1
ATOM 2864 C CA . VAL A 1 366 ? 15.752 -3.761 -29.809 1.00 88.94 366 VAL A CA 1
ATOM 2865 C C . VAL A 1 366 ? 16.442 -4.469 -30.975 1.00 88.94 366 VAL A C 1
ATOM 2867 O O . VAL A 1 366 ? 16.978 -3.811 -31.863 1.00 88.94 366 VAL A O 1
ATOM 2870 N N . ARG A 1 367 ? 16.363 -5.806 -31.051 1.00 87.88 367 ARG A N 1
ATOM 2871 C CA . ARG A 1 367 ? 16.926 -6.572 -32.182 1.00 87.88 367 ARG A CA 1
ATOM 2872 C C . ARG A 1 367 ? 16.284 -6.213 -33.521 1.00 87.88 367 ARG A C 1
ATOM 2874 O O . ARG A 1 367 ? 16.950 -6.264 -34.552 1.00 87.88 367 ARG A O 1
ATOM 2881 N N . ARG A 1 368 ? 14.986 -5.892 -33.538 1.00 87.12 368 ARG A N 1
ATOM 2882 C CA . ARG A 1 368 ? 14.293 -5.451 -34.760 1.00 87.12 368 ARG A CA 1
ATOM 2883 C C . ARG A 1 368 ? 14.758 -4.067 -35.209 1.00 87.12 368 ARG A C 1
ATOM 2885 O O . ARG A 1 368 ? 14.834 -3.848 -36.415 1.00 87.12 368 ARG A O 1
ATOM 2892 N N . LEU A 1 369 ? 15.060 -3.168 -34.273 1.00 80.69 369 LEU A N 1
ATOM 2893 C CA . LEU A 1 369 ? 15.598 -1.839 -34.575 1.00 80.69 369 LEU A CA 1
ATOM 2894 C C . LEU A 1 369 ? 17.010 -1.939 -35.163 1.00 80.69 369 LEU A C 1
ATOM 2896 O O . LEU A 1 369 ? 17.237 -1.450 -36.263 1.00 80.69 369 LEU A O 1
ATOM 2900 N N . ASP A 1 370 ? 17.889 -2.705 -34.518 1.00 80.25 370 ASP A N 1
ATOM 2901 C CA . ASP A 1 370 ? 19.277 -2.913 -34.961 1.00 80.25 370 ASP A CA 1
ATOM 2902 C C . ASP A 1 370 ? 19.357 -3.482 -36.396 1.00 80.25 370 ASP A C 1
ATOM 2904 O O . ASP A 1 370 ? 20.138 -3.035 -37.238 1.00 80.25 370 ASP A O 1
ATOM 2908 N N . ARG A 1 371 ? 18.458 -4.421 -36.740 1.00 80.19 371 ARG A N 1
ATOM 2909 C CA . ARG A 1 371 ? 18.359 -4.964 -38.108 1.00 80.19 371 ARG A CA 1
ATOM 2910 C C . ARG A 1 371 ? 17.940 -3.920 -39.144 1.00 80.19 371 ARG A C 1
ATOM 2912 O O . ARG A 1 371 ? 18.428 -3.979 -40.270 1.00 80.19 371 ARG A O 1
ATOM 2919 N N . ARG A 1 372 ? 17.039 -2.993 -38.805 1.00 75.06 372 ARG A N 1
ATOM 2920 C CA . ARG A 1 372 ? 16.590 -1.950 -39.744 1.00 75.06 372 ARG A CA 1
ATOM 2921 C C . ARG A 1 372 ? 17.723 -0.983 -40.061 1.00 75.06 372 ARG A C 1
ATOM 2923 O O . ARG A 1 372 ? 17.963 -0.720 -41.235 1.00 75.06 372 ARG A O 1
ATOM 2930 N N . ASP A 1 373 ? 18.461 -0.552 -39.046 1.00 66.50 373 ASP A N 1
ATOM 2931 C CA . ASP A 1 373 ? 19.573 0.385 -39.219 1.00 66.50 373 ASP A CA 1
ATOM 2932 C C . ASP A 1 373 ? 20.702 -0.238 -40.058 1.00 66.50 373 ASP A C 1
ATOM 2934 O O . ASP A 1 373 ? 21.259 0.410 -40.947 1.00 66.50 373 ASP A O 1
ATOM 2938 N N . SER A 1 374 ? 20.964 -1.540 -39.876 1.00 64.75 374 SER A N 1
ATOM 2939 C CA . SER A 1 374 ? 21.939 -2.271 -40.698 1.00 64.75 374 SER A CA 1
ATOM 2940 C C . SER A 1 374 ? 21.560 -2.361 -42.186 1.00 64.75 374 SER A C 1
ATOM 2942 O O . SER A 1 374 ? 22.444 -2.321 -43.041 1.00 64.75 374 SER A O 1
ATOM 2944 N N . MET A 1 375 ? 20.262 -2.433 -42.516 1.00 58.91 375 MET A N 1
ATOM 2945 C CA . MET A 1 375 ? 19.784 -2.480 -43.907 1.00 58.91 375 MET A CA 1
ATOM 2946 C C . MET A 1 375 ? 19.950 -1.122 -44.605 1.00 58.91 375 MET A C 1
ATOM 2948 O O . MET A 1 375 ? 20.483 -1.071 -45.711 1.00 58.91 375 MET A O 1
ATOM 2952 N N . TYR A 1 376 ? 19.599 -0.014 -43.942 1.00 58.56 376 TYR A N 1
ATOM 2953 C CA . TYR A 1 376 ? 19.770 1.334 -44.508 1.00 58.56 376 TYR A CA 1
ATOM 2954 C C . TYR A 1 376 ? 21.247 1.743 -44.660 1.00 58.56 376 TYR A C 1
ATOM 2956 O O . TYR A 1 376 ? 21.618 2.437 -45.612 1.00 58.56 376 TYR A O 1
ATOM 2964 N N . GLY A 1 377 ? 22.123 1.280 -43.760 1.00 58.06 377 GLY A N 1
ATOM 2965 C CA . GLY A 1 377 ? 23.571 1.494 -43.870 1.00 58.06 377 GLY A CA 1
ATOM 2966 C C . GLY A 1 377 ? 24.228 0.751 -45.044 1.00 58.06 377 GLY A C 1
ATOM 2967 O O . GLY A 1 377 ? 25.261 1.188 -45.555 1.00 58.06 377 GLY A O 1
ATOM 2968 N N . LEU A 1 378 ? 23.638 -0.361 -45.500 1.00 57.31 378 LEU A N 1
ATOM 2969 C CA . LEU A 1 378 ? 24.103 -1.100 -46.681 1.00 57.31 378 LEU A CA 1
ATOM 2970 C C . LEU A 1 378 ? 23.643 -0.434 -47.987 1.00 57.31 378 LEU A C 1
ATOM 2972 O O . LEU A 1 378 ? 24.429 -0.345 -48.929 1.00 57.31 378 LEU A O 1
ATOM 2976 N N . GLU A 1 379 ? 22.419 0.094 -48.021 1.00 53.34 379 GLU A N 1
ATOM 2977 C CA . GLU A 1 379 ? 21.836 0.749 -49.201 1.00 53.34 379 GLU A CA 1
ATOM 2978 C C . GLU A 1 379 ? 22.519 2.092 -49.526 1.00 53.34 379 GLU A C 1
ATOM 2980 O O . GLU A 1 379 ? 22.800 2.397 -50.686 1.00 53.34 379 GLU A O 1
ATOM 2985 N N . THR A 1 380 ? 22.906 2.855 -48.498 1.00 55.16 380 THR A N 1
ATOM 2986 C CA . THR A 1 380 ? 23.691 4.098 -48.649 1.00 55.16 380 THR A CA 1
ATOM 2987 C C . THR A 1 380 ? 25.147 3.844 -49.054 1.00 55.16 380 THR A C 1
ATOM 2989 O O . THR A 1 380 ? 25.737 4.643 -49.783 1.00 55.16 380 THR A O 1
ATOM 2992 N N . ARG A 1 381 ? 25.739 2.708 -48.654 1.00 52.72 381 ARG A N 1
ATOM 2993 C CA . ARG A 1 381 ? 27.083 2.304 -49.103 1.00 52.72 381 ARG A CA 1
ATOM 2994 C C . ARG A 1 381 ? 27.114 1.801 -50.545 1.00 52.72 381 ARG A C 1
ATOM 2996 O O . ARG A 1 381 ? 28.118 2.036 -51.213 1.00 52.72 381 ARG A O 1
ATOM 3003 N N . SER A 1 382 ? 26.057 1.152 -51.041 1.00 52.94 382 SER A N 1
ATOM 3004 C CA . SER A 1 382 ? 26.021 0.699 -52.439 1.00 52.94 382 SER A CA 1
ATOM 3005 C C . SER A 1 382 ? 25.733 1.837 -53.421 1.00 52.94 382 SER A C 1
ATOM 3007 O O . SER A 1 382 ? 26.250 1.810 -54.529 1.00 52.94 382 SER A O 1
ATOM 3009 N N . THR A 1 383 ? 24.972 2.863 -53.025 1.00 53.28 383 THR A N 1
ATOM 3010 C CA . THR A 1 383 ? 24.701 4.040 -53.877 1.00 53.28 383 THR A CA 1
ATOM 3011 C C . THR A 1 383 ? 25.790 5.117 -53.803 1.00 53.28 383 THR A C 1
ATOM 3013 O O . THR A 1 383 ? 26.018 5.824 -54.781 1.00 53.28 383 THR A O 1
ATOM 3016 N N . GLY A 1 384 ? 26.518 5.227 -52.685 1.00 50.34 384 GLY A N 1
ATOM 3017 C CA . GLY A 1 384 ? 27.634 6.172 -52.536 1.00 50.34 384 GLY A CA 1
ATOM 3018 C C . GLY A 1 384 ? 28.953 5.743 -53.197 1.00 50.34 384 GLY A C 1
ATOM 3019 O O . GLY A 1 384 ? 29.816 6.591 -53.430 1.00 50.34 384 GLY A O 1
ATOM 3020 N N . ALA A 1 385 ? 29.125 4.454 -53.518 1.00 50.38 385 ALA A N 1
ATOM 3021 C CA . ALA A 1 385 ? 30.342 3.946 -54.158 1.00 50.38 385 ALA A CA 1
ATOM 3022 C C . ALA A 1 385 ? 30.476 4.381 -55.633 1.00 50.38 385 ALA A C 1
ATOM 3024 O O . ALA A 1 385 ? 31.593 4.621 -56.089 1.00 50.38 385 ALA A O 1
ATOM 3025 N N . ASP A 1 386 ? 29.360 4.587 -56.340 1.00 50.28 386 ASP A N 1
ATOM 3026 C CA . ASP A 1 386 ? 29.368 5.022 -57.746 1.00 50.28 386 ASP A CA 1
ATOM 3027 C C . ASP A 1 386 ? 29.415 6.554 -57.910 1.00 50.28 386 ASP A C 1
ATOM 3029 O O . ASP A 1 386 ? 29.837 7.064 -58.948 1.00 50.28 386 ASP A O 1
ATOM 3033 N N . ALA A 1 387 ? 29.068 7.320 -56.870 1.00 50.91 387 ALA A N 1
ATOM 3034 C CA . ALA A 1 387 ? 29.058 8.785 -56.926 1.00 50.91 387 ALA A CA 1
ATOM 3035 C C . ALA A 1 387 ? 30.445 9.434 -56.721 1.00 50.91 387 ALA A C 1
ATOM 3037 O O . ALA A 1 387 ? 30.624 10.619 -57.010 1.00 50.91 387 ALA A O 1
ATOM 3038 N N . HIS A 1 388 ? 31.451 8.687 -56.249 1.00 48.12 388 HIS A N 1
ATOM 3039 C CA . HIS A 1 388 ? 32.749 9.256 -55.859 1.00 48.12 388 HIS A CA 1
ATOM 3040 C C . HIS A 1 388 ? 33.843 9.257 -56.941 1.00 48.12 388 HIS A C 1
ATOM 3042 O O . HIS A 1 388 ? 34.939 9.758 -56.681 1.00 48.12 388 HIS A O 1
ATOM 3048 N N . ILE A 1 389 ? 33.565 8.791 -58.166 1.00 52.59 389 ILE A N 1
ATOM 3049 C CA . ILE A 1 389 ? 34.541 8.847 -59.275 1.00 52.59 389 ILE A CA 1
ATOM 3050 C C . ILE A 1 389 ? 34.454 10.157 -60.086 1.00 52.59 389 ILE A C 1
ATOM 3052 O O . ILE A 1 389 ? 35.415 10.510 -60.765 1.00 52.59 389 ILE A O 1
ATOM 3056 N N . GLN A 1 390 ? 33.381 10.952 -59.978 1.00 47.97 390 GLN A N 1
ATOM 3057 C CA . GLN A 1 390 ? 33.143 12.032 -60.952 1.00 47.97 390 GLN A CA 1
ATOM 3058 C C . GLN A 1 390 ? 33.444 13.470 -60.498 1.00 47.97 390 GLN A C 1
ATOM 3060 O O . GLN A 1 390 ? 33.234 14.387 -61.285 1.00 47.97 390 GLN A O 1
ATOM 3065 N N . ASN A 1 391 ? 33.966 13.714 -59.288 1.00 46.78 391 ASN A N 1
ATOM 3066 C CA . ASN A 1 391 ? 34.154 15.099 -58.822 1.00 46.78 391 ASN A CA 1
ATOM 3067 C C . ASN A 1 391 ? 35.481 15.362 -58.093 1.00 46.78 391 ASN A C 1
ATOM 3069 O O . ASN A 1 391 ? 35.523 15.853 -56.966 1.00 46.78 391 ASN A O 1
ATOM 3073 N N . ARG A 1 392 ? 36.597 15.038 -58.758 1.00 45.31 392 ARG A N 1
ATOM 3074 C CA . ARG A 1 392 ? 37.945 15.467 -58.353 1.00 45.31 392 ARG A CA 1
ATOM 3075 C C . ARG A 1 392 ? 38.521 16.434 -59.392 1.00 45.31 392 ARG A C 1
ATOM 3077 O O . ARG A 1 392 ? 39.448 16.099 -60.121 1.00 45.31 392 ARG A O 1
ATOM 3084 N N . GLN A 1 393 ? 37.975 17.648 -59.453 1.00 45.69 393 GLN A N 1
ATOM 3085 C CA . GLN A 1 393 ? 38.633 18.785 -60.099 1.00 45.69 393 GLN A CA 1
ATOM 3086 C C . GLN A 1 393 ? 38.694 19.991 -59.150 1.00 45.69 393 GLN A C 1
ATOM 3088 O O . GLN A 1 393 ? 37.694 20.624 -58.850 1.00 45.69 393 GLN A O 1
ATOM 3093 N N . ILE A 1 394 ? 39.933 20.276 -58.734 1.00 50.12 394 ILE A N 1
ATOM 3094 C CA . ILE A 1 394 ? 40.531 21.607 -58.560 1.00 50.12 394 ILE A CA 1
ATOM 3095 C C . ILE A 1 394 ? 39.904 22.506 -57.482 1.00 50.12 394 ILE A C 1
ATOM 3097 O O . ILE A 1 394 ? 38.952 23.239 -57.720 1.00 50.12 394 ILE A O 1
ATOM 3101 N N . SER A 1 395 ? 40.561 22.577 -56.321 1.00 39.34 395 SER A N 1
ATOM 3102 C CA . SER A 1 395 ? 40.635 23.804 -55.514 1.00 39.34 395 SER A CA 1
ATOM 3103 C C . SER A 1 395 ? 41.958 23.835 -54.741 1.00 39.34 395 SER A C 1
ATOM 3105 O O . SER A 1 395 ? 42.363 22.854 -54.124 1.00 39.34 395 SER A O 1
ATOM 3107 N N . THR A 1 396 ? 42.651 24.959 -54.868 1.00 43.38 396 THR A N 1
ATOM 3108 C CA . THR A 1 396 ? 44.007 25.311 -54.417 1.00 43.38 396 THR A CA 1
ATOM 3109 C C . THR A 1 396 ? 44.184 25.400 -52.889 1.00 43.38 396 THR A C 1
ATOM 3111 O O . THR A 1 396 ? 43.204 25.644 -52.187 1.00 43.38 396 THR A O 1
ATOM 3114 N N . PRO A 1 397 ? 45.423 25.287 -52.360 1.00 46.38 397 PRO A N 1
ATOM 3115 C CA . PRO A 1 397 ? 45.705 25.395 -50.928 1.00 46.38 397 PRO A CA 1
ATOM 3116 C C . PRO A 1 397 ? 45.879 26.860 -50.479 1.00 46.38 397 PRO A C 1
ATOM 3118 O O . PRO A 1 397 ? 46.669 27.604 -51.058 1.00 46.38 397 PRO A O 1
ATOM 3121 N N . GLY A 1 398 ? 45.144 27.260 -49.435 1.00 40.16 398 GLY A N 1
ATOM 3122 C CA . GLY A 1 398 ? 45.334 28.506 -48.676 1.00 40.16 398 GLY A CA 1
ATOM 3123 C C . GLY A 1 398 ? 46.118 28.271 -47.373 1.00 40.16 398 GLY A C 1
ATOM 3124 O O . GLY A 1 398 ? 46.267 27.119 -46.964 1.00 40.16 398 GLY A O 1
ATOM 3125 N N . PRO A 1 399 ? 46.673 29.328 -46.751 1.00 50.62 399 PRO A N 1
ATOM 3126 C CA . PRO A 1 399 ? 47.916 29.249 -45.993 1.00 50.62 399 PRO A CA 1
ATOM 3127 C C . PRO A 1 399 ? 47.762 28.729 -44.562 1.00 50.62 399 PRO A C 1
ATOM 3129 O O . PRO A 1 399 ? 46.752 28.912 -43.889 1.00 50.62 399 PRO A O 1
ATOM 3132 N N . ILE A 1 400 ? 48.855 28.110 -44.126 1.00 48.25 400 ILE A N 1
ATOM 3133 C CA . ILE A 1 400 ? 49.134 27.580 -42.797 1.00 48.25 400 ILE A CA 1
ATOM 3134 C C . ILE A 1 400 ? 49.221 28.746 -41.806 1.00 48.25 400 ILE A C 1
ATOM 3136 O O . ILE A 1 400 ? 50.110 29.588 -41.928 1.00 48.25 400 ILE A O 1
ATOM 3140 N N . ILE A 1 401 ? 48.327 28.770 -40.817 1.00 43.62 401 ILE A N 1
ATOM 3141 C CA . ILE A 1 401 ? 48.505 29.553 -39.592 1.00 43.62 401 ILE A CA 1
ATOM 3142 C C . ILE A 1 401 ? 49.092 28.603 -38.550 1.00 43.62 401 ILE A C 1
ATOM 3144 O O . ILE A 1 401 ? 48.442 27.667 -38.090 1.00 43.62 401 ILE A O 1
ATOM 3148 N N . THR A 1 402 ? 50.365 28.824 -38.246 1.00 47.50 402 THR A N 1
ATOM 3149 C CA . THR A 1 402 ? 51.053 28.325 -37.057 1.00 47.50 402 THR A CA 1
ATOM 3150 C C . THR A 1 402 ? 50.535 29.087 -35.845 1.00 47.50 402 THR A C 1
ATOM 3152 O O . THR A 1 402 ? 50.747 30.295 -35.767 1.00 47.50 402 THR A O 1
ATOM 3155 N N . GLU A 1 403 ? 49.893 28.391 -34.909 1.00 40.34 403 GLU A N 1
ATOM 3156 C CA . GLU A 1 403 ? 49.587 28.928 -33.584 1.00 40.34 403 GLU A CA 1
ATOM 3157 C C . GLU A 1 403 ? 50.297 28.099 -32.511 1.00 40.34 403 GLU A C 1
ATOM 3159 O O . GLU A 1 403 ? 50.449 26.879 -32.615 1.00 40.34 403 GLU A O 1
ATOM 3164 N N . GLU A 1 404 ? 50.832 28.836 -31.548 1.00 37.84 404 GLU A N 1
ATOM 3165 C CA . GLU A 1 404 ? 51.888 28.467 -30.625 1.00 37.84 404 GLU A CA 1
ATOM 3166 C C . GLU A 1 404 ? 51.478 27.428 -29.578 1.00 37.84 404 GLU A C 1
ATOM 3168 O O . GLU A 1 404 ? 50.400 27.431 -28.991 1.00 37.84 404 GLU A O 1
ATOM 3173 N N . THR A 1 405 ? 52.452 26.578 -29.282 1.00 41.81 405 THR A N 1
ATOM 3174 C CA . THR A 1 405 ? 52.630 25.840 -28.035 1.00 41.81 405 THR A CA 1
ATOM 3175 C C . THR A 1 405 ? 52.542 26.735 -26.796 1.00 41.81 405 THR A C 1
ATOM 3177 O O . THR A 1 405 ? 53.282 27.712 -26.701 1.00 41.81 405 THR A O 1
ATOM 3180 N N . GLY A 1 406 ? 51.775 26.326 -25.778 1.00 35.12 406 GLY A N 1
ATOM 3181 C CA . GLY A 1 406 ? 51.893 26.919 -24.445 1.00 35.12 406 GLY A CA 1
ATOM 3182 C C . GLY A 1 406 ? 50.953 26.361 -23.371 1.00 35.12 406 GLY A C 1
ATOM 3183 O O . GLY A 1 406 ? 49.828 26.817 -23.241 1.00 35.12 406 GLY A O 1
ATOM 3184 N N . SER A 1 407 ? 51.494 25.477 -22.523 1.00 37.06 407 SER A N 1
ATOM 3185 C CA . SER A 1 407 ? 51.125 25.295 -21.104 1.00 37.06 407 SER A CA 1
ATOM 3186 C C . SER A 1 407 ? 49.780 24.621 -20.757 1.00 37.06 407 SER A C 1
ATOM 3188 O O . SER A 1 407 ? 48.819 25.268 -20.339 1.00 37.06 407 SER A O 1
ATOM 3190 N N . GLU A 1 408 ? 49.785 23.282 -20.741 1.00 37.22 408 GLU A N 1
ATOM 3191 C CA . GLU A 1 408 ? 48.929 22.471 -19.860 1.00 37.22 408 GLU A CA 1
ATOM 3192 C C . GLU A 1 408 ? 49.203 22.815 -18.383 1.00 37.22 408 GLU A C 1
ATOM 3194 O O . GLU A 1 408 ? 50.210 22.414 -17.798 1.00 37.22 408 GLU A O 1
ATOM 3199 N N . LEU A 1 409 ? 48.277 23.545 -17.761 1.00 40.50 409 LEU A N 1
ATOM 3200 C CA . LEU A 1 409 ? 48.171 23.659 -16.309 1.00 40.50 409 LEU A CA 1
ATOM 3201 C C . LEU A 1 409 ? 47.412 22.436 -15.782 1.00 40.50 409 LEU A C 1
ATOM 3203 O O . LEU A 1 409 ? 46.185 22.360 -15.841 1.00 40.50 409 LEU A O 1
ATOM 3207 N N . ALA A 1 410 ? 48.165 21.467 -15.265 1.00 39.34 410 ALA A N 1
ATOM 3208 C CA . ALA A 1 410 ? 47.640 20.373 -14.464 1.00 39.34 410 ALA A CA 1
ATOM 3209 C C . ALA A 1 410 ? 47.027 20.933 -13.169 1.00 39.34 410 ALA A C 1
ATOM 3211 O O . ALA A 1 410 ? 47.739 21.327 -12.246 1.00 39.34 410 ALA A O 1
ATOM 3212 N N . VAL A 1 411 ? 45.696 20.975 -13.101 1.00 37.25 411 VAL A N 1
ATOM 3213 C CA . VAL A 1 411 ? 44.970 21.277 -11.862 1.00 37.25 411 VAL A CA 1
ATOM 3214 C C . VAL A 1 411 ? 44.933 19.999 -11.011 1.00 37.25 411 VAL A C 1
ATOM 3216 O O . VAL A 1 411 ? 44.493 18.957 -11.506 1.00 37.25 411 VAL A O 1
ATOM 3219 N N . PRO A 1 412 ? 45.390 20.024 -9.746 1.00 36.59 412 PRO A N 1
ATOM 3220 C CA . PRO A 1 412 ? 45.323 18.859 -8.883 1.00 36.59 412 PRO A CA 1
ATOM 3221 C C . PRO A 1 412 ? 43.867 18.603 -8.483 1.00 36.59 412 PRO A C 1
ATOM 3223 O O . PRO A 1 412 ? 43.179 19.497 -7.995 1.00 36.59 412 PRO A O 1
ATOM 3226 N N . PHE A 1 413 ? 43.400 17.367 -8.674 1.00 38.00 413 PHE A N 1
ATOM 3227 C CA . PHE A 1 413 ? 42.129 16.893 -8.126 1.00 38.00 413 PHE A CA 1
ATOM 3228 C C . PHE A 1 413 ? 42.199 16.911 -6.595 1.00 38.00 413 PHE A C 1
ATOM 3230 O O . PHE A 1 413 ? 42.707 15.986 -5.956 1.00 38.00 413 PHE A O 1
ATOM 3237 N N . GLU A 1 414 ? 41.693 17.990 -6.009 1.00 36.91 414 GLU A N 1
ATOM 3238 C CA . GLU A 1 414 ? 41.502 18.123 -4.574 1.00 36.91 414 GLU A CA 1
ATOM 3239 C C . GLU A 1 414 ? 40.370 17.184 -4.128 1.00 36.91 414 GLU A C 1
ATOM 3241 O O . GLU A 1 414 ? 39.273 17.167 -4.694 1.00 36.91 414 GLU A O 1
ATOM 3246 N N . ARG A 1 415 ? 40.657 16.332 -3.137 1.00 41.56 415 ARG A N 1
ATOM 3247 C CA . ARG A 1 415 ? 39.698 15.365 -2.589 1.00 41.56 415 ARG A CA 1
ATOM 3248 C C . ARG A 1 415 ? 38.528 16.112 -1.951 1.00 41.56 415 ARG A C 1
ATOM 3250 O O . ARG A 1 415 ? 38.649 16.653 -0.853 1.00 41.56 415 ARG A O 1
ATOM 3257 N N . VAL A 1 416 ? 37.382 16.085 -2.624 1.00 41.00 416 VAL A N 1
ATOM 3258 C CA . VAL A 1 416 ? 36.112 16.603 -2.111 1.00 41.00 416 VAL A CA 1
ATOM 3259 C C . VAL A 1 416 ? 35.705 15.786 -0.878 1.00 41.00 416 VAL A C 1
ATOM 3261 O O . VAL A 1 416 ? 35.441 14.587 -0.968 1.00 41.00 416 VAL A O 1
ATOM 3264 N N . LYS A 1 417 ? 35.693 16.432 0.295 1.00 46.12 417 LYS A N 1
ATOM 3265 C CA . LYS A 1 417 ? 35.182 15.860 1.554 1.00 46.12 417 LYS A CA 1
ATOM 3266 C C . LYS A 1 417 ? 33.680 15.542 1.410 1.00 46.12 417 LYS A C 1
ATOM 3268 O O . LYS A 1 417 ? 33.001 16.294 0.726 1.00 46.12 417 LYS A O 1
ATOM 3273 N N . PRO A 1 418 ? 33.127 14.508 2.072 1.00 44.47 418 PRO A N 1
ATOM 3274 C CA . PRO A 1 418 ? 31.768 13.985 1.835 1.00 44.47 418 PRO A CA 1
ATOM 3275 C C . PRO A 1 418 ? 30.587 14.845 2.350 1.00 44.47 418 PRO A C 1
ATOM 3277 O O . PRO A 1 418 ? 29.450 14.384 2.349 1.00 44.47 418 PRO A O 1
ATOM 3280 N N . ALA A 1 419 ? 30.801 16.114 2.713 1.00 51.09 419 ALA A N 1
ATOM 3281 C CA . ALA A 1 419 ? 29.734 17.032 3.132 1.00 51.09 419 ALA A CA 1
ATOM 3282 C C . ALA A 1 419 ? 28.847 17.686 2.024 1.00 51.09 419 ALA A C 1
ATOM 3284 O O . ALA A 1 419 ? 27.829 18.273 2.392 1.00 51.09 419 ALA A O 1
ATOM 3285 N N . PRO A 1 420 ? 29.126 17.640 0.697 1.00 58.78 420 PRO A N 1
ATOM 3286 C CA . PRO A 1 420 ? 28.361 18.425 -0.277 1.00 58.78 420 PRO A CA 1
ATOM 3287 C C . PRO A 1 420 ? 27.085 17.738 -0.771 1.00 58.78 420 PRO A C 1
ATOM 3289 O O . PRO A 1 420 ? 26.267 18.399 -1.399 1.00 58.78 420 PRO A O 1
ATOM 3292 N N . ILE A 1 421 ? 26.877 16.446 -0.504 1.00 46.97 421 ILE A N 1
ATOM 3293 C CA . ILE A 1 421 ? 25.736 15.710 -1.078 1.00 46.97 421 ILE A CA 1
ATOM 3294 C C . ILE A 1 421 ? 24.409 16.218 -0.496 1.00 46.97 421 ILE A C 1
ATOM 3296 O O . ILE A 1 421 ? 23.481 16.494 -1.251 1.00 46.97 421 ILE A O 1
ATOM 3300 N N . ILE A 1 422 ? 24.340 16.439 0.822 1.00 51.59 422 ILE A N 1
ATOM 3301 C CA . ILE A 1 422 ? 23.136 16.970 1.485 1.00 51.59 422 ILE A CA 1
ATOM 3302 C C . ILE A 1 422 ? 22.886 18.428 1.079 1.00 51.59 422 ILE A C 1
ATOM 3304 O O . ILE A 1 422 ? 21.749 18.807 0.823 1.00 51.59 422 ILE A O 1
ATOM 3308 N N . ALA A 1 423 ? 23.936 19.247 0.958 1.00 58.72 423 ALA A N 1
ATOM 3309 C CA . ALA A 1 423 ? 23.802 20.644 0.543 1.00 58.72 423 ALA A CA 1
ATOM 3310 C C . ALA A 1 423 ? 23.317 20.781 -0.912 1.00 58.72 423 ALA A C 1
ATOM 3312 O O . ALA A 1 423 ? 22.512 21.663 -1.211 1.00 58.72 423 ALA A O 1
ATOM 3313 N N . ILE A 1 424 ? 23.773 19.897 -1.805 1.00 53.75 424 ILE A N 1
ATOM 3314 C CA . ILE A 1 424 ? 23.294 19.824 -3.191 1.00 53.75 424 ILE A CA 1
ATOM 3315 C C . ILE A 1 424 ? 21.839 19.338 -3.215 1.00 53.75 424 ILE A C 1
ATOM 3317 O O . ILE A 1 424 ? 21.003 20.002 -3.817 1.00 53.75 424 ILE A O 1
ATOM 3321 N N . ALA A 1 425 ? 21.504 18.274 -2.475 1.00 48.66 425 ALA A N 1
ATOM 3322 C CA . ALA A 1 425 ? 20.132 17.775 -2.384 1.00 48.66 425 ALA A CA 1
ATOM 3323 C C . ALA A 1 425 ? 19.154 18.831 -1.831 1.00 48.66 425 ALA A C 1
ATOM 3325 O O . ALA A 1 425 ? 18.096 19.052 -2.411 1.00 48.66 425 ALA A O 1
ATOM 3326 N N . LEU A 1 426 ? 19.517 19.546 -0.759 1.00 59.19 426 LEU A N 1
ATOM 3327 C CA . LEU A 1 426 ? 18.699 20.624 -0.185 1.00 59.19 426 LEU A CA 1
ATOM 3328 C C . LEU A 1 426 ? 18.536 21.807 -1.144 1.00 59.19 426 LEU A C 1
ATOM 3330 O O . LEU A 1 426 ? 17.460 22.405 -1.214 1.00 59.19 426 LEU A O 1
ATOM 3334 N N . LYS A 1 427 ? 19.587 22.151 -1.896 1.00 69.88 427 LYS A N 1
ATOM 3335 C CA . LYS A 1 427 ? 19.513 23.186 -2.930 1.00 69.88 427 LYS A CA 1
ATOM 3336 C C . LYS A 1 427 ? 18.541 22.782 -4.039 1.00 69.88 427 LYS A C 1
ATOM 3338 O O . LYS A 1 427 ? 17.710 23.602 -4.422 1.00 69.88 427 LYS A O 1
ATOM 3343 N N . ASP A 1 428 ? 18.613 21.542 -4.508 1.00 55.41 428 ASP A N 1
ATOM 3344 C CA . ASP A 1 428 ? 17.755 21.043 -5.583 1.00 55.41 428 ASP A CA 1
ATOM 3345 C C . ASP A 1 428 ? 16.300 20.888 -5.118 1.00 55.41 428 ASP A C 1
ATOM 3347 O O . ASP A 1 428 ? 15.388 21.249 -5.859 1.00 55.41 428 ASP A O 1
ATOM 3351 N N . ILE A 1 429 ? 16.065 20.473 -3.865 1.00 58.69 429 ILE A N 1
ATOM 3352 C CA . ILE A 1 429 ? 14.734 20.495 -3.232 1.00 58.69 429 ILE A CA 1
ATOM 3353 C C . ILE A 1 429 ? 14.189 21.925 -3.206 1.00 58.69 429 ILE A C 1
ATOM 3355 O O . ILE A 1 429 ? 13.062 22.168 -3.634 1.00 58.69 429 ILE A O 1
ATOM 3359 N N . ARG A 1 430 ? 14.994 22.900 -2.765 1.00 73.88 430 ARG A N 1
ATOM 3360 C CA . ARG A 1 430 ? 14.593 24.313 -2.747 1.00 73.88 430 ARG A CA 1
ATOM 3361 C C . ARG A 1 430 ? 14.276 24.829 -4.151 1.00 73.88 430 ARG A C 1
ATOM 3363 O O . ARG A 1 430 ? 13.321 25.580 -4.330 1.00 73.88 430 ARG A O 1
ATOM 3370 N N . GLU A 1 431 ? 15.067 24.457 -5.150 1.00 69.75 431 GLU A N 1
ATOM 3371 C CA . GLU A 1 431 ? 14.858 24.884 -6.533 1.00 69.75 431 GLU A CA 1
ATOM 3372 C C . GLU A 1 431 ? 13.637 24.204 -7.175 1.00 69.75 431 GLU A C 1
ATOM 3374 O O . GLU A 1 431 ? 12.895 24.858 -7.910 1.00 69.75 431 GLU A O 1
ATOM 3379 N N . ALA A 1 432 ? 13.371 22.937 -6.841 1.00 62.84 432 ALA A N 1
ATOM 3380 C CA . ALA A 1 432 ? 12.158 22.224 -7.231 1.00 62.84 432 ALA A CA 1
ATOM 3381 C C . ALA A 1 432 ? 10.907 22.861 -6.610 1.00 62.84 432 ALA A C 1
ATOM 3383 O O . ALA A 1 432 ? 9.958 23.143 -7.336 1.00 62.84 432 ALA A O 1
ATOM 3384 N N . ILE A 1 433 ? 10.928 23.187 -5.312 1.00 66.38 433 ILE A N 1
ATOM 3385 C CA . ILE A 1 433 ? 9.826 23.881 -4.619 1.00 66.38 433 ILE A CA 1
ATOM 3386 C C . ILE A 1 433 ? 9.561 25.266 -5.227 1.00 66.38 433 ILE A C 1
ATOM 3388 O O . ILE A 1 433 ? 8.422 25.714 -5.282 1.00 66.38 433 ILE A O 1
ATOM 3392 N N . ASN A 1 434 ? 10.580 25.947 -5.749 1.00 70.31 434 ASN A N 1
ATOM 3393 C CA . ASN A 1 434 ? 10.385 27.229 -6.432 1.00 70.31 434 ASN A CA 1
ATOM 3394 C C . ASN A 1 434 ? 9.864 27.086 -7.875 1.00 70.31 434 ASN A C 1
ATOM 3396 O O . ASN A 1 434 ? 9.475 28.081 -8.495 1.00 70.31 434 ASN A O 1
ATOM 3400 N N . ASN A 1 435 ? 9.844 25.876 -8.443 1.00 74.00 435 ASN A N 1
ATOM 3401 C CA . ASN A 1 435 ? 9.308 25.643 -9.776 1.00 74.00 435 ASN A CA 1
ATOM 3402 C C . ASN A 1 435 ? 7.773 25.600 -9.729 1.00 74.00 435 ASN A C 1
ATOM 3404 O O . ASN A 1 435 ? 7.172 24.625 -9.282 1.00 74.00 435 ASN A O 1
ATOM 3408 N N . LYS A 1 436 ? 7.132 26.644 -10.268 1.00 70.12 436 LYS A N 1
ATOM 3409 C CA . LYS A 1 436 ? 5.665 26.776 -10.308 1.00 70.12 436 LYS A CA 1
ATOM 3410 C C . LYS A 1 436 ? 4.962 25.571 -10.939 1.00 70.12 436 LYS A C 1
ATOM 3412 O O . LYS A 1 436 ? 3.898 25.191 -10.465 1.00 70.12 436 LYS A O 1
ATOM 3417 N N . LEU A 1 437 ? 5.550 24.960 -11.973 1.00 64.44 437 LEU A N 1
ATOM 3418 C CA . LEU A 1 437 ? 4.975 23.774 -12.612 1.00 64.44 437 LEU A CA 1
ATOM 3419 C C . LEU A 1 437 ? 4.989 22.581 -11.651 1.00 64.44 437 LEU A C 1
ATOM 3421 O O . LEU A 1 437 ? 3.970 21.916 -11.491 1.00 64.44 437 LEU A O 1
ATOM 3425 N N . PHE A 1 438 ? 6.116 22.352 -10.976 1.00 65.38 438 PHE A N 1
ATOM 3426 C CA . PHE A 1 438 ? 6.243 21.284 -9.985 1.00 65.38 438 PHE A CA 1
ATOM 3427 C C . PHE A 1 438 ? 5.243 21.462 -8.846 1.00 65.38 438 PHE A C 1
ATOM 3429 O O . PHE A 1 438 ? 4.487 20.543 -8.553 1.00 65.38 438 PHE A O 1
ATOM 3436 N N . VAL A 1 439 ? 5.173 22.665 -8.273 1.00 69.81 439 VAL A N 1
ATOM 3437 C CA . VAL A 1 439 ? 4.215 22.989 -7.211 1.00 69.81 439 VAL A CA 1
ATOM 3438 C C . VAL A 1 439 ? 2.778 22.802 -7.691 1.00 69.81 439 VAL A C 1
ATOM 3440 O O . VAL A 1 439 ? 1.979 22.223 -6.969 1.00 69.81 439 VAL A O 1
ATOM 3443 N N . SER A 1 440 ? 2.443 23.203 -8.921 1.00 66.31 440 SER A N 1
ATOM 3444 C CA . SER A 1 440 ? 1.092 22.999 -9.462 1.00 66.31 440 SER A CA 1
ATOM 3445 C C . SER A 1 440 ? 0.731 21.521 -9.646 1.00 66.31 440 SER A C 1
ATOM 3447 O O . SER A 1 440 ? -0.399 21.141 -9.361 1.00 66.31 440 SER A O 1
ATOM 3449 N N . ILE A 1 441 ? 1.682 20.673 -10.060 1.00 70.06 441 ILE A N 1
ATOM 3450 C CA . ILE A 1 441 ? 1.475 19.221 -10.185 1.00 70.06 441 ILE A CA 1
ATOM 3451 C C . ILE A 1 441 ? 1.348 18.586 -8.799 1.00 70.06 441 ILE A C 1
ATOM 3453 O O . ILE A 1 441 ? 0.475 17.748 -8.593 1.00 70.06 441 ILE A O 1
ATOM 3457 N N . LEU A 1 442 ? 2.185 19.000 -7.845 1.00 69.06 442 LEU A N 1
ATOM 3458 C CA . LEU A 1 442 ? 2.160 18.512 -6.469 1.00 69.06 442 LEU A CA 1
ATOM 3459 C C . LEU A 1 442 ? 0.836 18.865 -5.782 1.00 69.06 442 LEU A C 1
ATOM 3461 O O . LEU A 1 442 ? 0.183 17.987 -5.231 1.00 69.06 442 LEU A O 1
ATOM 3465 N N . ILE A 1 443 ? 0.414 20.130 -5.882 1.00 71.06 443 ILE A N 1
ATOM 3466 C CA . ILE A 1 443 ? -0.864 20.616 -5.353 1.00 71.06 443 ILE A CA 1
ATOM 3467 C C . ILE A 1 443 ? -2.022 19.940 -6.077 1.00 71.06 443 ILE A C 1
ATOM 3469 O O . ILE A 1 443 ? -2.947 19.497 -5.418 1.00 71.06 443 ILE A O 1
ATOM 3473 N N . GLY A 1 444 ? -1.977 19.815 -7.406 1.00 71.62 444 GLY A N 1
ATOM 3474 C CA . GLY A 1 444 ? -3.031 19.147 -8.169 1.00 71.62 444 GLY A CA 1
ATOM 3475 C C . GLY A 1 444 ? -3.181 17.676 -7.787 1.00 71.62 444 GLY A C 1
ATOM 3476 O O . GLY A 1 444 ? -4.292 17.210 -7.575 1.00 71.62 444 GLY A O 1
ATOM 3477 N N . THR A 1 445 ? -2.070 16.955 -7.627 1.00 67.75 445 THR A N 1
ATOM 3478 C CA . THR A 1 445 ? -2.093 15.536 -7.240 1.00 67.75 445 THR A CA 1
ATOM 3479 C C . THR A 1 445 ? -2.511 15.366 -5.783 1.00 67.75 445 THR A C 1
ATOM 3481 O O . THR A 1 445 ? -3.360 14.532 -5.489 1.00 67.75 445 THR A O 1
ATOM 3484 N N . GLY A 1 446 ? -1.977 16.194 -4.880 1.00 67.50 446 GLY A N 1
ATOM 3485 C CA . GLY A 1 446 ? -2.390 16.222 -3.478 1.00 67.50 446 GLY A CA 1
ATOM 3486 C C . GLY A 1 446 ? -3.868 16.572 -3.329 1.00 67.50 446 GLY A C 1
ATOM 3487 O O . GLY A 1 446 ? -4.571 15.912 -2.578 1.00 67.50 446 GLY A O 1
ATOM 3488 N N . PHE A 1 447 ? -4.367 17.537 -4.105 1.00 70.94 447 PHE A N 1
ATOM 3489 C CA . PHE A 1 447 ? -5.783 17.888 -4.147 1.00 70.94 447 PHE A CA 1
ATOM 3490 C C . PHE A 1 447 ? -6.629 16.744 -4.695 1.00 70.94 447 PHE A C 1
ATOM 3492 O O . PHE A 1 447 ? -7.673 16.485 -4.128 1.00 70.94 447 PHE A O 1
ATOM 3499 N N . ILE A 1 448 ? -6.197 16.024 -5.735 1.00 69.06 448 ILE A N 1
ATOM 3500 C CA . ILE A 1 448 ? -6.934 14.852 -6.231 1.00 69.06 448 ILE A CA 1
ATOM 3501 C C . ILE A 1 448 ? -7.037 13.787 -5.134 1.00 69.06 448 ILE A C 1
ATOM 3503 O O . ILE A 1 448 ? -8.144 13.344 -4.850 1.00 69.06 448 ILE A O 1
ATOM 3507 N N . VAL A 1 449 ? -5.928 13.436 -4.475 1.00 63.22 449 VAL A N 1
ATOM 3508 C CA . VAL A 1 449 ? -5.909 12.422 -3.403 1.00 63.22 449 VAL A CA 1
ATOM 3509 C C . VAL A 1 449 ? -6.757 12.859 -2.204 1.00 63.22 449 VAL A C 1
ATOM 3511 O O . VAL A 1 449 ? -7.608 12.102 -1.743 1.00 63.22 449 VAL A O 1
ATOM 3514 N N . LEU A 1 450 ? -6.586 14.100 -1.737 1.00 64.44 450 LEU A N 1
ATOM 3515 C CA . LEU A 1 450 ? -7.377 14.657 -0.637 1.00 64.44 450 LEU A CA 1
ATOM 3516 C C . LEU A 1 450 ? -8.851 14.797 -1.017 1.00 64.44 450 LEU A C 1
ATOM 3518 O O . LEU A 1 450 ? -9.717 14.485 -0.210 1.00 64.44 450 LEU A O 1
ATOM 3522 N N . SER A 1 451 ? -9.149 15.216 -2.249 1.00 65.69 451 SER A N 1
ATOM 3523 C CA . SER A 1 451 ? -10.520 15.295 -2.749 1.00 65.69 451 SER A CA 1
ATOM 3524 C C . SER A 1 451 ? -11.135 13.917 -2.857 1.00 65.69 451 SER A C 1
ATOM 3526 O O . SER A 1 451 ? -12.318 13.808 -2.620 1.00 65.69 451 SER A O 1
ATOM 3528 N N . GLN A 1 452 ? -10.372 12.867 -3.164 1.00 61.69 452 GLN A N 1
ATOM 3529 C CA . GLN A 1 452 ? -10.899 11.512 -3.240 1.00 61.69 452 GLN A CA 1
ATOM 3530 C C . GLN A 1 452 ? -11.247 10.986 -1.847 1.00 61.69 452 GLN A C 1
ATOM 3532 O O . GLN A 1 452 ? -12.321 10.426 -1.687 1.00 61.69 452 GLN A O 1
ATOM 3537 N N . SER A 1 453 ? -10.400 11.223 -0.840 1.00 60.31 453 SER A N 1
ATOM 3538 C CA . SER A 1 453 ? -10.706 10.884 0.558 1.00 60.31 453 SER A CA 1
ATOM 3539 C C . SER A 1 453 ? -11.900 11.692 1.084 1.00 60.31 453 SER A C 1
ATOM 3541 O O . SER A 1 453 ? -12.871 11.123 1.579 1.00 60.31 453 SER A O 1
ATOM 3543 N N . ALA A 1 454 ? -11.899 13.011 0.868 1.00 57.91 454 ALA A N 1
ATOM 3544 C CA . ALA A 1 454 ? -13.010 13.876 1.249 1.00 57.91 454 ALA A CA 1
ATOM 3545 C C . ALA A 1 454 ? -14.296 13.534 0.485 1.00 57.91 454 ALA A C 1
ATOM 3547 O O . ALA A 1 454 ? -15.373 13.558 1.064 1.00 57.91 454 ALA A O 1
ATOM 3548 N N . MET A 1 455 ? -14.201 13.195 -0.802 1.00 54.38 455 MET A N 1
ATOM 3549 C CA . MET A 1 455 ? -15.332 12.802 -1.638 1.00 54.38 455 MET A CA 1
ATOM 3550 C C . MET A 1 455 ? -15.819 11.408 -1.278 1.00 54.38 455 MET A C 1
ATOM 3552 O O . MET A 1 455 ? -17.010 11.189 -1.357 1.00 54.38 455 MET A O 1
ATOM 3556 N N . GLN A 1 456 ? -14.968 10.477 -0.855 1.00 54.56 456 GLN A N 1
ATOM 3557 C CA . GLN A 1 456 ? -15.411 9.174 -0.368 1.00 54.56 456 GLN A CA 1
ATOM 3558 C C . GLN A 1 456 ? -16.204 9.351 0.928 1.00 54.56 456 GLN A C 1
ATOM 3560 O O . GLN A 1 456 ? -17.347 8.912 0.988 1.00 54.56 456 GLN A O 1
ATOM 3565 N N . ASN A 1 457 ? -15.681 10.125 1.883 1.00 51.81 457 ASN A N 1
ATOM 3566 C CA . ASN A 1 457 ? -16.421 10.468 3.097 1.00 51.81 457 ASN A CA 1
ATOM 3567 C C . ASN A 1 457 ? -17.706 11.245 2.778 1.00 51.81 457 ASN A C 1
ATOM 3569 O O . ASN A 1 457 ? -18.744 10.978 3.368 1.00 51.81 457 ASN A O 1
ATOM 3573 N N . PHE A 1 458 ? -17.687 12.165 1.813 1.00 47.59 458 PHE A N 1
ATOM 3574 C CA . PHE A 1 458 ? -18.847 12.975 1.429 1.00 47.59 458 PHE A CA 1
ATOM 3575 C C . PHE A 1 458 ? -19.891 12.214 0.595 1.00 47.59 458 PHE A C 1
ATOM 3577 O O . PHE A 1 458 ? -21.083 12.411 0.776 1.00 47.59 458 PHE A O 1
ATOM 3584 N N . VAL A 1 459 ? -19.485 11.345 -0.327 1.00 47.56 459 VAL A N 1
ATOM 3585 C CA . VAL A 1 459 ? -20.389 10.528 -1.153 1.00 47.56 459 VAL A CA 1
ATOM 3586 C C . VAL A 1 459 ? -21.021 9.441 -0.292 1.00 47.56 459 VAL A C 1
ATOM 3588 O O . VAL A 1 459 ? -22.227 9.230 -0.397 1.00 47.56 459 VAL A O 1
ATOM 3591 N N . ILE A 1 460 ? -20.250 8.818 0.604 1.00 51.62 460 ILE A N 1
ATOM 3592 C CA . ILE A 1 460 ? -20.781 7.841 1.561 1.00 51.62 460 ILE A CA 1
ATOM 3593 C C . ILE A 1 460 ? -21.708 8.531 2.575 1.00 51.62 460 ILE A C 1
ATOM 3595 O O . ILE A 1 460 ? -22.780 8.007 2.843 1.00 51.62 460 ILE A O 1
ATOM 3599 N N . SER A 1 461 ? -21.378 9.735 3.061 1.00 49.53 461 SER A N 1
ATOM 3600 C CA . SER A 1 461 ? -22.220 10.442 4.047 1.00 49.53 461 SER A CA 1
ATOM 3601 C C . SER A 1 461 ? -23.416 11.209 3.475 1.00 49.53 461 SER A C 1
ATOM 3603 O O . SER A 1 461 ? -24.288 11.602 4.244 1.00 49.53 461 SER A O 1
ATOM 3605 N N . ARG A 1 462 ? -23.473 11.485 2.162 1.00 42.50 462 ARG A N 1
ATOM 3606 C CA . ARG A 1 462 ? -24.457 12.439 1.609 1.00 42.50 462 ARG A CA 1
ATOM 3607 C C . ARG A 1 462 ? -25.276 11.947 0.419 1.00 42.50 462 ARG A C 1
ATOM 3609 O O . ARG A 1 462 ? -26.073 12.732 -0.086 1.00 42.50 462 ARG A O 1
ATOM 3616 N N . SER A 1 463 ? -25.076 10.720 -0.073 1.00 41.53 463 SER A N 1
ATOM 3617 C CA . SER A 1 463 ? -25.745 10.268 -1.311 1.00 41.53 463 SER A CA 1
ATOM 3618 C C . SER A 1 463 ? -26.371 8.877 -1.297 1.00 41.53 463 SER A C 1
ATOM 3620 O O . SER A 1 463 ? -26.864 8.442 -2.335 1.00 41.53 463 SER A O 1
ATOM 3622 N N . ARG A 1 464 ? -26.414 8.190 -0.155 1.00 51.81 464 ARG A N 1
ATOM 3623 C CA . ARG A 1 464 ? -27.322 7.055 0.001 1.00 51.81 464 ARG A CA 1
ATOM 3624 C C . ARG A 1 464 ? -28.465 7.514 0.889 1.00 51.81 464 ARG A C 1
ATOM 3626 O O . ARG A 1 464 ? -28.230 7.883 2.034 1.00 51.81 464 ARG A O 1
ATOM 3633 N N . ALA A 1 465 ? -29.675 7.537 0.332 1.00 59.34 465 ALA A N 1
ATOM 3634 C CA . ALA A 1 465 ? -30.856 7.315 1.152 1.00 59.34 465 ALA A CA 1
ATOM 3635 C C . ALA A 1 465 ? -30.556 6.101 2.053 1.00 59.34 465 ALA A C 1
ATOM 3637 O O . ALA A 1 465 ? -29.951 5.151 1.537 1.00 59.34 465 ALA A O 1
ATOM 3638 N N . PRO A 1 466 ? -30.864 6.158 3.360 1.00 63.50 466 PRO A N 1
ATOM 3639 C CA . PRO A 1 466 ? -30.587 5.054 4.274 1.00 63.50 466 PRO A CA 1
ATOM 3640 C C . PRO A 1 466 ? -31.074 3.748 3.641 1.00 63.50 466 PRO A C 1
ATOM 3642 O O . PRO A 1 466 ? -32.200 3.685 3.132 1.00 63.50 466 PRO A O 1
ATOM 3645 N N . VAL A 1 467 ? -30.184 2.753 3.566 1.00 72.62 467 VAL A N 1
ATOM 3646 C CA . VAL A 1 467 ? -30.549 1.454 3.006 1.00 72.62 467 VAL A CA 1
ATOM 3647 C C . VAL A 1 467 ? -31.156 0.660 4.142 1.00 72.62 467 VAL A C 1
ATOM 3649 O O . VAL A 1 467 ? -30.515 0.393 5.152 1.00 72.62 467 VAL A O 1
ATOM 3652 N N . MET A 1 468 ? -32.418 0.311 3.981 1.00 84.19 468 MET A N 1
ATOM 3653 C CA . MET A 1 468 ? -33.176 -0.402 4.981 1.00 84.19 468 MET A CA 1
ATOM 3654 C C . MET A 1 468 ? -33.184 -1.879 4.623 1.00 84.19 468 MET A C 1
ATOM 3656 O O . MET A 1 468 ? -33.763 -2.277 3.611 1.00 84.19 468 MET A O 1
ATOM 3660 N N . LEU A 1 469 ? -32.499 -2.686 5.428 1.00 91.06 469 LEU A N 1
ATOM 3661 C CA . LEU A 1 469 ? -32.468 -4.134 5.251 1.00 91.06 469 LEU A CA 1
ATOM 3662 C C . LEU A 1 469 ? -33.683 -4.727 5.953 1.00 91.06 469 LEU A C 1
ATOM 3664 O O . LEU A 1 469 ? -33.729 -4.759 7.178 1.00 91.06 469 LEU A O 1
ATOM 3668 N N . ILE A 1 470 ? -34.674 -5.183 5.192 1.00 93.88 470 ILE A N 1
ATOM 3669 C CA . ILE A 1 470 ? -35.913 -5.709 5.768 1.00 93.88 470 ILE A CA 1
ATOM 3670 C C . ILE A 1 470 ? -35.957 -7.223 5.597 1.00 93.88 470 ILE A C 1
ATOM 3672 O O . ILE A 1 470 ? -35.944 -7.736 4.478 1.00 93.88 470 ILE A O 1
ATOM 3676 N N . TYR A 1 471 ? -36.037 -7.945 6.712 1.00 96.12 471 TYR A N 1
ATOM 3677 C CA . TYR A 1 471 ? -36.444 -9.343 6.722 1.00 96.12 471 TYR A CA 1
ATOM 3678 C C . TYR A 1 471 ? -37.940 -9.421 6.999 1.00 96.12 471 TYR A C 1
ATOM 3680 O O . TYR A 1 471 ? -38.402 -9.151 8.108 1.00 96.12 471 TYR A O 1
ATOM 3688 N N . ASP A 1 472 ? -38.694 -9.798 5.975 1.00 96.12 472 ASP A N 1
ATOM 3689 C CA . ASP A 1 472 ? -40.145 -9.881 6.038 1.00 96.12 472 ASP A CA 1
ATOM 3690 C C . ASP A 1 472 ? -40.609 -11.333 5.990 1.00 96.12 472 ASP A C 1
ATOM 3692 O O . ASP A 1 472 ? -40.460 -12.021 4.978 1.00 96.12 472 ASP A O 1
ATOM 3696 N N . ARG A 1 473 ? -41.183 -11.803 7.100 1.00 94.12 473 ARG A N 1
ATOM 3697 C CA . ARG A 1 473 ? -41.684 -13.178 7.205 1.00 94.12 473 ARG A CA 1
ATOM 3698 C C . ARG A 1 473 ? -43.053 -13.357 6.543 1.00 94.12 473 ARG A C 1
ATOM 3700 O O . ARG A 1 473 ? -43.366 -14.460 6.099 1.00 94.12 473 ARG A O 1
ATOM 3707 N N . GLY A 1 474 ? -43.857 -12.294 6.495 1.00 93.44 474 GLY A N 1
ATOM 3708 C CA . GLY A 1 474 ? -45.239 -12.304 6.005 1.00 93.44 474 GLY A CA 1
ATOM 3709 C C . GLY A 1 474 ? -45.380 -11.970 4.520 1.00 93.44 474 GLY A C 1
ATOM 3710 O O . GLY A 1 474 ? -46.438 -12.215 3.942 1.00 93.44 474 GLY A O 1
ATOM 3711 N N . ASN A 1 475 ? -44.316 -11.460 3.886 1.00 92.75 475 ASN A N 1
ATOM 3712 C CA . ASN A 1 475 ? -44.355 -10.884 2.537 1.00 92.75 475 ASN A CA 1
ATOM 3713 C C . ASN A 1 475 ? -45.425 -9.778 2.442 1.00 92.75 475 ASN A C 1
ATOM 3715 O O . ASN A 1 475 ? -46.347 -9.817 1.621 1.00 92.75 475 ASN A O 1
ATOM 3719 N N . SER A 1 476 ? -45.264 -8.819 3.342 1.00 94.44 476 SER A N 1
ATOM 3720 C CA . SER A 1 476 ? -46.103 -7.670 3.617 1.00 94.44 476 SER A CA 1
ATOM 3721 C C . SER A 1 476 ? -46.185 -6.723 2.424 1.00 94.44 476 SER A C 1
ATOM 3723 O O . SER A 1 476 ? -45.208 -6.450 1.719 1.00 94.44 476 SER A O 1
ATOM 3725 N N . SER A 1 477 ? -47.372 -6.162 2.211 1.00 91.88 477 SER A N 1
ATOM 3726 C CA . SER A 1 477 ? -47.636 -5.240 1.097 1.00 91.88 477 SER A CA 1
ATOM 3727 C C . SER A 1 477 ? -46.875 -3.907 1.196 1.00 91.88 477 SER A C 1
ATOM 3729 O O . SER A 1 477 ? -46.548 -3.311 0.164 1.00 91.88 477 SER A O 1
ATOM 3731 N N . ILE A 1 478 ? -46.510 -3.496 2.419 1.00 91.12 478 ILE A N 1
ATOM 3732 C CA . ILE A 1 478 ? -45.761 -2.265 2.731 1.00 91.12 478 ILE A CA 1
ATOM 3733 C C . ILE A 1 478 ? -44.424 -2.174 1.985 1.00 91.12 478 ILE A C 1
ATOM 3735 O O . ILE A 1 478 ? -43.990 -1.084 1.624 1.00 91.12 478 ILE A O 1
ATOM 3739 N N . LEU A 1 479 ? -43.784 -3.310 1.681 1.00 90.62 479 LEU A N 1
ATOM 3740 C CA . LEU A 1 479 ? -42.489 -3.327 1.000 1.00 90.62 479 LEU A CA 1
ATOM 3741 C C . LEU A 1 479 ? -42.559 -2.688 -0.392 1.00 90.62 479 LEU A C 1
ATOM 3743 O O . LEU A 1 479 ? -41.613 -2.028 -0.814 1.00 90.62 479 LEU A O 1
ATOM 3747 N N . GLN A 1 480 ? -43.689 -2.837 -1.093 1.00 85.88 480 GLN A N 1
ATOM 3748 C CA . GLN A 1 480 ? -43.890 -2.209 -2.403 1.00 85.88 480 GLN A CA 1
ATOM 3749 C C . GLN A 1 480 ? -44.118 -0.700 -2.304 1.00 85.88 480 GLN A C 1
ATOM 3751 O O . GLN A 1 480 ? -43.840 0.012 -3.269 1.00 85.88 480 GLN A O 1
ATOM 3756 N N . GLU A 1 481 ? -44.654 -0.219 -1.182 1.00 88.00 481 GLU A N 1
ATOM 3757 C CA . GLU A 1 481 ? -44.866 1.207 -0.930 1.00 88.00 481 GLU A CA 1
ATOM 3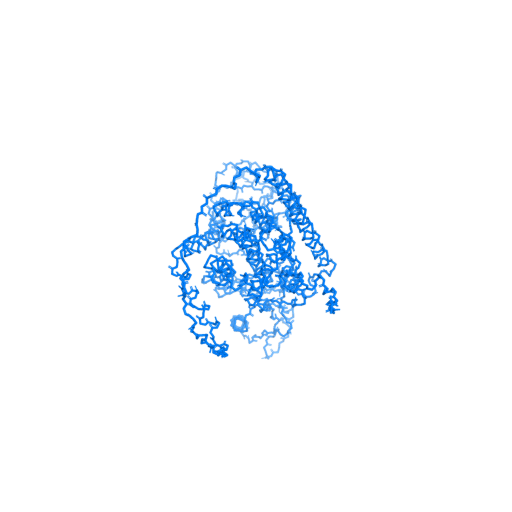758 C C . GLU A 1 481 ? -43.574 1.878 -0.453 1.00 88.00 481 GLU A C 1
ATOM 3760 O O . GLU A 1 481 ? -43.234 2.955 -0.942 1.00 88.00 481 GLU A O 1
ATOM 3765 N N . LEU A 1 482 ? -42.804 1.210 0.411 1.00 86.19 482 LEU A N 1
ATOM 3766 C CA . LEU A 1 482 ? -41.502 1.690 0.876 1.00 86.19 482 LEU A CA 1
ATOM 3767 C C . LEU A 1 482 ? -40.466 1.748 -0.255 1.00 86.19 482 LEU A C 1
ATOM 3769 O O . LEU A 1 482 ? -39.709 2.710 -0.327 1.00 86.19 482 LEU A O 1
ATOM 3773 N N . ASP A 1 483 ? -40.466 0.789 -1.188 1.00 84.31 483 ASP A N 1
ATOM 3774 C CA . ASP A 1 483 ? -39.587 0.823 -2.373 1.00 84.31 483 ASP A CA 1
ATOM 3775 C C . ASP A 1 483 ? -39.954 1.954 -3.362 1.00 84.31 483 ASP A C 1
ATOM 3777 O O . ASP A 1 483 ? -39.159 2.344 -4.217 1.00 84.31 483 ASP A O 1
ATOM 3781 N N . GLN A 1 484 ? -41.160 2.525 -3.247 1.00 86.12 484 GLN A N 1
ATOM 3782 C CA . GLN A 1 484 ? -41.597 3.671 -4.054 1.00 86.12 484 GLN A CA 1
ATOM 3783 C C . GLN A 1 484 ? -41.256 5.029 -3.423 1.00 86.12 484 GLN A C 1
ATOM 3785 O O . GLN A 1 484 ? -41.394 6.054 -4.103 1.00 86.12 484 GLN A O 1
ATOM 3790 N N . GLN A 1 485 ? -40.806 5.067 -2.163 1.00 86.38 485 GLN A N 1
ATOM 3791 C CA . GLN A 1 485 ? -40.388 6.307 -1.508 1.00 86.38 485 GLN A CA 1
ATOM 3792 C C . GLN A 1 485 ? -39.056 6.792 -2.113 1.00 86.38 485 GLN A C 1
ATOM 3794 O O . GLN A 1 485 ? -38.070 6.060 -2.118 1.00 86.38 485 GLN A O 1
ATOM 3799 N N . PRO A 1 486 ? -38.977 8.033 -2.630 1.00 76.94 486 PRO A N 1
ATOM 3800 C CA . PRO A 1 486 ? -37.787 8.525 -3.330 1.00 76.94 486 PRO A CA 1
ATOM 3801 C C . PRO A 1 486 ? -36.564 8.711 -2.419 1.00 76.94 486 PRO A C 1
ATOM 3803 O O . PRO A 1 486 ? -35.445 8.803 -2.926 1.00 76.94 486 PRO A O 1
ATOM 3806 N N . ASP A 1 487 ? -36.782 8.760 -1.104 1.00 79.62 487 ASP A N 1
ATOM 3807 C CA . ASP A 1 487 ? -35.770 9.047 -0.087 1.00 79.62 487 ASP A CA 1
ATOM 3808 C C . ASP A 1 487 ? -35.398 7.808 0.754 1.00 79.62 487 ASP A C 1
ATOM 3810 O O . ASP A 1 487 ? -34.684 7.932 1.751 1.00 79.62 487 ASP A O 1
ATOM 3814 N N . THR A 1 488 ? -35.839 6.606 0.359 1.00 74.62 488 THR A N 1
ATOM 3815 C CA . THR A 1 488 ? -35.564 5.350 1.078 1.00 74.62 488 THR A CA 1
ATOM 3816 C C . THR A 1 488 ? -35.249 4.233 0.090 1.00 74.62 488 THR A C 1
ATOM 3818 O O . THR A 1 488 ? -35.912 4.086 -0.931 1.00 74.62 488 THR A O 1
ATOM 3821 N N . HIS A 1 489 ? -34.219 3.435 0.372 1.00 81.19 489 HIS A N 1
ATOM 3822 C CA . HIS A 1 489 ? -33.932 2.235 -0.410 1.00 81.19 489 HIS A CA 1
ATOM 3823 C C . HIS A 1 489 ? -34.172 1.014 0.457 1.00 81.19 489 HIS A C 1
ATOM 3825 O O . HIS A 1 489 ? -33.451 0.798 1.425 1.00 81.19 489 HIS A O 1
ATOM 3831 N N . VAL A 1 490 ? -35.161 0.204 0.099 1.00 86.38 490 VAL A N 1
ATOM 3832 C CA . VAL A 1 490 ? -35.448 -1.037 0.813 1.00 86.38 490 VAL A CA 1
ATOM 3833 C C . VAL A 1 490 ? -34.752 -2.199 0.118 1.00 86.38 490 VAL A C 1
ATOM 3835 O O . VAL A 1 490 ? -34.957 -2.457 -1.065 1.00 86.38 490 VAL A O 1
ATOM 3838 N N . ALA A 1 491 ? -33.925 -2.919 0.865 1.00 88.94 491 ALA A N 1
ATOM 3839 C CA . ALA A 1 491 ? -33.341 -4.181 0.449 1.00 88.94 491 ALA A CA 1
ATOM 3840 C C . ALA A 1 491 ? -33.997 -5.303 1.255 1.00 88.94 491 ALA A C 1
ATOM 3842 O O . ALA A 1 491 ? -33.722 -5.482 2.439 1.00 88.94 491 ALA A O 1
ATOM 3843 N N . VAL A 1 492 ? -34.885 -6.056 0.609 1.00 91.31 492 VAL A N 1
ATOM 3844 C CA . VAL A 1 492 ? -35.525 -7.219 1.229 1.00 91.31 492 VAL A CA 1
ATOM 3845 C C . VAL A 1 492 ? -34.553 -8.391 1.186 1.00 91.31 492 VAL A C 1
ATOM 3847 O O . VAL A 1 492 ? -33.986 -8.682 0.130 1.00 91.31 492 VAL A O 1
ATOM 3850 N N . VAL A 1 493 ? -34.357 -9.063 2.316 1.00 93.31 493 VAL A N 1
ATOM 3851 C CA . VAL A 1 493 ? -33.483 -10.238 2.409 1.00 93.31 493 VAL A CA 1
ATOM 3852 C C . VAL A 1 493 ? -34.259 -11.467 2.860 1.00 93.31 493 VAL A C 1
ATOM 3854 O O . VAL A 1 493 ? -35.238 -11.373 3.594 1.00 93.31 493 VAL A O 1
ATOM 3857 N N . ASP A 1 494 ? -33.799 -12.641 2.431 1.00 92.88 494 ASP A N 1
ATOM 3858 C CA . ASP A 1 494 ? -34.546 -13.896 2.590 1.00 92.88 494 ASP A CA 1
ATOM 3859 C C . ASP A 1 494 ? -34.468 -14.496 4.005 1.00 92.88 494 ASP A C 1
ATOM 3861 O O . ASP A 1 494 ? -35.182 -15.449 4.318 1.00 92.88 494 ASP A O 1
ATOM 3865 N N . SER A 1 495 ? -33.563 -14.006 4.859 1.00 95.06 495 SER A N 1
ATOM 3866 C CA . SER A 1 495 ? -33.375 -14.549 6.207 1.00 95.06 495 SER A CA 1
ATOM 3867 C C . SER A 1 495 ? -32.773 -13.537 7.174 1.00 95.06 495 SER A C 1
ATOM 3869 O O . SER A 1 495 ? -31.995 -12.668 6.779 1.00 95.06 495 SER A O 1
ATOM 3871 N N . LEU A 1 496 ? -33.075 -13.727 8.459 1.00 94.19 496 LEU A N 1
ATOM 3872 C CA . LEU A 1 496 ? -32.518 -12.946 9.563 1.00 94.19 496 LEU A CA 1
ATOM 3873 C C . LEU A 1 496 ? -30.982 -12.946 9.576 1.00 94.19 496 LEU A C 1
ATOM 3875 O O . LEU A 1 496 ? -30.378 -11.893 9.732 1.00 94.19 496 LEU A O 1
ATOM 3879 N N . SER A 1 497 ? -30.347 -14.095 9.328 1.00 92.62 497 SER A N 1
ATOM 3880 C CA . SER A 1 497 ? -28.882 -14.196 9.325 1.00 92.62 497 SER A CA 1
ATOM 3881 C C . SER A 1 497 ? -28.227 -13.306 8.266 1.00 92.62 497 SER A C 1
ATOM 3883 O O . SER A 1 497 ? -27.139 -12.794 8.492 1.00 92.62 497 SER A O 1
ATOM 3885 N N . ILE A 1 498 ? -28.894 -13.087 7.124 1.00 88.25 498 ILE A N 1
ATOM 3886 C CA . ILE A 1 498 ? -28.389 -12.184 6.078 1.00 88.25 498 ILE A CA 1
ATOM 3887 C C . ILE A 1 498 ? -28.504 -10.723 6.531 1.00 88.25 498 ILE A C 1
ATOM 3889 O O . ILE A 1 498 ? -27.621 -9.935 6.212 1.00 88.25 498 ILE A O 1
ATOM 3893 N N . VAL A 1 499 ? -29.554 -10.356 7.282 1.00 90.25 499 VAL A N 1
ATOM 3894 C CA . VAL A 1 499 ? -29.669 -9.013 7.884 1.00 90.25 499 VAL A CA 1
ATOM 3895 C C . VAL A 1 499 ? -28.513 -8.773 8.852 1.00 90.25 499 VAL A C 1
ATOM 3897 O O . VAL A 1 499 ? -27.840 -7.753 8.758 1.00 90.25 499 VAL A O 1
ATOM 3900 N N . GLU A 1 500 ? -28.264 -9.723 9.754 1.00 89.56 500 GLU A N 1
ATOM 3901 C CA . GLU A 1 500 ? -27.215 -9.628 10.775 1.00 89.56 500 GLU A CA 1
ATOM 3902 C C . GLU A 1 500 ? -25.813 -9.527 10.154 1.00 89.56 500 GLU A C 1
ATOM 3904 O O . GLU A 1 500 ? -25.036 -8.645 10.525 1.00 89.56 500 GLU A O 1
ATOM 3909 N N . GLU A 1 501 ? -25.504 -10.377 9.170 1.00 84.12 501 GLU A N 1
ATOM 3910 C CA . GLU A 1 501 ? -24.239 -10.337 8.425 1.00 84.12 501 GLU A CA 1
ATOM 3911 C C . GLU A 1 501 ? -24.080 -9.005 7.677 1.00 84.12 501 GLU A C 1
ATOM 3913 O O . GLU A 1 501 ? -23.073 -8.314 7.830 1.00 84.12 501 GLU A O 1
ATOM 3918 N N . ALA A 1 502 ? -25.109 -8.585 6.935 1.00 80.19 502 ALA A N 1
ATOM 3919 C CA . ALA A 1 502 ? -25.065 -7.362 6.143 1.00 80.19 502 ALA A CA 1
ATOM 3920 C C . ALA A 1 502 ? -24.895 -6.101 7.004 1.00 80.19 502 ALA A C 1
ATOM 3922 O O . ALA A 1 502 ? -24.113 -5.224 6.648 1.00 80.19 502 ALA A O 1
ATOM 3923 N N . ILE A 1 503 ? -25.580 -6.010 8.144 1.00 86.12 503 ILE A N 1
ATOM 3924 C CA . ILE A 1 503 ? -25.455 -4.875 9.073 1.00 86.12 503 ILE A CA 1
ATOM 3925 C C . ILE A 1 503 ? -24.080 -4.840 9.732 1.00 86.12 503 ILE A C 1
ATOM 3927 O O . ILE A 1 503 ? -23.533 -3.763 9.965 1.00 86.12 503 ILE A O 1
ATOM 3931 N N . THR A 1 504 ? -23.506 -6.005 10.022 1.00 78.06 504 THR A N 1
ATOM 3932 C CA . THR A 1 504 ? -22.177 -6.091 10.634 1.00 78.06 504 THR A CA 1
ATOM 3933 C C . THR A 1 504 ? -21.083 -5.639 9.663 1.00 78.06 504 THR A C 1
ATOM 3935 O O . THR A 1 504 ? -20.140 -4.962 10.080 1.00 78.06 504 THR A O 1
ATOM 3938 N N . ASP A 1 505 ? -21.246 -5.947 8.374 1.00 72.75 505 ASP A N 1
ATOM 3939 C CA . ASP A 1 505 ? -20.246 -5.696 7.332 1.00 72.75 505 ASP A CA 1
ATOM 3940 C C . ASP A 1 505 ? -20.416 -4.354 6.593 1.00 72.75 505 ASP A C 1
ATOM 3942 O O . ASP A 1 505 ? -19.489 -3.891 5.914 1.00 72.75 505 ASP A O 1
ATOM 3946 N N . MET A 1 506 ? -21.581 -3.703 6.684 1.00 68.31 506 MET A N 1
ATOM 3947 C CA . MET A 1 506 ? -21.819 -2.426 6.007 1.00 68.31 506 MET A CA 1
ATOM 3948 C C . MET A 1 506 ? -21.091 -1.269 6.710 1.00 68.31 506 MET A C 1
ATOM 3950 O O . MET A 1 506 ? -21.213 -1.093 7.910 1.00 68.31 506 MET A O 1
ATOM 3954 N N . PRO A 1 507 ? -20.367 -0.400 5.982 1.00 57.22 507 PRO A N 1
ATOM 3955 C CA . PRO A 1 507 ? -19.706 0.772 6.565 1.00 57.22 507 PRO A CA 1
ATOM 3956 C C . PRO A 1 507 ? -20.660 1.959 6.804 1.00 57.22 507 PRO A C 1
ATOM 3958 O O . PRO A 1 507 ? -20.217 3.028 7.227 1.00 57.22 507 PRO A O 1
ATOM 3961 N N . SER A 1 508 ? -21.939 1.824 6.444 1.00 70.06 508 SER A N 1
ATOM 3962 C CA . SER A 1 508 ? -22.968 2.861 6.554 1.00 70.06 508 SER A CA 1
ATOM 3963 C C . SER A 1 508 ? -23.871 2.633 7.757 1.00 70.06 508 SER A C 1
ATOM 3965 O O . SER A 1 508 ? -24.088 1.506 8.187 1.00 70.06 508 SER A O 1
ATOM 3967 N N . LYS A 1 509 ? -24.410 3.739 8.279 1.00 68.19 509 LYS A N 1
ATOM 3968 C CA . LYS A 1 509 ? -25.370 3.776 9.382 1.00 68.19 509 LYS A CA 1
ATOM 3969 C C . LYS A 1 509 ? -26.749 3.249 8.943 1.00 68.19 509 LYS A C 1
ATOM 3971 O O . LYS A 1 509 ? -27.717 4.004 8.923 1.00 68.19 509 LYS A O 1
ATOM 3976 N N . ASP A 1 510 ? -26.809 1.986 8.542 1.00 78.88 510 ASP A N 1
ATOM 3977 C CA . ASP A 1 510 ? -28.011 1.330 8.029 1.00 78.88 510 ASP A CA 1
ATOM 3978 C C . ASP A 1 510 ? -28.741 0.558 9.143 1.00 78.88 510 ASP A C 1
ATOM 3980 O O . ASP A 1 510 ? -28.123 0.069 10.092 1.00 78.88 510 ASP A O 1
ATOM 3984 N N . LEU A 1 511 ? -30.070 0.474 9.031 1.00 83.75 511 LEU A N 1
ATOM 3985 C CA . LEU A 1 511 ? -30.951 -0.189 9.995 1.00 83.75 511 LEU A CA 1
ATOM 3986 C C . LEU A 1 511 ? -31.489 -1.492 9.391 1.00 83.75 511 LEU A C 1
ATOM 3988 O O . LEU A 1 511 ? -31.983 -1.513 8.259 1.00 83.75 511 LEU A O 1
ATOM 3992 N N . GLY A 1 512 ? -31.429 -2.569 10.167 1.00 92.06 512 GLY A N 1
ATOM 3993 C CA . GLY A 1 512 ? -32.170 -3.794 9.903 1.00 92.06 512 GLY A CA 1
ATOM 3994 C C . GLY A 1 512 ? -33.543 -3.748 10.527 1.00 92.06 512 GLY A C 1
ATOM 3995 O O . GLY A 1 512 ? -33.686 -3.298 11.657 1.00 92.06 512 GLY A O 1
ATOM 3996 N N . LEU A 1 513 ? -34.544 -4.270 9.839 1.00 93.38 513 LEU A N 1
ATOM 3997 C CA . LEU A 1 513 ? -35.885 -4.415 10.385 1.00 93.38 513 LEU A CA 1
ATOM 3998 C C . LEU A 1 513 ? -36.404 -5.818 10.164 1.00 93.38 513 LEU A C 1
ATOM 4000 O O . LEU A 1 513 ? -36.206 -6.418 9.106 1.00 93.38 513 LEU A O 1
ATOM 4004 N N . ILE A 1 514 ? -37.113 -6.313 11.167 1.00 95.56 514 ILE A N 1
ATOM 4005 C CA . ILE A 1 514 ? -37.808 -7.588 11.114 1.00 95.56 514 ILE A CA 1
ATOM 4006 C C . ILE A 1 514 ? -39.304 -7.292 11.128 1.00 95.56 514 ILE A C 1
ATOM 4008 O O . ILE A 1 514 ? -39.838 -6.808 12.128 1.00 95.56 514 ILE A O 1
ATOM 4012 N N . LEU A 1 515 ? -39.983 -7.594 10.019 1.00 95.25 515 LEU A N 1
ATOM 4013 C CA . LEU A 1 515 ? -41.441 -7.512 9.952 1.00 95.25 515 LEU A CA 1
ATOM 4014 C C . LEU A 1 515 ? -42.055 -8.840 10.437 1.00 95.25 515 LEU A C 1
ATOM 4016 O O . LEU A 1 515 ? -41.634 -9.915 9.980 1.00 95.25 515 LEU A O 1
ATOM 4020 N N . PRO A 1 516 ? -43.029 -8.799 11.367 1.00 94.81 516 PRO A N 1
ATOM 4021 C CA . PRO A 1 516 ? -43.730 -9.994 11.823 1.00 94.81 516 PRO A CA 1
ATOM 4022 C C . PRO A 1 516 ? -44.618 -10.582 10.711 1.00 94.81 516 PRO A C 1
ATOM 4024 O O . PRO A 1 516 ? -44.996 -9.893 9.767 1.00 94.81 516 PRO A O 1
ATOM 4027 N N . GLU A 1 517 ? -44.957 -11.872 10.811 1.00 95.38 517 GLU A N 1
ATOM 4028 C CA . GLU A 1 517 ? -45.755 -12.575 9.784 1.00 95.38 517 GLU A CA 1
ATOM 4029 C C . GLU A 1 517 ? -47.157 -11.975 9.589 1.00 95.38 517 GLU A C 1
ATOM 4031 O O . GLU A 1 517 ? -47.713 -12.045 8.497 1.00 95.38 517 GLU A O 1
ATOM 4036 N N . ASP A 1 518 ? -47.716 -11.381 10.640 1.00 94.94 518 ASP A N 1
ATOM 4037 C CA . ASP A 1 518 ? -49.043 -10.773 10.708 1.00 94.94 518 ASP A CA 1
ATOM 4038 C C . ASP A 1 518 ? -49.015 -9.239 10.577 1.00 94.94 518 ASP A C 1
ATOM 4040 O O . ASP A 1 518 ? -50.005 -8.576 10.887 1.00 94.94 518 ASP A O 1
ATOM 4044 N N . PHE A 1 519 ? -47.913 -8.661 10.080 1.00 94.75 519 PHE A N 1
ATOM 4045 C CA . PHE A 1 519 ? -47.744 -7.208 9.962 1.00 94.75 519 PHE A CA 1
ATOM 4046 C C . PHE A 1 519 ? -48.915 -6.516 9.243 1.00 94.75 519 PHE A C 1
ATOM 4048 O O . PHE A 1 519 ? -49.459 -5.543 9.763 1.00 94.75 519 PHE A O 1
ATOM 4055 N N . ASP A 1 520 ? -49.355 -7.037 8.091 1.00 94.62 520 ASP A N 1
ATOM 4056 C CA . ASP A 1 520 ? -50.477 -6.461 7.332 1.00 94.62 520 ASP A CA 1
ATOM 4057 C C . ASP A 1 520 ? -51.813 -6.524 8.117 1.00 94.62 520 ASP A C 1
ATOM 4059 O O . ASP A 1 520 ? -52.660 -5.641 7.978 1.00 94.62 520 ASP A O 1
ATOM 4063 N N . GLU A 1 521 ? -52.023 -7.543 8.963 1.00 93.75 521 GLU A N 1
ATOM 4064 C CA . GLU A 1 521 ? -53.236 -7.674 9.786 1.00 93.75 521 GLU A CA 1
ATOM 4065 C C . GLU A 1 521 ? -53.227 -6.692 10.967 1.00 93.75 521 GLU A C 1
ATOM 4067 O O . GLU A 1 521 ? -54.249 -6.057 11.247 1.00 93.75 521 GLU A O 1
ATOM 4072 N N . ILE A 1 522 ? -52.069 -6.519 11.616 1.00 92.62 522 ILE A N 1
ATOM 4073 C CA . ILE A 1 522 ? -51.867 -5.547 12.702 1.00 92.62 522 ILE A CA 1
ATOM 4074 C C . ILE A 1 522 ? -51.987 -4.117 12.158 1.00 92.62 522 ILE A C 1
ATOM 4076 O O . ILE A 1 522 ? -52.656 -3.274 12.754 1.00 92.62 522 ILE A O 1
ATOM 4080 N N . ALA A 1 523 ? -51.432 -3.839 10.976 1.00 89.69 523 ALA A N 1
ATOM 4081 C CA . ALA A 1 523 ? -51.537 -2.522 10.349 1.00 89.69 523 ALA A CA 1
ATOM 4082 C C . ALA A 1 523 ? -52.997 -2.107 10.077 1.00 89.69 523 ALA A C 1
ATOM 4084 O O . ALA A 1 523 ? -53.346 -0.926 10.154 1.00 89.69 523 ALA A O 1
ATOM 4085 N N . LEU A 1 524 ? -53.885 -3.072 9.811 1.00 92.25 524 LEU A N 1
ATOM 4086 C CA . LEU A 1 524 ? -55.316 -2.827 9.616 1.00 92.25 524 LEU A CA 1
ATOM 4087 C C . LEU A 1 524 ? -56.097 -2.650 10.927 1.00 92.25 524 LEU A C 1
ATOM 4089 O O . LEU A 1 524 ? -57.172 -2.041 10.905 1.00 92.25 524 LEU A O 1
ATOM 4093 N N . SER A 1 525 ? -55.601 -3.167 12.057 1.00 90.81 525 SER A N 1
ATOM 4094 C CA . SER A 1 525 ? -56.315 -3.138 13.343 1.00 90.81 525 SER A CA 1
ATOM 4095 C C . SER A 1 525 ? -56.258 -1.776 14.052 1.00 90.81 525 SER A C 1
ATOM 4097 O O . SER A 1 525 ? -57.001 -1.565 15.010 1.00 90.81 525 SER A O 1
ATOM 4099 N N . GLN A 1 526 ? -55.443 -0.833 13.552 1.00 83.69 526 GLN A N 1
ATOM 4100 C CA . GLN A 1 526 ? -55.105 0.443 14.208 1.00 83.69 526 GLN A CA 1
ATOM 4101 C C . GLN A 1 526 ? -54.463 0.280 15.597 1.00 83.69 526 GLN A C 1
ATOM 4103 O O . GLN A 1 526 ? -54.416 1.241 16.369 1.00 83.69 526 GLN A O 1
ATOM 4108 N N . GLU A 1 527 ? -53.993 -0.921 15.933 1.00 89.31 527 GLU A N 1
ATOM 4109 C CA . GLU A 1 527 ? -53.185 -1.146 17.126 1.00 89.31 527 GLU A CA 1
ATOM 4110 C C . GLU A 1 527 ? -51.744 -0.671 16.884 1.00 89.31 527 GLU A C 1
ATOM 4112 O O . GLU A 1 527 ? -51.297 -0.508 15.749 1.00 89.31 527 GLU A O 1
ATOM 4117 N N . GLU A 1 528 ? -51.027 -0.382 17.968 1.00 89.25 528 GLU A N 1
ATOM 4118 C CA . GLU A 1 528 ? -49.628 0.041 17.914 1.00 89.25 528 GLU A CA 1
ATOM 4119 C C . GLU A 1 528 ? -48.761 -1.096 17.348 1.00 89.25 528 GLU A C 1
ATOM 4121 O O . GLU A 1 528 ? -48.748 -2.203 17.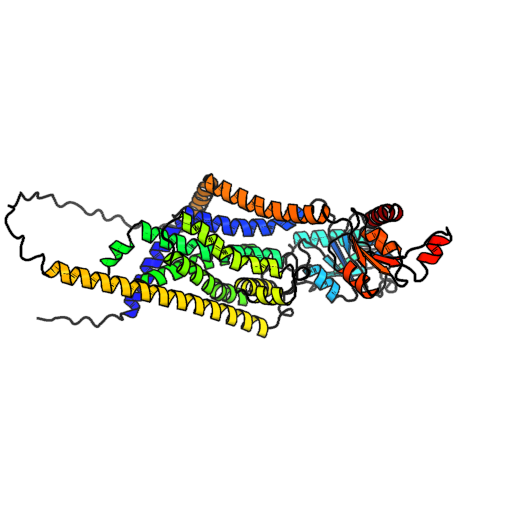889 1.00 89.25 528 GLU A O 1
ATOM 4126 N N . ILE A 1 529 ? -48.052 -0.830 16.247 1.00 89.06 529 ILE A N 1
ATOM 4127 C CA . ILE A 1 529 ? -47.170 -1.804 15.598 1.00 89.06 529 ILE A CA 1
ATOM 4128 C C . ILE A 1 529 ? -45.806 -1.738 16.285 1.00 89.06 529 ILE A C 1
ATOM 4130 O O . ILE A 1 529 ? -45.122 -0.718 16.231 1.00 89.06 529 ILE A O 1
ATOM 4134 N N . VAL A 1 530 ? -45.390 -2.843 16.900 1.00 89.81 530 VAL A N 1
ATOM 4135 C CA . VAL A 1 530 ? -44.048 -2.982 17.474 1.00 89.81 530 VAL A CA 1
ATOM 4136 C C . VAL A 1 530 ? -43.167 -3.733 16.480 1.00 89.81 530 VAL A C 1
ATOM 4138 O O . VAL A 1 530 ? -43.460 -4.878 16.138 1.00 89.81 530 VAL A O 1
ATOM 4141 N N . LEU A 1 531 ? -42.093 -3.089 16.023 1.00 90.25 531 LEU A N 1
ATOM 4142 C CA . LEU A 1 531 ? -41.114 -3.671 15.103 1.00 90.25 531 LEU A CA 1
ATOM 4143 C C . LEU A 1 531 ? -39.791 -3.947 15.818 1.00 90.25 531 LEU A C 1
ATOM 4145 O O . LEU A 1 531 ? -39.348 -3.156 16.651 1.00 90.25 531 LEU A O 1
ATOM 4149 N N . GLU A 1 532 ? -39.145 -5.059 15.469 1.00 93.00 532 GLU A N 1
ATOM 4150 C CA . GLU A 1 532 ? -37.775 -5.335 15.902 1.00 93.00 532 GLU A CA 1
ATOM 4151 C C . GLU A 1 532 ? -36.790 -4.679 14.932 1.00 93.00 532 GLU A C 1
ATOM 4153 O O . GLU A 1 532 ? -36.746 -5.009 13.744 1.00 93.00 532 GLU A O 1
ATOM 4158 N N . GLY A 1 533 ? -36.002 -3.741 15.459 1.00 91.19 533 GLY A N 1
ATOM 4159 C CA . GLY A 1 533 ? -34.886 -3.115 14.761 1.00 91.19 533 GLY A CA 1
ATOM 4160 C C . GLY A 1 533 ? -33.560 -3.765 15.145 1.00 91.19 533 GLY A C 1
ATOM 4161 O O . GLY A 1 533 ? -33.281 -3.980 16.323 1.00 91.19 533 GLY A O 1
ATOM 4162 N N . LEU A 1 534 ? -32.731 -4.043 14.146 1.00 91.62 534 LEU A N 1
ATOM 4163 C CA . LEU A 1 534 ? -31.343 -4.457 14.291 1.00 91.62 534 LEU A CA 1
ATOM 4164 C C . LEU A 1 534 ? -30.444 -3.292 13.889 1.00 91.62 534 LEU A C 1
ATOM 4166 O O . LEU A 1 534 ? -30.666 -2.630 12.876 1.00 91.62 534 LEU A O 1
ATOM 4170 N N . TYR A 1 535 ? -29.399 -3.065 14.664 1.00 88.50 535 TYR A N 1
ATOM 4171 C CA . TYR A 1 535 ? -28.355 -2.099 14.357 1.00 88.50 535 TYR A CA 1
ATOM 4172 C C . TYR A 1 535 ? -27.005 -2.752 14.605 1.00 88.50 535 TYR A C 1
ATOM 4174 O O . TYR A 1 535 ? -26.878 -3.689 15.398 1.00 88.50 535 TYR A O 1
ATOM 4182 N N . ALA A 1 536 ? -25.989 -2.268 13.902 1.00 81.88 536 ALA A N 1
ATOM 4183 C CA . ALA A 1 536 ? -24.651 -2.778 14.100 1.00 81.88 536 ALA A CA 1
ATOM 4184 C C . ALA A 1 536 ? -24.163 -2.401 15.501 1.00 81.88 536 ALA A C 1
ATOM 4186 O O . ALA A 1 536 ? -24.420 -1.297 15.975 1.00 81.88 536 ALA A O 1
ATOM 4187 N N . HIS A 1 537 ? -23.417 -3.289 16.154 1.00 76.12 537 HIS A N 1
ATOM 4188 C CA . HIS A 1 537 ? -22.915 -3.058 17.515 1.00 76.12 537 HIS A CA 1
ATOM 4189 C C . HIS A 1 537 ? -22.035 -1.797 17.649 1.00 76.12 537 HIS A C 1
ATOM 4191 O O . HIS A 1 537 ? -21.811 -1.318 18.751 1.00 76.12 537 HIS A O 1
ATOM 4197 N N . TRP A 1 538 ? -21.527 -1.262 16.536 1.00 70.62 538 TRP A N 1
ATOM 4198 C CA . TRP A 1 538 ? -20.681 -0.071 16.485 1.00 70.62 538 TRP A CA 1
ATOM 4199 C C . TRP A 1 538 ? -21.447 1.243 16.247 1.00 70.62 538 TRP A C 1
ATOM 4201 O O . TRP A 1 538 ? -20.826 2.291 16.064 1.00 70.62 538 TRP A O 1
ATOM 4211 N N . PHE A 1 539 ? -22.781 1.217 16.217 1.00 76.56 539 PHE A N 1
ATOM 4212 C CA . PHE A 1 539 ? -23.591 2.431 16.121 1.00 76.56 539 PHE A CA 1
ATOM 4213 C C . PHE A 1 539 ? -23.580 3.218 17.438 1.00 76.56 539 PHE A C 1
ATOM 4215 O O . PHE A 1 539 ? -23.851 2.659 18.498 1.00 76.56 539 PHE A O 1
ATOM 4222 N N . ASP A 1 540 ? -23.357 4.532 17.368 1.00 74.25 540 ASP A N 1
ATOM 4223 C CA . ASP A 1 540 ? -23.553 5.411 18.526 1.00 74.25 540 ASP A CA 1
ATOM 4224 C C . ASP A 1 540 ? -25.045 5.435 18.902 1.00 74.25 540 ASP A C 1
ATOM 4226 O O . ASP A 1 540 ? -25.909 5.710 18.064 1.00 74.25 540 ASP A O 1
ATOM 4230 N N . LEU A 1 541 ? -25.351 5.176 20.176 1.00 73.50 541 LEU A N 1
ATOM 4231 C CA . LEU A 1 541 ? -26.706 5.212 20.733 1.00 73.50 541 LEU A CA 1
ATOM 4232 C C . LEU A 1 541 ? -27.425 6.538 20.445 1.00 73.50 541 LEU A C 1
ATOM 4234 O O . LEU A 1 541 ? -28.629 6.541 20.191 1.00 73.50 541 LEU A O 1
ATOM 4238 N N . LYS A 1 542 ? -26.695 7.661 20.414 1.00 73.69 542 LYS A N 1
ATOM 4239 C CA . LYS A 1 542 ? -27.259 8.985 20.096 1.00 73.69 542 LYS A CA 1
ATOM 4240 C C . LYS A 1 542 ? -27.728 9.074 18.640 1.00 73.69 542 LYS A C 1
ATOM 4242 O O . LYS A 1 542 ? -28.687 9.784 18.341 1.00 73.69 542 LYS A O 1
ATOM 4247 N N . ASP A 1 543 ? -27.066 8.358 17.735 1.00 76.12 543 ASP A N 1
ATOM 4248 C CA . ASP A 1 543 ? -27.461 8.277 16.331 1.00 76.12 543 ASP A CA 1
ATOM 4249 C C . ASP A 1 543 ? -28.585 7.262 16.108 1.00 76.12 543 ASP A C 1
ATOM 4251 O O . ASP A 1 543 ? -29.403 7.470 15.212 1.00 76.12 543 ASP A O 1
ATOM 4255 N N . ILE A 1 544 ? -28.667 6.209 16.932 1.00 78.19 544 ILE A N 1
ATOM 4256 C CA . ILE A 1 544 ? -29.767 5.232 16.888 1.00 78.19 544 ILE A CA 1
ATOM 4257 C C . ILE A 1 544 ? -31.103 5.929 17.132 1.00 78.19 544 ILE A C 1
ATOM 4259 O O . ILE A 1 544 ? -32.037 5.706 16.371 1.00 78.19 544 ILE A O 1
ATOM 4263 N N . ASP A 1 545 ? -31.201 6.803 18.139 1.00 79.50 545 ASP A N 1
ATOM 4264 C CA . ASP A 1 545 ? -32.448 7.527 18.421 1.00 79.50 545 ASP A CA 1
ATOM 4265 C C . ASP A 1 545 ? -32.893 8.392 17.238 1.00 79.50 545 ASP A C 1
ATOM 4267 O O . ASP A 1 545 ? -34.079 8.445 16.921 1.00 79.50 545 ASP A O 1
ATOM 4271 N N . LYS A 1 546 ? -31.940 9.023 16.545 1.00 79.44 546 LYS A N 1
ATOM 4272 C CA . LYS A 1 546 ? -32.231 9.838 15.366 1.00 79.44 546 LYS A CA 1
ATOM 4273 C C . LYS A 1 546 ? -32.686 8.987 14.180 1.00 79.44 546 LYS A C 1
ATOM 4275 O O . LYS A 1 546 ? -33.668 9.327 13.534 1.00 79.44 546 LYS A O 1
ATOM 4280 N N . VAL A 1 547 ? -31.994 7.879 13.907 1.00 75.56 547 VAL A N 1
ATOM 4281 C CA . VAL A 1 547 ? -32.384 6.937 12.844 1.00 75.56 547 VAL A CA 1
ATOM 4282 C C . VAL A 1 547 ? -33.739 6.295 13.160 1.00 75.56 547 VAL A C 1
ATOM 4284 O O . VAL A 1 547 ? -34.545 6.103 12.254 1.00 75.56 547 VAL A O 1
ATOM 4287 N N . ARG A 1 548 ? -34.025 6.019 14.440 1.00 82.25 548 ARG A N 1
ATOM 4288 C CA . ARG A 1 548 ? -35.333 5.541 14.902 1.00 82.25 548 ARG A CA 1
ATOM 4289 C C . ARG A 1 548 ? -36.424 6.586 14.676 1.00 82.25 548 ARG A C 1
ATOM 4291 O O . ARG A 1 548 ? -37.463 6.236 14.138 1.00 82.25 548 ARG A O 1
ATOM 4298 N N . GLU A 1 549 ? -36.200 7.845 15.049 1.00 81.88 549 GLU A N 1
ATOM 4299 C CA . GLU A 1 549 ? -37.169 8.937 14.853 1.00 81.88 549 GLU A CA 1
ATOM 4300 C C . GLU A 1 549 ? -37.453 9.184 13.362 1.00 81.88 549 GLU A C 1
ATOM 4302 O O . GLU A 1 549 ? -38.613 9.324 12.963 1.00 81.88 549 GLU A O 1
ATOM 4307 N N . ASP A 1 550 ? -36.408 9.168 12.529 1.00 76.31 550 ASP A N 1
ATOM 4308 C CA . ASP A 1 550 ? -36.535 9.263 11.072 1.00 76.31 550 ASP A CA 1
ATOM 4309 C C . ASP A 1 550 ? -37.368 8.088 10.514 1.00 76.31 550 ASP A C 1
ATOM 4311 O O . ASP A 1 550 ? -38.145 8.282 9.581 1.00 76.31 550 ASP A O 1
ATOM 4315 N N . PHE A 1 551 ? -37.252 6.893 11.109 1.00 76.00 551 PHE A N 1
ATOM 4316 C CA . PHE A 1 551 ? -38.018 5.709 10.718 1.00 76.00 551 PHE A CA 1
ATOM 4317 C C . PHE A 1 551 ? -39.470 5.720 11.208 1.00 76.00 551 PHE A C 1
ATOM 4319 O O . PHE A 1 551 ? -40.364 5.428 10.430 1.00 76.00 551 PHE A O 1
ATOM 4326 N N . GLU A 1 552 ? -39.728 6.092 12.463 1.00 81.25 552 GLU A N 1
ATOM 4327 C CA . GLU A 1 552 ? -41.089 6.214 13.014 1.00 81.25 552 GLU A CA 1
ATOM 4328 C C . GLU A 1 552 ? -41.924 7.280 12.279 1.00 81.25 552 GLU A C 1
ATOM 4330 O O . GLU A 1 552 ? -43.154 7.243 12.304 1.00 81.25 552 GLU A O 1
ATOM 4335 N N . THR A 1 553 ? -41.257 8.251 11.649 1.00 80.69 553 THR A N 1
ATOM 4336 C CA . THR A 1 553 ? -41.897 9.310 10.858 1.00 80.69 553 THR A CA 1
ATOM 4337 C C . THR A 1 553 ? -42.275 8.855 9.442 1.00 80.69 553 THR A C 1
ATOM 4339 O O . THR A 1 553 ? -43.162 9.466 8.834 1.00 80.69 553 THR A O 1
ATOM 4342 N N . LEU A 1 554 ? -41.579 7.844 8.911 1.00 71.50 554 LEU A N 1
ATOM 4343 C CA . LEU A 1 554 ? -41.749 7.312 7.557 1.00 71.50 554 LEU A CA 1
ATOM 4344 C C . LEU A 1 554 ? -42.962 6.376 7.486 1.00 71.50 554 LEU A C 1
ATOM 4346 O O . LEU A 1 554 ? -43.720 6.500 6.493 1.00 71.50 554 LEU A O 1
#

Foldseek 3Di:
DDPPPDDPDPVVVVLVVLLVVLLVVLLVVLLVDLVSVLLLVLLVVLLVLLLCVVVVPCPPQAAEEEEEEPDDDVLLVVVCVDRRYQYHYDDPDPVSSLLVCLLAADWYKYWYDDHCPVPDDDLPFAEIEIAGELQDDPVSVVVNQVSVQVSSCVSVVHGYHYDDVVRYRFHFLLRHHPLLSLLLSLLSSLLSLLQQNLLVSLLVCLVVCVVVVCVVPPDALVSNLSSSLVSSLVSSVVSLVSSCVVVVSLFDQPVCSVLLSVLVNLLSNLNNLVLSLPDNDPVCSVVVSCVVSCVQSVLLVVLNVVVVDDPVVNVVSCLRLSNLSSSSSSVRSGDPPNDDPVSNVVSSVSSNVSSVVSVVVSVVSSVVVRVVVVVVVVVCVVVVVVVPPPDPDDDDDDDDDDDDDDDDDDDDPDDDDPPCPVVSVVVSVVVLCVPPVSVCVSCVVSCVVVCVVVVVVCCLVPPDLAEEEEAEPQPDPVQVVQCPDPRYHYDYDPDPVCLQVCQQPDPHFHKYKYQDNCNNVCVVVPDDDDIDIDHHSSDRPVVVVVVVVVVVVD

Radius of gyration: 33.28 Å; chains: 1; bounding box: 116×51×108 Å

pLDDT: mean 80.36, std 15.95, range [35.12, 96.56]

Sequence (554 aa):
SEIVYRKPKNKWLEKARVILAITGKDILEAVKNKSVISTILSALFIVVAYRFIPILSRGSDPPVVFIYSQVETEIVKKLETSDTLTVYTGYETLEAMQRRLADWDVPAIGVSIPGDMGTDLSMDGVVMDGYILNWTSDEDDNELISLVEDEFTELLDRPVRLDNEGHTVYPWPESDGISTWMGLSAVFAVSMIGITLIPHLMLEEKKSRTIDFLMVSPATATDLTIAKALTGAFYALLGGIIVISIYSYTVVQWWLVPFLFLVGISFLIGFGLIMGLMIKDRSQLTLVGFFIFIPLFLPVMLSLMSPLFPDALITVFKLVPTTVLFNLFRIVLSGSGNFSAITVIWYLAYLLAWGVGVLMIVAVLVRRLDRRDSMYGLETRSTGADAHIQNRQISTPGPIITEETGSELAVPFERVKPAPIIAIALKDIREAINNKLFVSILIGTGFIVLSQSAMQNFVISRSRAPVMLIYDRGNSSILQELDQQPDTHVAVVDSLSIVEEAITDMPSKDLGLILPEDFDEIALSQEEIVLEGLYAHWFDLKDIDKVREDFETL

Secondary structure (DSSP, 8-state):
----------HHHHHHHHHHHHHHHHHHHHHH-HHHHHHHHHHHHHHHHHHHHHHHH-TTPPPEEEEEESS--HHHHHHHT-SS-EEE---SSHHHHHHHHHT-SS-EEEEEE-TTTTT---TT-EEEEEEEETTS-HHHHHHHHHHHHHHHHHHHTS-EEEE-TT-EE---TT--THHHHHHHHHHHHHHHIIIIIHHHHHHHHHHTTHHHHHTTSS--HHHHHHHHHHHHHHHHHHHHHHHHHHTTTT---TTTHHHHHHHHHHHHHHHHHHHHHH--SHHHHHHHHHHHHHHHHHHHHHHH-GGGS-HHHHHHHHTSHHHHHHHHHHHHHS-TTSS-HHHHHHHHHHHHHHHHHHHHHHHHHHHHHHHHHHHHHHHHHHHHHHHTSS-----PPPPP-----------------S-HHHHHHHHHHHHHHT-HHHHHHHHHHHHHHHHHHHHHHHHHHHS---EEEEEESS--THHHHHTT-TT-EEEEES-HHHHHHHHHH-SS--EEEEE-TTHHHHHHHTPPPP-EEE--TTS-HHHHHHHHHHHHH-